Protein AF-A0A0F5IYD2-F1 (afdb_monomer)

InterPro domains:
  IPR032594 Domain of unknown function DUF4906 [PF16249] (203-276)

Radius of gyration: 25.69 Å; Cα contacts (8 Å, |Δi|>4): 788; chains: 1; bounding box: 54×53×78 Å

Secondary structure (DSSP, 8-state):
------SS-SS--PPPSEEEEEEEEEE-TTS-EEEE-SS-EEEEETTS--------EEEEEEEEEE--TT--S----SS-HHHHHT-EEETHHHHT--TT-HHHHHHS-EEEEEEEEEEETTEEE-TT--B-----EESSEEEEEEEEE--TTEEEEEEEEEEEESEEESS----TTT--BS-TTS-EEEEEPPHHHHHHSEEEEEE--BB--B-TT--STTS-STTTSPTT--EEEEEEEESS-TT-EEEEEEE-S-SSTTB--B-TT-EEEEEEEE--SS--TT-TTEEEE-PPPHHHH---BPPP-SS----TT---B--TTEEEETTEEEE-HHHHHHTSSS-----------SSTT--S---SS--SSSS--TTT---

Mean predicted aligned error: 10.36 Å

Foldseek 3Di:
DFWPFDLDDPDPQAAAQWLAQKWKWKAALVQFTQFTDQGTDGTGGPPDDDDGDDDFDLWIKMKIKSQAHPPPPDDCHRGGRVSSQVDWAFQVQLWPQDSPDNNSNRRFMWIDMDRTWGDDDNAIAGSVRDGDDDDTFGLWEKEKEAEDADEPQWAFAWKKWWLFFRIRRRDDDADPPQRWDDDPQGEIEIDIDDRVCSVVRMDMTITHWGFQHFFVQLVDQLSLAPVRGGPSQIWMWTKIAGPVHRLKIKTAIGTDAHSGSGGRTGGGRTYTHDYYYHDDHDDPPPRRRIDTGDFDQCVGDVPQEDADDPDDDADVVDDYDYDPQWHDDPRDIDGPCVVCVVPVPPHDPDDDDDDDDPDRRHPYDDDLPDASDPPGNRSRDPD

Structure (mmCIF, N/CA/C/O backbone):
data_AF-A0A0F5IYD2-F1
#
_entry.id   AF-A0A0F5IYD2-F1
#
loop_
_atom_site.group_PDB
_atom_site.id
_atom_site.type_symbol
_atom_site.label_atom_id
_atom_site.label_alt_id
_atom_site.label_comp_id
_atom_site.label_asym_id
_atom_site.label_entity_id
_atom_site.label_seq_id
_atom_site.pdbx_PDB_ins_code
_atom_site.Cartn_x
_atom_site.Cartn_y
_atom_site.Cartn_z
_atom_site.occupancy
_atom_site.B_iso_or_equiv
_atom_site.auth_seq_id
_atom_site.auth_comp_id
_atom_site.auth_asym_id
_atom_site.auth_atom_id
_atom_site.pdbx_PDB_model_num
ATOM 1 N N . LEU A 1 1 ? 13.697 -17.919 -2.661 1.00 29.80 1 LEU A N 1
ATOM 2 C CA . LEU A 1 1 ? 13.796 -16.889 -1.605 1.00 29.80 1 LEU A CA 1
ATOM 3 C C . LEU A 1 1 ? 12.449 -16.845 -0.903 1.00 29.80 1 LEU A C 1
ATOM 5 O O . LEU A 1 1 ? 11.470 -16.454 -1.525 1.00 29.80 1 LEU A O 1
ATOM 9 N N . GLN A 1 2 ? 12.372 -17.408 0.302 1.00 27.45 2 GLN A N 1
ATOM 10 C CA . GLN A 1 2 ? 11.178 -17.342 1.144 1.00 27.45 2 GLN A CA 1
ATOM 11 C C . GLN A 1 2 ? 11.268 -16.048 1.962 1.00 27.45 2 GLN A C 1
ATOM 13 O O . GLN A 1 2 ? 12.246 -15.898 2.694 1.00 27.45 2 GLN A O 1
ATOM 18 N N . PRO A 1 3 ? 10.309 -15.116 1.853 1.00 35.91 3 PRO A N 1
ATOM 19 C CA . PRO A 1 3 ? 10.209 -14.019 2.802 1.00 35.91 3 PRO A CA 1
ATOM 20 C C . PRO A 1 3 ? 9.796 -14.603 4.153 1.00 35.91 3 PRO A C 1
ATOM 22 O O . PRO A 1 3 ? 8.765 -15.275 4.259 1.00 35.91 3 PRO A O 1
ATOM 25 N N . ALA A 1 4 ? 10.601 -14.372 5.185 1.00 31.28 4 ALA A N 1
ATOM 26 C CA . ALA A 1 4 ? 10.191 -14.642 6.551 1.00 31.28 4 ALA A CA 1
ATOM 27 C C . ALA A 1 4 ? 9.147 -13.587 6.948 1.00 31.28 4 ALA A C 1
ATOM 29 O O . ALA A 1 4 ? 9.485 -12.433 7.200 1.00 31.28 4 ALA A O 1
ATOM 30 N N . MET A 1 5 ? 7.869 -13.974 6.999 1.00 35.22 5 MET A N 1
ATOM 31 C CA . MET A 1 5 ? 6.863 -13.206 7.735 1.00 35.22 5 MET A CA 1
ATOM 32 C C . MET A 1 5 ? 7.146 -13.394 9.224 1.00 35.22 5 MET A C 1
ATOM 34 O O . MET A 1 5 ? 6.709 -14.369 9.833 1.00 35.22 5 MET A O 1
ATOM 38 N N . ALA A 1 6 ? 7.911 -12.478 9.802 1.00 34.88 6 ALA A N 1
ATOM 39 C CA . ALA A 1 6 ? 8.066 -12.381 11.240 1.00 34.88 6 ALA A CA 1
ATOM 40 C C . ALA A 1 6 ? 7.120 -11.287 11.746 1.00 34.88 6 ALA A C 1
ATOM 42 O O . ALA A 1 6 ? 7.307 -10.112 11.460 1.00 34.88 6 ALA A O 1
ATOM 43 N N . THR A 1 7 ? 6.120 -11.658 12.544 1.00 41.22 7 THR A N 1
ATOM 44 C CA . THR A 1 7 ? 5.358 -10.697 13.366 1.00 41.22 7 THR A CA 1
ATOM 45 C C . THR A 1 7 ? 6.171 -10.184 14.564 1.00 41.22 7 THR A C 1
ATOM 47 O O . THR A 1 7 ? 5.700 -9.334 15.314 1.00 41.22 7 THR A O 1
ATOM 50 N N . LYS A 1 8 ? 7.404 -10.682 14.734 1.00 39.38 8 LYS A N 1
ATOM 51 C CA . LYS A 1 8 ? 8.437 -10.182 15.646 1.00 39.38 8 LYS A CA 1
ATOM 52 C C . LYS A 1 8 ? 9.796 -10.234 14.944 1.00 39.38 8 LYS A C 1
ATOM 54 O O . LYS A 1 8 ? 10.466 -11.264 14.976 1.00 39.38 8 LYS A O 1
ATOM 59 N N . GLY A 1 9 ? 10.186 -9.145 14.285 1.00 37.06 9 GLY A N 1
ATOM 60 C CA . GLY A 1 9 ? 11.590 -8.912 13.946 1.00 37.06 9 GLY A CA 1
ATOM 61 C C . GLY A 1 9 ? 12.420 -8.711 15.220 1.00 37.06 9 GLY A C 1
ATOM 62 O O . GLY A 1 9 ? 11.887 -8.302 16.247 1.00 37.06 9 GLY A O 1
ATOM 63 N N . ALA A 1 10 ? 13.715 -9.022 15.160 1.00 41.75 10 ALA A N 1
ATOM 64 C CA . ALA A 1 10 ? 14.661 -8.947 16.279 1.00 41.75 10 ALA A CA 1
ATOM 65 C C . ALA A 1 10 ? 14.967 -7.513 16.768 1.00 41.75 10 ALA A C 1
ATOM 67 O O . ALA A 1 10 ? 15.673 -7.339 17.757 1.00 41.75 10 ALA A O 1
ATOM 68 N N . GLU A 1 11 ? 14.416 -6.491 16.115 1.00 47.44 11 GLU A N 1
ATOM 69 C CA . GLU A 1 11 ? 14.392 -5.128 16.632 1.00 47.44 11 GLU A CA 1
ATOM 70 C C . GLU A 1 11 ? 13.158 -4.966 17.517 1.00 47.44 11 GLU A C 1
ATOM 72 O O . GLU A 1 11 ? 12.031 -5.197 17.076 1.00 47.44 11 GLU A O 1
ATOM 77 N N . SER A 1 12 ? 13.348 -4.563 18.771 1.00 49.25 12 SER A N 1
ATOM 78 C CA . SER A 1 12 ? 12.248 -4.107 19.613 1.00 49.25 12 SER A CA 1
ATOM 79 C C . SER A 1 12 ? 11.588 -2.903 18.936 1.00 49.25 12 SER A C 1
ATOM 81 O O . SER A 1 12 ? 12.056 -1.779 19.100 1.00 49.25 12 SER A O 1
ATOM 83 N N . SER A 1 13 ? 10.527 -3.117 18.153 1.00 61.69 13 SER A N 1
ATOM 84 C CA . SER A 1 13 ? 9.732 -2.005 17.639 1.00 61.69 13 SER A CA 1
ATOM 85 C C . SER A 1 13 ? 9.205 -1.251 18.852 1.00 61.69 13 SER A C 1
ATOM 87 O O . SER A 1 13 ? 8.456 -1.830 19.653 1.00 61.69 13 SER A O 1
ATOM 89 N N . LEU A 1 14 ? 9.638 -0.002 19.025 1.00 83.38 14 LEU A N 1
ATOM 90 C CA . LEU A 1 14 ? 9.117 0.830 20.094 1.00 83.38 14 LEU A CA 1
ATOM 91 C C . LEU A 1 14 ? 7.599 0.906 19.918 1.00 83.38 14 LEU A C 1
ATOM 93 O O . LEU A 1 14 ? 7.077 1.071 18.817 1.00 83.38 14 LEU A O 1
ATOM 97 N N . LYS A 1 15 ? 6.891 0.696 21.019 1.00 87.88 15 LYS A N 1
ATOM 98 C CA . LYS A 1 15 ? 5.446 0.898 21.100 1.00 87.88 15 LYS A CA 1
ATOM 99 C C . LYS A 1 15 ? 5.208 2.321 21.609 1.00 87.88 15 LYS A C 1
ATOM 101 O O . LYS A 1 15 ? 6.114 2.866 22.246 1.00 87.88 15 LYS A O 1
ATOM 106 N N . PRO A 1 16 ? 4.031 2.920 21.389 1.00 93.88 16 PRO A N 1
ATOM 107 C CA . PRO A 1 16 ? 3.762 4.211 21.990 1.00 93.88 16 PRO A CA 1
ATOM 108 C C . PRO A 1 16 ? 3.746 4.045 23.518 1.00 93.88 16 PRO A C 1
ATOM 110 O O . PRO A 1 16 ? 3.435 2.961 24.027 1.00 93.88 16 PRO A O 1
ATOM 113 N N . ASP A 1 17 ? 4.110 5.087 24.252 1.00 95.19 17 ASP A N 1
ATOM 114 C CA . ASP A 1 17 ? 4.034 5.088 25.719 1.00 95.19 17 ASP A CA 1
ATOM 115 C C . ASP A 1 17 ? 2.582 5.246 26.212 1.00 95.19 17 ASP A C 1
ATOM 117 O O . ASP A 1 17 ? 2.192 4.629 27.205 1.00 95.19 17 ASP A O 1
ATOM 121 N N . LYS A 1 18 ? 1.762 5.985 25.458 1.00 96.12 18 LYS A N 1
ATOM 122 C CA . LYS A 1 18 ? 0.341 6.243 25.698 1.00 96.12 18 LYS A CA 1
ATOM 123 C C . LYS A 1 18 ? -0.482 6.111 24.423 1.00 96.12 18 LYS A C 1
ATOM 125 O O . LYS A 1 18 ? 0.026 6.168 23.306 1.00 96.12 18 LYS A O 1
ATOM 130 N N . LEU A 1 19 ? -1.793 5.980 24.580 1.00 95.62 19 LEU A N 1
ATOM 131 C CA . LEU A 1 19 ? -2.727 6.167 23.476 1.00 95.62 19 LEU A CA 1
ATOM 132 C C . LEU A 1 19 ? -3.028 7.662 23.359 1.00 95.62 19 LEU A C 1
ATOM 134 O O . LEU A 1 19 ? -3.722 8.232 24.201 1.00 95.62 19 LEU A O 1
ATOM 138 N N . TYR A 1 20 ? -2.471 8.293 22.331 1.00 96.50 20 TYR A N 1
ATOM 139 C CA . TYR A 1 20 ? -2.664 9.713 22.060 1.00 96.50 20 TYR A CA 1
ATOM 140 C C . TYR A 1 20 ? -3.881 9.952 21.184 1.00 96.50 20 TYR A C 1
ATOM 142 O O . TYR A 1 20 ? -4.052 9.267 20.170 1.00 96.50 20 TYR A O 1
ATOM 150 N N . ASN A 1 21 ? -4.674 10.961 21.551 1.00 96.25 21 ASN A N 1
ATOM 151 C CA . ASN A 1 21 ? -5.901 11.333 20.853 1.00 96.25 21 ASN A CA 1
ATOM 152 C C . ASN A 1 21 ? -6.780 10.092 20.626 1.00 96.25 21 ASN A C 1
ATOM 154 O O . ASN A 1 21 ? -7.091 9.728 19.497 1.00 96.25 21 ASN A O 1
ATOM 158 N N . LEU A 1 22 ? -7.102 9.377 21.703 1.00 96.12 22 LEU A N 1
ATOM 159 C CA . LEU A 1 22 ? -7.905 8.162 21.654 1.00 96.12 22 LEU A CA 1
ATOM 160 C C . LEU A 1 22 ? -9.371 8.503 21.369 1.00 96.12 22 LEU A C 1
ATOM 162 O O . LEU A 1 22 ? -9.983 9.306 22.070 1.00 96.12 22 LEU A O 1
ATOM 166 N N . GLU A 1 23 ? -9.944 7.848 20.369 1.00 96.31 23 GLU A N 1
ATOM 167 C CA . GLU A 1 23 ? -11.336 7.964 19.964 1.00 96.31 23 GLU A CA 1
ATOM 168 C C . GLU A 1 23 ? -11.964 6.579 19.828 1.00 96.31 23 GLU A C 1
ATOM 170 O O . GLU A 1 23 ? -11.381 5.668 19.237 1.00 96.31 23 GLU A O 1
ATOM 175 N N . ILE A 1 24 ? -13.171 6.416 20.368 1.00 96.19 24 ILE A N 1
ATOM 176 C CA . ILE A 1 24 ? -13.921 5.161 20.314 1.00 96.19 24 ILE A CA 1
ATOM 177 C C . ILE A 1 24 ? -15.342 5.460 19.852 1.00 96.19 24 ILE A C 1
ATOM 179 O O . ILE A 1 24 ? -16.050 6.229 20.502 1.00 96.19 24 ILE A O 1
ATOM 183 N N . GLN A 1 25 ? -15.770 4.829 18.761 1.00 97.50 25 GLN A N 1
ATOM 184 C CA . GLN A 1 25 ? -17.141 4.907 18.252 1.00 97.50 25 GLN A CA 1
ATOM 185 C C . GLN A 1 25 ? -17.787 3.522 18.222 1.00 97.50 25 GLN A C 1
ATOM 187 O O . GLN A 1 25 ? -17.125 2.525 17.922 1.00 97.50 25 GLN A O 1
ATOM 192 N N . GLN A 1 26 ? -19.087 3.474 18.517 1.00 97.50 26 GLN A N 1
ATOM 193 C CA . GLN A 1 26 ? -19.886 2.253 18.506 1.00 97.50 26 GLN A CA 1
ATOM 194 C C . GLN A 1 26 ? -20.974 2.330 17.442 1.00 97.50 26 GLN A C 1
ATOM 196 O O . GLN A 1 26 ? -21.746 3.293 17.387 1.00 97.50 26 GLN A O 1
ATOM 201 N N . TYR A 1 27 ? -21.072 1.270 16.648 1.00 98.19 27 TYR A N 1
ATOM 202 C CA . TYR A 1 27 ? -22.056 1.136 15.583 1.00 98.19 27 TYR A CA 1
ATOM 203 C C . TYR A 1 27 ? -22.878 -0.132 15.774 1.00 98.19 27 TYR A C 1
ATOM 205 O O . TYR A 1 27 ? -22.366 -1.133 16.264 1.00 98.19 27 TYR A O 1
ATOM 213 N N . ASP A 1 28 ? -24.139 -0.123 15.364 1.00 97.25 28 ASP A N 1
ATOM 214 C CA . ASP A 1 28 ? -24.903 -1.356 15.201 1.00 97.25 28 ASP A CA 1
ATOM 215 C C . ASP A 1 28 ? -24.369 -2.194 14.016 1.00 97.25 28 ASP A C 1
ATOM 217 O O . ASP A 1 28 ? -23.433 -1.816 13.299 1.00 97.25 28 ASP A O 1
ATOM 221 N N . ARG A 1 29 ? -24.974 -3.361 13.779 1.00 94.88 29 ARG A N 1
ATOM 222 C CA . ARG A 1 29 ? -24.591 -4.251 12.669 1.00 94.88 29 ARG A CA 1
ATOM 223 C C . ARG A 1 29 ? -24.821 -3.668 11.282 1.00 94.88 29 ARG A C 1
ATOM 225 O O . ARG A 1 29 ? -24.127 -4.061 10.352 1.00 94.88 29 ARG A O 1
ATOM 232 N N . SER A 1 30 ? -25.752 -2.729 11.142 1.00 95.31 30 SER A N 1
ATOM 233 C CA . SER A 1 30 ? -25.984 -2.009 9.888 1.00 95.31 30 SER A CA 1
ATOM 234 C C . SER A 1 30 ? -24.990 -0.860 9.666 1.00 95.31 30 SER A C 1
ATOM 236 O O . SER A 1 30 ? -24.929 -0.300 8.574 1.00 95.31 30 SER A O 1
ATOM 238 N N . GLY A 1 31 ? -24.185 -0.527 10.682 1.00 96.75 31 GLY A N 1
ATOM 239 C CA . GLY A 1 31 ? -23.231 0.577 10.659 1.00 96.75 31 GLY A CA 1
ATOM 240 C C . GLY A 1 31 ? -23.812 1.904 11.156 1.00 96.75 31 GLY A C 1
ATOM 241 O O . GLY A 1 31 ? -23.126 2.924 11.076 1.00 96.75 31 GLY A O 1
ATOM 242 N N . GLY A 1 32 ? -25.043 1.925 11.673 1.00 97.94 32 GLY A N 1
ATOM 243 C CA . GLY A 1 32 ? -25.629 3.093 12.327 1.00 97.94 32 GLY A CA 1
ATOM 244 C C . GLY A 1 32 ? -24.918 3.383 13.646 1.00 97.94 32 GLY A C 1
ATOM 245 O O . GLY A 1 32 ? -24.670 2.470 14.428 1.00 97.94 32 GLY A O 1
ATOM 246 N N . ARG A 1 33 ? -24.544 4.640 13.910 1.00 96.69 33 ARG A N 1
ATOM 247 C CA . ARG A 1 33 ? -23.885 4.993 15.176 1.00 96.69 33 ARG A CA 1
ATOM 248 C C . ARG A 1 33 ? -24.885 4.918 16.322 1.00 96.69 33 ARG A C 1
ATOM 250 O O . ARG A 1 33 ? -25.914 5.586 16.285 1.00 96.69 33 ARG A O 1
ATOM 257 N N . ILE A 1 34 ? -24.533 4.167 17.360 1.00 96.44 34 ILE A N 1
ATOM 258 C CA . ILE A 1 34 ? -25.381 3.945 18.541 1.00 96.44 34 ILE A CA 1
ATOM 259 C C . ILE A 1 34 ? -24.727 4.392 19.851 1.00 96.44 34 ILE A C 1
ATOM 261 O O . ILE A 1 34 ? -25.401 4.440 20.875 1.00 96.44 34 ILE A O 1
ATOM 265 N N . GLY A 1 35 ? -23.435 4.728 19.844 1.00 94.94 35 GLY A N 1
ATOM 266 C CA . GLY A 1 35 ? -22.708 5.145 21.042 1.00 94.94 35 GLY A CA 1
ATOM 267 C C . GLY A 1 35 ? -21.268 5.561 20.751 1.00 94.94 35 GLY A C 1
ATOM 268 O O . GLY A 1 35 ? -20.851 5.626 19.592 1.00 94.94 35 GLY A O 1
ATOM 269 N N . GLY A 1 36 ? -20.505 5.830 21.811 1.00 94.06 36 GLY A N 1
ATOM 270 C CA . GLY A 1 36 ? -19.104 6.238 21.726 1.00 94.06 36 GLY A CA 1
ATOM 271 C C . GLY A 1 36 ? -18.864 7.700 22.091 1.00 94.06 36 GLY A C 1
ATOM 272 O O . GLY A 1 36 ? -19.724 8.391 22.638 1.00 94.06 36 GLY A O 1
ATOM 273 N N . MET A 1 37 ? -17.655 8.162 21.806 1.00 94.56 37 MET A N 1
ATOM 274 C CA . MET A 1 37 ? -17.140 9.455 22.239 1.00 94.56 37 MET A CA 1
ATOM 275 C C . MET A 1 37 ? -17.669 10.613 21.384 1.00 94.56 37 MET A C 1
ATOM 277 O O . MET A 1 37 ? -17.926 10.459 20.190 1.00 94.56 37 MET A O 1
ATOM 281 N N . SER A 1 38 ? -17.792 11.795 21.993 1.00 89.44 38 SER A N 1
ATOM 282 C CA . SER A 1 38 ? -18.022 13.058 21.266 1.00 89.44 38 SER A CA 1
ATOM 283 C C . SER A 1 38 ? -16.727 13.827 21.001 1.00 89.44 38 SER A C 1
ATOM 285 O O . SER A 1 38 ? -16.681 14.634 20.082 1.00 89.44 38 SER A O 1
ATOM 287 N N . ASN A 1 39 ? -15.690 13.581 21.806 1.00 89.25 39 ASN A N 1
ATOM 288 C CA . ASN A 1 39 ? -14.372 14.203 21.713 1.00 89.25 39 ASN A CA 1
ATOM 289 C C . ASN A 1 39 ? -13.296 13.149 21.970 1.00 89.25 39 ASN A C 1
ATOM 291 O O . ASN A 1 39 ? -13.549 12.165 22.666 1.00 89.25 39 ASN A O 1
ATOM 295 N N . VAL A 1 40 ? -12.095 13.384 21.452 1.00 92.00 40 VAL A N 1
ATOM 296 C CA . VAL A 1 40 ? -10.942 12.515 21.703 1.00 92.00 40 VAL A CA 1
ATOM 297 C C . VAL A 1 40 ? -10.414 12.688 23.129 1.00 92.00 40 VAL A C 1
ATOM 299 O O . VAL A 1 40 ? -10.481 13.775 23.706 1.00 92.00 40 VAL A O 1
ATOM 302 N N . VAL A 1 41 ? -9.843 11.625 23.688 1.00 93.88 41 VAL A N 1
ATOM 303 C CA . VAL A 1 41 ? -9.046 11.677 24.918 1.00 93.88 41 VAL A CA 1
ATOM 304 C C . VAL A 1 41 ? -7.603 11.977 24.526 1.00 93.88 41 VAL A C 1
ATOM 306 O O . VAL A 1 41 ? -6.973 11.172 23.845 1.00 93.88 41 VAL A O 1
ATOM 309 N N . ALA A 1 42 ? -7.079 13.135 24.934 1.00 93.69 42 ALA A N 1
ATOM 310 C CA . ALA A 1 42 ? -5.756 13.599 24.507 1.00 93.69 42 ALA A CA 1
ATOM 311 C C . ALA A 1 42 ? -4.636 12.595 24.836 1.00 93.69 42 ALA A C 1
ATOM 313 O O . ALA A 1 42 ? -3.805 12.299 23.980 1.00 93.69 42 ALA A O 1
ATOM 314 N N . GLU A 1 43 ? -4.654 12.032 26.046 1.00 95.12 43 GLU A N 1
ATOM 315 C CA . GLU A 1 43 ? -3.706 11.015 26.498 1.00 95.12 43 GLU A CA 1
ATOM 316 C C . GLU A 1 43 ? -4.418 9.969 27.360 1.00 95.12 43 GLU A C 1
ATOM 318 O O . GLU A 1 43 ? -5.098 10.315 28.326 1.00 95.12 43 GLU A O 1
ATOM 323 N N . GLN A 1 44 ? -4.236 8.690 27.034 1.00 94.69 44 GLN A N 1
ATOM 324 C CA . GLN A 1 44 ? -4.722 7.563 27.827 1.00 94.69 44 GLN A CA 1
ATOM 325 C C . GLN A 1 44 ? -3.573 6.591 28.111 1.00 94.69 44 GLN A C 1
ATOM 327 O O . GLN A 1 44 ? -2.913 6.103 27.191 1.00 94.69 44 GLN A O 1
ATOM 332 N N . GLU A 1 45 ? -3.361 6.264 29.386 1.00 93.81 45 GLU A N 1
ATOM 333 C CA . GLU A 1 45 ? -2.323 5.317 29.804 1.00 93.81 45 GLU A CA 1
ATOM 334 C C . GLU A 1 45 ? -2.608 3.906 29.271 1.00 93.81 45 GLU A C 1
ATOM 336 O O . GLU A 1 45 ? -3.723 3.383 29.387 1.00 93.81 45 GLU A O 1
ATOM 341 N N . ILE A 1 46 ? -1.593 3.245 28.717 1.00 90.62 46 ILE A N 1
ATOM 342 C CA . ILE A 1 46 ? -1.742 1.884 28.191 1.00 90.62 46 ILE A CA 1
ATOM 343 C C . ILE A 1 46 ? -1.932 0.895 29.346 1.00 90.62 46 ILE A C 1
ATOM 345 O O . ILE A 1 46 ? -1.164 0.867 30.303 1.00 90.62 46 ILE A O 1
ATOM 349 N N . GLY A 1 47 ? -2.941 0.028 29.226 1.00 85.38 47 GLY A N 1
ATOM 350 C CA . GLY A 1 47 ? -3.256 -0.987 30.237 1.00 85.38 47 GLY A CA 1
ATOM 351 C C . GLY A 1 47 ? -4.106 -0.478 31.404 1.00 85.38 47 GLY A C 1
ATOM 352 O O . GLY A 1 47 ? -4.371 -1.244 32.328 1.00 85.38 47 GLY A O 1
ATOM 353 N N . SER A 1 48 ? -4.553 0.777 31.355 1.00 85.00 48 SER A N 1
ATOM 354 C CA . SER A 1 48 ? -5.500 1.345 32.315 1.00 85.00 48 SER A CA 1
ATOM 355 C C . SER A 1 48 ? -6.949 1.256 31.815 1.00 85.00 48 SER A C 1
ATOM 357 O O . SER A 1 48 ? -7.202 1.063 30.623 1.00 85.00 48 SER A O 1
ATOM 359 N N . ALA A 1 49 ? -7.907 1.367 32.738 1.00 83.81 49 ALA A N 1
ATOM 360 C CA . ALA A 1 49 ? -9.327 1.419 32.404 1.00 83.81 49 ALA A CA 1
ATOM 361 C C . ALA A 1 49 ? -9.715 2.797 31.845 1.00 83.81 49 ALA A C 1
ATOM 363 O O . ALA A 1 49 ? -9.134 3.818 32.215 1.00 83.81 49 ALA A O 1
ATOM 364 N N . ILE A 1 50 ? -10.739 2.818 30.991 1.00 84.75 50 ILE A N 1
ATOM 365 C CA . ILE A 1 50 ? -11.329 4.036 30.438 1.00 84.75 50 ILE A CA 1
ATOM 366 C C . ILE A 1 50 ? -12.806 4.120 30.822 1.00 84.75 50 ILE A C 1
ATOM 368 O O . ILE A 1 50 ? -13.537 3.134 30.731 1.00 84.75 50 ILE A O 1
ATOM 372 N N . SER A 1 51 ? -13.248 5.306 31.233 1.00 85.12 51 SER A N 1
ATOM 373 C CA . SER A 1 51 ? -14.663 5.588 31.477 1.00 85.12 51 SER A CA 1
ATOM 374 C C . SER A 1 51 ? -15.315 6.053 30.179 1.00 85.12 51 SER A C 1
ATOM 376 O O . SER A 1 51 ? -15.043 7.155 29.706 1.00 85.12 51 SER A O 1
ATOM 378 N N . LEU A 1 52 ? -16.171 5.212 29.600 1.00 87.31 52 LEU A N 1
ATOM 379 C CA . LEU A 1 52 ? -16.878 5.490 28.353 1.00 87.31 52 LEU A CA 1
ATOM 380 C C . LEU A 1 52 ? -18.327 5.014 28.443 1.00 87.31 52 LEU A C 1
ATOM 382 O O . LEU A 1 52 ? -18.593 3.895 28.877 1.00 87.31 52 LEU A O 1
ATOM 386 N N . THR A 1 53 ? -19.254 5.840 27.965 1.00 88.81 53 THR A N 1
ATOM 387 C CA . THR A 1 53 ? -20.658 5.453 27.815 1.00 88.81 53 THR A CA 1
ATOM 388 C C . THR A 1 53 ? -20.867 4.793 26.455 1.00 88.81 53 THR A C 1
ATOM 390 O O . THR A 1 53 ? -20.739 5.437 25.413 1.00 88.81 53 THR A O 1
ATOM 393 N N . LEU A 1 54 ? -21.209 3.507 26.476 1.00 92.50 54 LEU A N 1
ATOM 394 C CA . LEU A 1 54 ? -21.623 2.728 25.312 1.00 92.50 54 LEU A CA 1
ATOM 395 C C . LEU A 1 54 ? -23.065 2.250 25.493 1.00 92.50 54 LEU A C 1
ATOM 397 O O . LEU A 1 54 ? -23.541 2.087 26.617 1.00 92.50 54 LEU A O 1
ATOM 401 N N . THR A 1 55 ? -23.750 2.002 24.384 1.00 94.81 55 THR A N 1
ATOM 402 C CA . THR A 1 55 ? -25.107 1.456 24.385 1.00 94.81 55 THR A CA 1
ATOM 403 C C . THR A 1 55 ? -25.036 -0.061 24.494 1.00 94.81 55 THR A C 1
ATOM 405 O O . THR A 1 55 ? -24.297 -0.703 23.747 1.00 94.81 55 THR A O 1
ATOM 408 N N . ALA A 1 56 ? -25.804 -0.644 25.416 1.00 94.31 56 ALA A N 1
ATOM 409 C CA . ALA A 1 56 ? -25.874 -2.093 25.552 1.00 94.31 56 ALA A CA 1
ATOM 410 C C . ALA A 1 56 ? -26.412 -2.721 24.257 1.00 94.31 56 ALA A C 1
ATOM 412 O O . ALA A 1 56 ? -27.479 -2.338 23.772 1.00 94.31 56 ALA A O 1
ATOM 413 N N . ASN A 1 57 ? -25.658 -3.652 23.678 1.00 94.56 57 ASN A N 1
ATOM 414 C CA . ASN A 1 57 ? -26.017 -4.311 22.430 1.00 94.56 57 ASN A CA 1
ATOM 415 C C . ASN A 1 57 ? -25.329 -5.688 22.341 1.00 94.56 57 ASN A C 1
ATOM 417 O O . ASN A 1 57 ? -24.108 -5.752 22.511 1.00 94.56 57 ASN A O 1
ATOM 421 N N . PRO A 1 58 ? -26.077 -6.779 22.084 1.00 92.06 58 PRO A N 1
ATOM 422 C CA . PRO A 1 58 ? -25.520 -8.132 22.045 1.00 92.06 58 PRO A CA 1
ATOM 423 C C . PRO A 1 58 ? -24.625 -8.410 20.827 1.00 92.06 58 PRO A C 1
ATOM 425 O O . PRO A 1 58 ? -23.812 -9.330 20.880 1.00 92.06 58 PRO A O 1
ATOM 428 N N . ASP A 1 59 ? -24.763 -7.642 19.744 1.00 94.50 59 ASP A N 1
ATOM 429 C CA . ASP A 1 59 ? -23.933 -7.760 18.543 1.00 94.50 59 ASP A CA 1
ATOM 430 C C . ASP A 1 59 ? -23.793 -6.379 17.893 1.00 94.50 59 ASP A C 1
ATOM 432 O O . ASP A 1 59 ? -24.686 -5.884 17.206 1.00 94.50 59 ASP A O 1
ATOM 436 N N . CYS A 1 60 ? -22.669 -5.718 18.146 1.00 95.75 60 CYS A N 1
ATOM 437 C CA . CYS A 1 60 ? -22.348 -4.406 17.601 1.00 95.75 60 CYS A CA 1
ATOM 438 C C . CYS A 1 60 ? -20.898 -4.346 17.113 1.00 95.75 60 CYS A C 1
ATOM 440 O O . CYS A 1 60 ? -20.132 -5.301 17.248 1.00 95.75 60 CYS A O 1
ATOM 442 N N . GLN A 1 61 ? -20.517 -3.198 16.562 1.00 96.94 61 GLN A N 1
ATOM 443 C CA . GLN A 1 61 ? -19.171 -2.909 16.089 1.00 96.94 61 GLN A CA 1
ATOM 444 C C . GLN A 1 61 ? -18.527 -1.818 16.942 1.00 96.94 61 GLN A C 1
ATOM 446 O O . GLN A 1 61 ? -19.189 -0.850 17.323 1.00 96.94 61 GLN A O 1
ATOM 451 N N . LEU A 1 62 ? -17.222 -1.932 17.179 1.00 96.00 62 LEU A N 1
ATOM 452 C CA . LEU A 1 62 ? -16.415 -0.882 17.799 1.00 96.00 62 LEU A CA 1
ATOM 453 C C . LEU A 1 62 ? -15.259 -0.502 16.883 1.00 96.00 62 LEU A C 1
ATOM 455 O O . LEU A 1 62 ? -14.505 -1.365 16.438 1.00 96.00 62 LEU A O 1
ATOM 459 N N . VAL A 1 63 ? -15.093 0.795 16.647 1.00 97.50 63 VAL A N 1
ATOM 460 C CA . VAL A 1 63 ? -13.896 1.351 16.011 1.00 97.50 63 VAL A CA 1
ATOM 461 C C . VAL A 1 63 ? -13.153 2.160 17.059 1.00 97.50 63 VAL A C 1
ATOM 463 O O . VAL A 1 63 ? -13.705 3.098 17.631 1.00 97.50 63 VAL A O 1
ATOM 466 N N . ILE A 1 64 ? -11.908 1.773 17.311 1.00 96.44 64 ILE A N 1
ATOM 467 C CA . ILE A 1 64 ? -11.023 2.367 18.306 1.00 96.44 64 ILE A CA 1
ATOM 468 C C . ILE A 1 64 ? -9.791 2.883 17.571 1.00 96.44 64 ILE A C 1
ATOM 470 O O . ILE A 1 64 ? -9.103 2.106 16.908 1.00 96.44 64 ILE A O 1
ATOM 474 N N . VAL A 1 65 ? -9.508 4.176 17.690 1.00 97.19 65 VAL A N 1
ATOM 475 C CA . VAL A 1 65 ? -8.373 4.828 17.032 1.00 97.19 65 VAL A CA 1
ATOM 476 C C . VAL A 1 65 ? -7.604 5.649 18.053 1.00 97.19 65 VAL A C 1
ATOM 478 O O . VAL A 1 65 ? -8.177 6.501 18.715 1.00 97.19 65 VAL A O 1
ATOM 481 N N . ALA A 1 66 ? -6.302 5.416 18.168 1.00 96.88 66 ALA A N 1
ATOM 482 C CA . ALA A 1 66 ? -5.370 6.381 18.733 1.00 96.88 66 ALA A CA 1
ATOM 483 C C . ALA A 1 66 ? -4.740 7.136 17.559 1.00 96.88 66 ALA A C 1
ATOM 485 O O . ALA A 1 66 ? -3.985 6.545 16.784 1.00 96.88 66 ALA A O 1
ATOM 486 N N . TRP A 1 67 ? -5.088 8.414 17.387 1.00 96.31 67 TRP A N 1
ATOM 487 C CA . TRP A 1 67 ? -4.695 9.201 16.208 1.00 96.31 67 TRP A CA 1
ATOM 488 C C . TRP A 1 67 ? -3.210 9.573 16.167 1.00 96.31 67 TRP A C 1
ATOM 490 O O . TRP A 1 67 ? -2.719 9.981 15.113 1.00 96.31 67 TRP A O 1
ATOM 500 N N . GLY A 1 68 ? -2.510 9.415 17.292 1.00 95.56 68 GLY A N 1
ATOM 501 C CA . GLY A 1 68 ? -1.100 9.759 17.437 1.00 95.56 68 GLY A CA 1
ATOM 502 C C . GLY A 1 68 ? -0.895 11.158 18.020 1.00 95.56 68 GLY A C 1
ATOM 503 O O . GLY A 1 68 ? -1.736 12.055 17.890 1.00 95.56 68 GLY A O 1
ATOM 504 N N . LYS A 1 69 ? 0.232 11.340 18.710 1.00 95.25 69 LYS A N 1
ATOM 505 C CA . LYS A 1 69 ? 0.617 12.583 19.387 1.00 95.25 69 LYS A CA 1
ATOM 506 C C . LYS A 1 69 ? 0.691 13.736 18.386 1.00 95.25 69 LYS A C 1
ATOM 508 O O . LYS A 1 69 ? 1.322 13.624 17.341 1.00 95.25 69 LYS A O 1
ATOM 513 N N . GLY A 1 70 ? 0.042 14.852 18.710 1.00 87.31 70 GLY A N 1
ATOM 514 C CA . GLY A 1 70 ? 0.010 16.046 17.855 1.00 87.31 70 GLY A CA 1
ATOM 515 C C . GLY A 1 70 ? -0.934 15.965 16.649 1.00 87.31 70 GLY A C 1
ATOM 516 O O . GLY A 1 70 ? -1.142 16.982 15.992 1.00 87.31 70 GLY A O 1
ATOM 517 N N . ASN A 1 71 ? -1.560 14.816 16.373 1.00 84.94 71 ASN A N 1
ATOM 518 C CA . ASN A 1 71 ? -2.552 14.709 15.306 1.00 84.94 71 ASN A CA 1
ATOM 519 C C . ASN A 1 71 ? -3.945 15.126 15.799 1.00 84.94 71 ASN A C 1
ATOM 521 O O . ASN A 1 71 ? -4.648 14.349 16.439 1.00 84.94 71 ASN A O 1
ATOM 525 N N . THR A 1 72 ? -4.347 16.355 15.480 1.00 76.50 72 THR A N 1
ATOM 526 C CA . THR A 1 72 ? -5.677 16.912 15.803 1.00 76.50 72 THR A CA 1
ATOM 527 C C . THR A 1 72 ? -6.521 17.204 14.561 1.00 76.50 72 THR A C 1
ATOM 529 O O . THR A 1 72 ? -7.635 17.710 14.664 1.00 76.50 72 THR A O 1
ATOM 532 N N . SER A 1 73 ? -5.992 16.894 13.375 1.00 79.06 73 SER A N 1
ATOM 533 C CA . SER A 1 73 ? -6.586 17.263 12.084 1.00 79.06 73 SER A CA 1
ATOM 534 C C . SER A 1 73 ? -7.761 16.377 11.665 1.00 79.06 73 SER A C 1
ATOM 536 O O . SER A 1 73 ? -8.580 16.783 10.843 1.00 79.06 73 SER A O 1
ATOM 538 N N . THR A 1 74 ? -7.828 15.156 12.201 1.00 87.38 74 THR A N 1
ATOM 539 C CA . THR A 1 74 ? -8.758 14.112 11.761 1.00 87.38 74 THR A CA 1
ATOM 540 C C . THR A 1 74 ? -9.364 13.400 12.965 1.00 87.38 74 THR A C 1
ATOM 542 O O . THR A 1 74 ? -8.669 13.112 13.934 1.00 87.38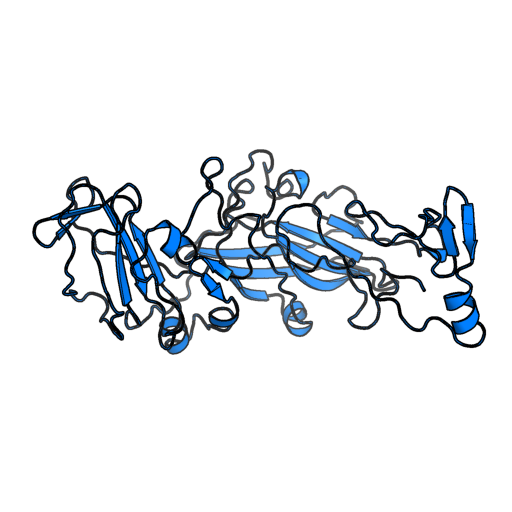 74 THR A O 1
ATOM 545 N N . THR A 1 75 ? -10.659 13.098 12.879 1.00 93.19 75 THR A N 1
ATOM 546 C CA . THR A 1 75 ? -11.410 12.278 13.839 1.00 93.19 75 THR A CA 1
ATOM 547 C C . THR A 1 75 ? -12.389 11.367 13.090 1.00 93.19 75 THR A C 1
ATOM 549 O O . THR A 1 75 ? -12.718 11.615 11.919 1.00 93.19 75 THR A O 1
ATOM 552 N N . LEU A 1 76 ? -12.871 10.308 13.748 1.00 94.81 76 LEU A N 1
ATOM 553 C CA . LEU A 1 76 ? -13.957 9.466 13.238 1.00 94.81 76 LEU A CA 1
ATOM 554 C C . LEU A 1 76 ? -15.235 10.305 13.161 1.00 94.81 76 LEU A C 1
ATOM 556 O O . LEU A 1 76 ? -15.958 10.260 12.162 1.00 94.81 76 LEU A O 1
ATOM 560 N N . GLY A 1 77 ? -15.460 11.124 14.191 1.00 92.88 77 GLY A N 1
ATOM 561 C CA . GLY A 1 77 ? -16.655 11.937 14.344 1.00 92.88 77 GLY A CA 1
ATOM 562 C C . GLY A 1 77 ? -17.862 11.095 14.754 1.00 92.88 77 GLY A C 1
ATOM 563 O O . GLY A 1 77 ? -17.746 9.946 15.172 1.00 92.88 77 GLY A O 1
ATOM 564 N N . THR A 1 78 ? -19.052 11.678 14.633 1.00 94.88 78 THR A N 1
ATOM 565 C CA . THR A 1 78 ? -20.309 11.079 15.113 1.00 94.88 78 THR A CA 1
ATOM 566 C C . THR A 1 78 ? -21.214 10.569 13.987 1.00 94.88 78 THR A C 1
ATOM 568 O O . THR A 1 78 ? -22.406 10.347 14.198 1.00 94.88 78 THR A O 1
ATOM 571 N N . GLY A 1 79 ? -20.659 10.384 12.786 1.00 95.81 79 GLY A N 1
ATOM 572 C CA . GLY A 1 79 ? -21.363 9.800 11.642 1.00 95.81 79 GLY A CA 1
ATOM 573 C C . GLY A 1 79 ? -21.529 8.282 11.754 1.00 95.81 79 GLY A C 1
ATOM 574 O O . GLY A 1 79 ? -21.167 7.678 12.757 1.00 95.81 79 GLY A O 1
ATOM 575 N N . ASN A 1 80 ? -22.073 7.660 10.706 1.00 97.50 80 ASN A N 1
ATOM 576 C CA . ASN A 1 80 ? -22.168 6.200 10.577 1.00 97.50 80 ASN A CA 1
ATOM 577 C C . ASN A 1 80 ? -20.810 5.559 10.211 1.00 97.50 80 ASN A C 1
ATOM 579 O O . ASN A 1 80 ? -19.849 6.257 9.884 1.00 97.50 80 ASN A O 1
ATOM 583 N N . LEU A 1 81 ? -20.732 4.225 10.214 1.00 97.44 81 LEU A N 1
ATOM 584 C CA . LEU A 1 81 ? -19.497 3.490 9.914 1.00 97.44 81 LEU A CA 1
ATOM 585 C C . LEU A 1 81 ? -18.937 3.824 8.524 1.00 97.44 81 LEU A C 1
ATOM 587 O O . LEU A 1 81 ? -17.729 3.989 8.375 1.00 97.44 81 LEU A O 1
ATOM 591 N N . ALA A 1 82 ? -19.805 4.005 7.527 1.00 96.31 82 ALA A N 1
ATOM 592 C CA . ALA A 1 82 ? -19.386 4.411 6.188 1.00 96.31 82 ALA A CA 1
ATOM 593 C C . ALA A 1 82 ? -18.661 5.771 6.206 1.00 96.31 82 ALA A C 1
ATOM 595 O O . ALA A 1 82 ? -17.666 5.952 5.513 1.00 96.31 82 ALA A O 1
ATOM 596 N N . SER A 1 83 ? -19.096 6.707 7.056 1.00 96.25 83 SER A N 1
ATOM 597 C CA . SER A 1 83 ? -18.422 7.998 7.257 1.00 96.25 83 SER A CA 1
ATOM 598 C C . SER A 1 83 ? -17.070 7.856 7.961 1.00 96.25 83 SER A C 1
ATOM 600 O O . SER A 1 83 ? -16.158 8.632 7.694 1.00 96.25 83 SER A O 1
ATOM 602 N N . ALA A 1 84 ? -16.915 6.873 8.850 1.00 96.00 84 ALA A N 1
ATOM 603 C CA . ALA A 1 84 ? -15.625 6.546 9.455 1.00 96.00 84 ALA A CA 1
ATOM 604 C C . ALA A 1 84 ? -14.664 5.886 8.448 1.00 96.00 84 ALA A C 1
ATOM 606 O O . ALA A 1 84 ? -13.465 6.154 8.463 1.00 96.00 84 ALA A O 1
ATOM 607 N N . GLN A 1 85 ? -15.187 5.074 7.529 1.00 95.88 85 GLN A N 1
ATOM 608 C CA . GLN A 1 85 ? -14.422 4.402 6.472 1.00 95.88 85 GLN A CA 1
ATOM 609 C C . GLN A 1 85 ? -13.898 5.346 5.379 1.00 95.88 85 GLN A C 1
ATOM 611 O O . GLN A 1 85 ? -12.963 4.994 4.660 1.00 95.88 85 GLN A O 1
ATOM 616 N N . THR A 1 86 ? -14.436 6.564 5.264 1.00 94.25 86 THR A N 1
ATOM 617 C CA . THR A 1 86 ? -13.870 7.591 4.370 1.00 94.25 86 THR A CA 1
ATOM 618 C C . THR A 1 86 ? -12.682 8.328 4.987 1.00 94.25 86 THR A C 1
ATOM 620 O O . THR A 1 86 ? -11.975 9.035 4.268 1.00 94.25 86 THR A O 1
ATOM 623 N N . LYS A 1 87 ? -12.428 8.174 6.296 1.00 95.38 87 LYS A N 1
ATOM 624 C CA . LYS A 1 87 ? -11.330 8.862 6.985 1.00 95.38 87 LYS A CA 1
ATOM 625 C C . LYS A 1 87 ? -9.983 8.284 6.571 1.00 95.38 87 LYS A C 1
ATOM 627 O O . LYS A 1 87 ? -9.777 7.067 6.544 1.00 95.38 87 LYS A O 1
ATOM 632 N N . SER A 1 88 ? -9.042 9.175 6.289 1.00 94.56 88 SER A N 1
ATOM 633 C CA . SER A 1 88 ? -7.695 8.806 5.882 1.00 94.56 88 SER A CA 1
ATOM 634 C C . SER A 1 88 ? -6.652 9.774 6.412 1.00 94.56 88 SER A C 1
ATOM 636 O O . SER A 1 88 ? -6.950 10.941 6.648 1.00 94.56 88 SER A O 1
ATOM 638 N N . ILE A 1 89 ? -5.423 9.288 6.543 1.00 94.12 89 ILE A N 1
ATOM 639 C CA . ILE A 1 89 ? -4.254 10.073 6.939 1.00 94.12 89 ILE A CA 1
ATOM 640 C C . ILE A 1 89 ? -3.312 10.170 5.737 1.00 94.12 89 ILE A C 1
ATOM 642 O O . ILE A 1 89 ? -3.041 9.162 5.080 1.00 94.12 89 ILE A O 1
ATOM 646 N N . ASN A 1 90 ? -2.833 11.381 5.441 1.00 90.75 90 ASN A N 1
ATOM 647 C CA . ASN A 1 90 ? -1.889 11.619 4.347 1.00 90.75 90 ASN A CA 1
ATOM 648 C C . ASN A 1 90 ? -0.581 10.860 4.565 1.00 90.75 90 ASN A C 1
ATOM 650 O O . ASN A 1 90 ? -0.104 10.763 5.699 1.00 90.75 90 ASN A O 1
ATOM 654 N N . ALA A 1 91 ? 0.035 10.381 3.478 1.00 87.88 91 ALA A N 1
ATOM 655 C CA . ALA A 1 91 ? 1.271 9.614 3.590 1.00 87.88 91 ALA A CA 1
ATOM 656 C C . ALA A 1 91 ? 2.404 10.363 4.306 1.00 87.88 91 ALA A C 1
ATOM 658 O O . ALA A 1 91 ? 3.112 9.765 5.117 1.00 87.88 91 ALA A O 1
ATOM 659 N N . SER A 1 92 ? 2.512 11.672 4.069 1.00 87.69 92 SER A N 1
ATOM 660 C CA . SER A 1 92 ? 3.531 12.546 4.660 1.00 87.69 92 SER A CA 1
ATOM 661 C C . SER A 1 92 ? 3.492 12.609 6.187 1.00 87.69 92 SER A C 1
ATOM 663 O O . SER A 1 92 ? 4.517 12.853 6.810 1.00 87.69 92 SER A O 1
ATOM 665 N N . ALA A 1 93 ? 2.340 12.351 6.815 1.00 90.69 93 ALA A N 1
ATOM 666 C CA . ALA A 1 93 ? 2.232 12.347 8.274 1.00 90.69 93 ALA A CA 1
ATOM 667 C C . ALA A 1 93 ? 2.900 11.120 8.923 1.00 90.69 93 ALA A C 1
ATOM 669 O O . ALA A 1 93 ? 3.124 11.113 10.131 1.00 90.69 93 ALA A O 1
ATOM 670 N N . ILE A 1 94 ? 3.175 10.069 8.142 1.00 93.38 94 ILE A N 1
ATOM 671 C CA . ILE A 1 94 ? 3.697 8.788 8.638 1.00 93.38 94 ILE A CA 1
ATOM 672 C C . ILE A 1 94 ? 5.051 8.439 8.005 1.00 93.38 94 ILE A C 1
ATOM 674 O O . ILE A 1 94 ? 5.865 7.783 8.652 1.00 93.38 94 ILE A O 1
ATOM 678 N N . SER A 1 95 ? 5.322 8.863 6.766 1.00 90.06 95 SER A N 1
ATOM 679 C CA . SER A 1 95 ? 6.500 8.438 5.993 1.00 90.06 95 SER A CA 1
ATOM 680 C C . SER A 1 95 ? 7.839 8.720 6.680 1.00 90.06 95 SER A C 1
ATOM 682 O O . SER A 1 95 ? 8.775 7.947 6.510 1.00 90.06 95 SER A O 1
ATOM 684 N N . GLU A 1 96 ? 7.918 9.785 7.479 1.00 90.88 96 GLU A N 1
ATOM 685 C CA . GLU A 1 96 ? 9.139 10.222 8.176 1.00 90.88 96 GLU A CA 1
ATOM 686 C C . GLU A 1 96 ? 9.259 9.669 9.611 1.00 90.88 96 GLU A C 1
ATOM 688 O O . GLU A 1 96 ? 10.230 9.934 10.327 1.00 90.88 96 GLU A O 1
ATOM 693 N N . LEU A 1 97 ? 8.277 8.887 10.073 1.00 93.75 97 LEU A N 1
ATOM 694 C CA . LEU A 1 97 ? 8.311 8.325 11.419 1.00 93.75 97 LEU A CA 1
ATOM 695 C C . LEU A 1 97 ? 9.431 7.283 11.530 1.00 93.75 97 LEU A C 1
ATOM 697 O O . LEU A 1 97 ? 9.504 6.335 10.756 1.00 93.75 97 LEU A O 1
ATOM 701 N N . ASN A 1 98 ? 10.302 7.419 12.527 1.00 92.25 98 ASN A N 1
ATOM 702 C CA . ASN A 1 98 ? 11.409 6.500 12.738 1.00 92.25 98 ASN A CA 1
ATOM 703 C C . ASN A 1 98 ? 10.978 5.433 13.762 1.00 92.25 98 ASN A C 1
ATOM 705 O O . ASN A 1 98 ? 10.742 5.796 14.916 1.00 92.25 98 ASN A O 1
ATOM 709 N N . PRO A 1 99 ? 10.890 4.136 13.395 1.00 90.38 99 PRO A N 1
ATOM 710 C CA . PRO A 1 99 ? 10.471 3.058 14.305 1.00 90.38 99 PRO A CA 1
ATOM 711 C C . PRO A 1 99 ? 11.336 2.904 15.562 1.00 90.38 99 PRO A C 1
ATOM 713 O O . PRO A 1 99 ? 10.887 2.319 16.548 1.00 90.38 99 PRO A O 1
ATOM 716 N N . SER A 1 100 ? 12.563 3.423 15.532 1.00 90.19 100 SER A N 1
ATOM 717 C CA . SER A 1 100 ? 13.519 3.371 16.639 1.00 90.19 100 SER A CA 1
ATOM 718 C C . SER A 1 100 ? 13.498 4.632 17.510 1.00 90.19 100 SER A C 1
ATOM 720 O O . SER A 1 100 ? 14.304 4.752 18.430 1.00 90.19 100 SER A O 1
ATOM 722 N N . ASN A 1 101 ? 12.591 5.579 17.244 1.00 93.56 101 ASN A N 1
ATOM 723 C CA . ASN A 1 101 ? 12.416 6.804 18.023 1.00 93.56 101 ASN A CA 1
ATOM 724 C C . ASN A 1 101 ? 11.061 6.794 18.755 1.00 93.56 101 ASN A C 1
ATOM 726 O O . ASN A 1 101 ? 10.007 6.665 18.132 1.00 93.56 101 ASN A O 1
ATOM 730 N N . GLN A 1 102 ? 11.088 6.966 20.081 1.00 94.75 102 GLN A N 1
ATOM 731 C CA . GLN A 1 102 ? 9.889 6.917 20.924 1.00 94.75 102 GLN A CA 1
ATOM 732 C C . GLN A 1 102 ? 8.874 8.014 20.575 1.00 94.75 102 GLN A C 1
ATOM 734 O O . GLN A 1 102 ? 7.686 7.727 20.465 1.00 94.75 102 GLN A O 1
ATOM 739 N N . GLU A 1 103 ? 9.325 9.249 20.347 1.00 95.19 103 GLU A N 1
ATOM 740 C CA . GLU A 1 103 ? 8.439 10.359 19.975 1.00 95.19 103 GLU A CA 1
ATOM 741 C C . GLU A 1 103 ? 7.760 10.098 18.626 1.00 95.19 103 GLU A C 1
ATOM 743 O O . GLU A 1 103 ? 6.564 10.345 18.480 1.00 95.19 103 GLU A O 1
ATOM 748 N N . HIS A 1 104 ? 8.473 9.501 17.666 1.00 95.50 104 HIS A N 1
ATOM 749 C CA . HIS A 1 104 ? 7.881 9.150 16.372 1.00 95.50 104 HIS A CA 1
ATOM 750 C C . HIS A 1 104 ? 6.871 7.997 16.520 1.00 95.50 104 HIS A C 1
ATOM 752 O O . HIS A 1 104 ? 5.825 7.994 15.874 1.00 95.50 104 HIS A O 1
ATOM 758 N N . MET A 1 105 ? 7.123 7.026 17.404 1.00 94.62 105 MET A N 1
ATOM 759 C CA . MET A 1 105 ? 6.159 5.950 17.677 1.00 94.62 105 MET A CA 1
ATOM 760 C C . MET A 1 105 ? 4.947 6.407 18.489 1.00 94.62 105 MET A C 1
ATOM 762 O O . MET A 1 105 ? 3.876 5.819 18.332 1.00 94.62 105 MET A O 1
ATOM 766 N N . ASN A 1 106 ? 5.074 7.486 19.263 1.00 96.19 106 ASN A N 1
ATOM 767 C CA . ASN A 1 106 ? 3.958 8.189 19.894 1.00 96.19 106 ASN A CA 1
ATOM 768 C C . ASN A 1 106 ? 3.085 8.931 18.860 1.00 96.19 106 ASN A C 1
ATOM 770 O O . ASN A 1 106 ? 1.881 9.076 19.066 1.00 96.19 106 ASN A O 1
ATOM 774 N N . GLN A 1 107 ? 3.665 9.381 17.742 1.00 95.88 107 GLN A N 1
ATOM 775 C CA . GLN A 1 107 ? 2.957 10.022 16.620 1.00 95.88 107 GLN A CA 1
ATOM 776 C C . GLN A 1 107 ? 2.268 9.026 15.673 1.00 95.88 107 GLN A C 1
ATOM 778 O O . GLN A 1 107 ? 1.334 9.404 14.969 1.00 95.88 107 GLN A O 1
ATOM 783 N N . MET A 1 108 ? 2.699 7.761 15.649 1.00 96.00 108 MET A N 1
ATOM 784 C CA . MET A 1 108 ? 2.101 6.722 14.808 1.00 96.00 108 MET A CA 1
ATOM 785 C C . MET A 1 108 ? 0.615 6.513 15.162 1.00 96.00 108 MET A C 1
ATOM 787 O O . MET A 1 108 ? 0.287 6.331 16.335 1.00 96.00 108 MET A O 1
ATOM 791 N N . PRO A 1 109 ? -0.297 6.475 14.177 1.00 96.06 109 PRO A N 1
ATOM 792 C CA . PRO A 1 109 ? -1.685 6.103 14.422 1.00 96.06 109 PRO A CA 1
ATOM 793 C C . PRO A 1 109 ? -1.847 4.597 14.660 1.00 96.06 109 PRO A C 1
ATOM 795 O O . PRO A 1 109 ? -1.258 3.770 13.954 1.00 96.06 109 PRO A O 1
ATOM 798 N N . TYR A 1 110 ? -2.714 4.233 15.604 1.00 96.00 110 TYR A N 1
ATOM 799 C CA . TYR A 1 110 ? -3.070 2.846 15.900 1.00 96.00 110 TYR A CA 1
ATOM 800 C C . TYR A 1 110 ? -4.584 2.658 15.846 1.00 96.00 110 TYR A C 1
ATOM 802 O O . TYR A 1 110 ? -5.335 3.471 16.378 1.00 96.00 110 TYR A O 1
ATOM 810 N N . VAL A 1 111 ? -5.042 1.571 15.233 1.00 96.00 111 VAL A N 1
ATOM 811 C CA . VAL A 1 111 ? -6.461 1.293 15.006 1.00 96.00 111 VAL A CA 1
ATOM 812 C C . VAL A 1 111 ? -6.829 -0.135 15.393 1.00 96.00 111 VAL A C 1
ATOM 814 O O . VAL A 1 111 ? -6.024 -1.067 15.308 1.00 96.00 111 VAL A O 1
ATOM 817 N N . LEU A 1 112 ? -8.074 -0.303 15.820 1.00 95.50 112 LEU A N 1
ATOM 818 C CA . LEU A 1 112 ? -8.732 -1.584 15.984 1.00 95.50 112 LEU A CA 1
ATOM 819 C C . LEU A 1 112 ? -10.202 -1.442 15.581 1.00 95.50 112 LEU A C 1
ATOM 821 O O . LEU A 1 112 ? -10.936 -0.648 16.164 1.00 95.50 112 LEU A O 1
ATOM 825 N N . HIS A 1 113 ? -10.633 -2.234 14.604 1.00 95.25 113 HIS A N 1
ATOM 826 C CA . HIS A 1 113 ? -12.044 -2.397 14.266 1.00 95.25 113 HIS A CA 1
ATOM 827 C C . HIS A 1 113 ? -12.477 -3.792 14.706 1.00 95.25 113 HIS A C 1
ATOM 829 O O . HIS A 1 113 ? -11.948 -4.800 14.243 1.00 95.25 113 HIS A O 1
ATOM 835 N N . LEU A 1 114 ? -13.396 -3.834 15.663 1.00 93.62 114 LEU A N 1
ATOM 836 C CA . LEU A 1 114 ? -14.037 -5.047 16.140 1.00 93.62 114 LEU A CA 1
ATOM 837 C C . LEU A 1 114 ? -15.411 -5.124 15.487 1.00 93.62 114 LEU A C 1
ATOM 839 O O . LEU A 1 114 ? -16.308 -4.367 15.846 1.00 93.62 114 LEU A O 1
ATOM 843 N N . GLU A 1 115 ? -15.564 -6.018 14.517 1.00 92.88 115 GLU A N 1
ATOM 844 C CA . GLU A 1 115 ? -16.809 -6.146 13.754 1.00 92.88 115 GLU A CA 1
ATOM 845 C C . GLU A 1 115 ? -17.921 -6.849 14.548 1.00 92.88 115 GLU A C 1
ATOM 847 O O . GLU A 1 115 ? -19.093 -6.649 14.259 1.00 92.88 115 GLU A O 1
ATOM 852 N N . HIS A 1 116 ? -17.580 -7.662 15.549 1.00 92.19 116 HIS A N 1
ATOM 853 C CA . HIS A 1 116 ? -18.549 -8.452 16.311 1.00 92.19 116 HIS A CA 1
ATOM 854 C C . HIS A 1 116 ? -18.199 -8.476 17.795 1.00 92.19 116 HIS A C 1
ATOM 856 O O . HIS A 1 116 ? -17.321 -9.230 18.227 1.00 92.19 116 HIS A O 1
ATOM 862 N N . VAL A 1 117 ? -18.888 -7.649 18.578 1.00 92.06 117 VAL A N 1
ATOM 863 C CA . VAL A 1 117 ? -18.731 -7.587 20.035 1.00 92.06 117 VAL A CA 1
ATOM 864 C C . VAL A 1 117 ? -20.070 -7.429 20.736 1.00 92.06 117 VAL A C 1
ATOM 866 O O . VAL A 1 117 ? -20.982 -6.787 20.221 1.00 92.06 117 VAL A O 1
ATOM 869 N N . CYS A 1 118 ? -20.145 -7.977 21.945 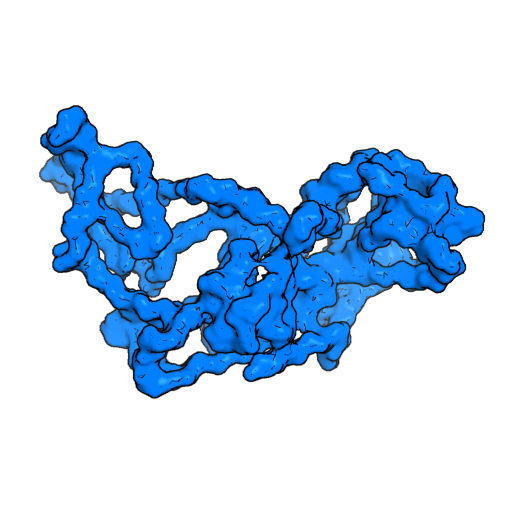1.00 91.56 118 CYS A N 1
ATOM 870 C CA . CYS A 1 118 ? -21.242 -7.757 22.874 1.00 91.56 118 CYS A CA 1
ATOM 871 C C . CYS A 1 118 ? -20.827 -6.694 23.898 1.00 91.56 118 CYS A C 1
ATOM 873 O O . CYS A 1 118 ? -19.763 -6.801 24.518 1.00 91.56 118 CYS A O 1
ATOM 875 N N . VAL A 1 119 ? -21.668 -5.676 24.073 1.00 91.19 119 VAL A N 1
ATOM 876 C CA . VAL A 1 119 ? -21.519 -4.636 25.096 1.00 91.19 119 VAL A CA 1
ATOM 877 C C . VAL A 1 119 ? -22.650 -4.796 26.103 1.00 91.19 119 VAL A C 1
ATOM 879 O O . VAL A 1 119 ? -23.811 -4.549 25.783 1.00 91.19 119 VAL A O 1
ATOM 882 N N . GLU A 1 120 ? -22.318 -5.201 27.326 1.00 89.31 120 GLU A N 1
ATOM 883 C CA . GLU A 1 120 ? -23.291 -5.444 28.395 1.00 89.31 120 GLU A CA 1
ATOM 884 C C . GLU A 1 120 ? -22.628 -5.319 29.771 1.00 89.31 120 GLU A C 1
ATOM 886 O O . GLU A 1 120 ? -21.481 -5.733 29.950 1.00 89.31 120 GLU A O 1
ATOM 891 N N . GLY A 1 121 ? -23.349 -4.782 30.763 1.00 77.56 121 GLY A N 1
ATOM 892 C CA . GLY A 1 121 ? -22.952 -4.878 32.174 1.00 77.56 121 GLY A CA 1
ATOM 893 C C . GLY A 1 121 ? -21.534 -4.374 32.461 1.00 77.56 121 GLY A C 1
ATOM 894 O O . GLY A 1 121 ? -20.794 -5.026 33.192 1.00 77.56 121 GLY A O 1
ATOM 895 N N . ASN A 1 122 ? -21.148 -3.246 31.851 1.00 77.38 122 ASN A N 1
ATOM 896 C CA . ASN A 1 122 ? -19.805 -2.643 31.907 1.00 77.38 122 ASN A CA 1
ATOM 897 C C . ASN A 1 122 ? -18.670 -3.502 31.321 1.00 77.38 122 ASN A C 1
ATOM 899 O O . ASN A 1 122 ? -17.502 -3.282 31.634 1.00 77.38 122 ASN A O 1
ATOM 903 N N . THR A 1 123 ? -18.989 -4.466 30.459 1.00 80.19 123 THR A N 1
ATOM 904 C CA . THR A 1 123 ? -18.005 -5.331 29.800 1.00 80.19 123 THR A CA 1
ATOM 905 C C . THR A 1 123 ? -18.136 -5.270 28.284 1.00 80.19 123 THR A C 1
ATOM 907 O O . THR A 1 123 ? -19.238 -5.135 27.749 1.00 80.19 123 THR A O 1
ATOM 910 N N . ILE A 1 124 ? -16.998 -5.388 27.598 1.00 83.12 124 ILE A N 1
ATOM 911 C CA . ILE A 1 124 ? -16.924 -5.673 26.165 1.00 83.12 124 ILE A CA 1
ATOM 912 C C . ILE A 1 124 ? -16.452 -7.117 26.055 1.00 83.12 124 ILE A C 1
ATOM 914 O O . ILE A 1 124 ? -15.377 -7.456 26.545 1.00 83.12 124 ILE A O 1
ATOM 918 N N . LYS A 1 125 ? -17.262 -7.971 25.441 1.00 81.06 125 LYS A N 1
ATOM 919 C CA . LYS A 1 125 ? -16.965 -9.395 25.278 1.00 81.06 125 LYS A CA 1
ATOM 920 C C . LYS A 1 125 ? -16.977 -9.751 23.801 1.00 81.06 125 LYS A C 1
ATOM 922 O O . LYS A 1 125 ? -17.653 -9.102 22.997 1.00 81.06 125 LYS A O 1
ATOM 927 N N . SER A 1 126 ? -16.285 -10.830 23.440 1.00 75.81 126 SER A N 1
ATOM 928 C CA . SER A 1 126 ? -16.643 -11.518 22.198 1.00 75.81 126 SER A CA 1
ATOM 929 C C . SER A 1 126 ? -18.112 -11.961 22.261 1.00 75.81 126 SER A C 1
ATOM 931 O O . SER A 1 126 ? -18.674 -12.113 23.347 1.00 75.81 126 SER A O 1
ATOM 933 N N . ILE A 1 127 ? -18.730 -12.238 21.113 1.00 72.19 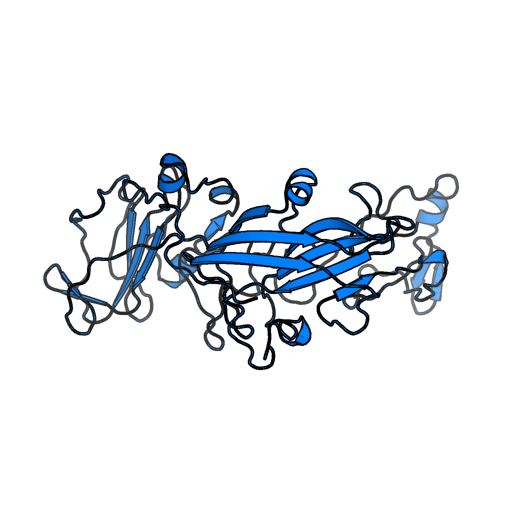127 ILE A N 1
ATOM 934 C CA . ILE A 1 127 ? -20.090 -12.810 21.064 1.00 72.19 127 ILE A CA 1
ATOM 935 C C . ILE A 1 127 ? -20.211 -14.157 21.812 1.00 72.19 127 ILE A C 1
ATOM 937 O O . ILE A 1 127 ? -21.301 -14.562 22.193 1.00 72.19 127 ILE A O 1
ATOM 941 N N . GLU A 1 128 ? -19.085 -14.827 22.082 1.00 72.00 128 GLU A N 1
ATOM 942 C CA . GLU A 1 128 ? -19.000 -16.056 22.887 1.00 72.00 128 GLU A CA 1
ATOM 943 C C . GLU A 1 128 ? -18.806 -15.797 24.396 1.00 72.00 128 GLU A C 1
ATOM 945 O O . GLU A 1 128 ? -18.628 -16.738 25.168 1.00 72.00 128 GLU A O 1
ATOM 950 N N . GLY A 1 129 ? -18.772 -14.536 24.836 1.00 63.00 129 GLY A N 1
ATOM 951 C CA . GLY A 1 129 ? -18.667 -14.168 26.249 1.00 63.00 129 GLY A CA 1
ATOM 952 C C . GLY A 1 129 ? -17.251 -14.168 26.838 1.00 63.00 129 GLY A C 1
ATOM 953 O O . GLY A 1 129 ? -17.112 -14.120 28.060 1.00 63.00 129 GLY A O 1
ATOM 954 N N . LYS A 1 130 ? -16.194 -14.208 26.014 1.00 69.62 130 LYS A N 1
ATOM 955 C CA . LYS A 1 130 ? -14.801 -14.167 26.497 1.00 69.62 130 LYS A CA 1
ATOM 956 C C . LYS A 1 130 ? -14.342 -12.722 26.694 1.00 69.62 130 LYS A C 1
ATOM 958 O O . LYS A 1 130 ? -14.466 -11.906 25.780 1.00 69.62 130 LYS A O 1
ATOM 963 N N . ASP A 1 131 ? -13.791 -12.439 27.872 1.00 63.62 131 ASP A N 1
ATOM 964 C CA . ASP A 1 131 ? -13.107 -11.178 28.168 1.00 63.62 131 ASP A CA 1
ATOM 965 C C . ASP A 1 131 ? -11.738 -11.154 27.473 1.00 63.62 131 ASP A C 1
ATOM 967 O O . ASP A 1 131 ? -10.971 -12.121 27.545 1.00 63.62 131 ASP A O 1
ATOM 971 N N . VAL A 1 132 ? -11.445 -10.070 26.755 1.00 66.31 132 VAL A N 1
ATOM 972 C CA . VAL A 1 132 ? -10.224 -9.920 25.961 1.00 66.31 132 VAL A CA 1
ATOM 973 C C . VAL A 1 132 ? -9.645 -8.521 26.116 1.00 66.31 132 VAL A C 1
ATOM 975 O O . VAL A 1 132 ? -10.322 -7.509 25.953 1.00 66.31 132 VAL A O 1
ATOM 978 N N . ARG A 1 133 ? -8.333 -8.455 26.364 1.00 74.88 133 ARG A N 1
ATOM 979 C CA . ARG A 1 133 ? -7.593 -7.193 26.275 1.00 74.88 133 ARG A CA 1
ATOM 980 C C . ARG A 1 133 ? -7.552 -6.738 24.821 1.00 74.88 133 ARG A C 1
ATOM 982 O O . ARG A 1 133 ? -7.120 -7.489 23.946 1.00 74.88 133 ARG A O 1
ATOM 989 N N . LEU A 1 134 ? -7.966 -5.500 24.578 1.00 84.44 134 LEU A N 1
ATOM 990 C CA . LEU A 1 134 ? -7.962 -4.910 23.245 1.00 84.44 134 LEU A CA 1
ATOM 991 C C . LEU A 1 134 ? -6.545 -4.469 22.872 1.00 84.44 134 LEU A C 1
ATOM 993 O O . LEU A 1 134 ? -5.921 -3.682 23.583 1.00 84.44 134 LEU A O 1
ATOM 997 N N . LEU A 1 135 ? -6.037 -4.988 21.755 1.00 87.00 135 LEU A N 1
ATOM 998 C CA . LEU A 1 135 ? -4.725 -4.639 21.220 1.00 87.00 135 LEU A CA 1
ATOM 999 C C . LEU A 1 135 ? -4.905 -3.839 19.933 1.00 87.00 135 LEU A C 1
ATOM 1001 O O . LEU A 1 135 ? -5.284 -4.394 18.899 1.00 87.00 135 LEU A O 1
ATOM 1005 N N . LEU A 1 136 ? -4.616 -2.543 20.002 1.00 92.06 136 LEU A N 1
ATOM 1006 C CA . LEU A 1 136 ? -4.574 -1.698 18.817 1.00 92.06 136 LEU A CA 1
ATOM 1007 C C . LEU A 1 136 ? -3.357 -2.058 17.960 1.00 92.06 136 LEU A C 1
ATOM 1009 O O . LEU A 1 136 ? -2.319 -2.499 18.458 1.00 92.06 136 LEU A O 1
ATOM 1013 N N . ARG A 1 137 ? -3.501 -1.872 16.651 1.00 92.56 137 ARG A N 1
ATOM 1014 C CA . ARG A 1 137 ? -2.505 -2.224 15.638 1.00 92.56 137 ARG A CA 1
ATOM 1015 C C . ARG A 1 137 ? -2.054 -0.958 14.929 1.00 92.56 137 ARG A C 1
ATOM 1017 O O . ARG A 1 137 ? -2.896 -0.114 14.641 1.00 92.56 137 ARG A O 1
ATOM 1024 N N . ARG A 1 138 ? -0.756 -0.806 14.639 1.00 93.38 138 ARG A N 1
ATOM 1025 C CA . ARG A 1 138 ? -0.286 0.366 13.875 1.00 93.38 138 ARG A CA 1
ATOM 1026 C C . ARG A 1 138 ? -0.993 0.399 12.521 1.00 93.38 138 ARG A C 1
ATOM 1028 O O . ARG A 1 138 ? -1.195 -0.642 11.896 1.00 93.38 138 ARG A O 1
ATOM 1035 N N . LEU A 1 139 ? -1.356 1.588 12.068 1.00 94.69 139 LEU A N 1
ATOM 1036 C CA . LEU A 1 139 ? -2.071 1.755 10.808 1.00 94.69 139 LEU A CA 1
ATOM 1037 C C . LEU A 1 139 ? -1.197 1.394 9.592 1.00 94.69 139 LEU A C 1
ATOM 1039 O O . LEU A 1 139 ? -1.694 0.923 8.569 1.00 94.69 139 LEU A O 1
ATOM 1043 N N . ALA A 1 140 ? 0.113 1.610 9.716 1.00 94.81 140 ALA A N 1
ATOM 1044 C CA . ALA A 1 140 ? 1.063 1.502 8.621 1.00 94.81 140 ALA A CA 1
ATOM 1045 C C . ALA A 1 140 ? 1.641 0.095 8.418 1.00 94.81 140 ALA A C 1
ATOM 1047 O O . ALA A 1 140 ? 1.751 -0.709 9.349 1.00 94.81 140 ALA A O 1
ATOM 1048 N N . THR A 1 141 ? 2.063 -0.172 7.185 1.00 94.56 141 THR A N 1
ATOM 1049 C CA . THR A 1 141 ? 2.863 -1.335 6.793 1.00 94.56 141 THR A CA 1
ATOM 1050 C C . THR A 1 141 ? 4.330 -0.916 6.741 1.00 94.56 141 THR A C 1
ATOM 1052 O O . THR A 1 141 ? 4.632 0.124 6.157 1.00 94.56 141 THR A O 1
ATOM 1055 N N . ARG A 1 142 ? 5.254 -1.701 7.311 1.00 94.75 142 ARG A N 1
ATOM 1056 C CA . ARG A 1 142 ? 6.699 -1.462 7.129 1.00 94.75 142 ARG A CA 1
ATOM 1057 C C . ARG A 1 142 ? 7.194 -2.310 5.970 1.00 94.75 142 ARG A C 1
ATOM 1059 O O . ARG A 1 142 ? 7.015 -3.527 5.992 1.00 94.75 142 ARG A O 1
ATOM 1066 N N . LEU A 1 143 ? 7.820 -1.683 4.984 1.00 96.31 143 LEU A N 1
ATOM 1067 C CA . LEU A 1 143 ? 8.486 -2.366 3.884 1.00 96.31 143 LEU A CA 1
ATOM 1068 C C . LEU A 1 143 ? 9.990 -2.165 4.021 1.00 96.31 143 LEU A C 1
ATOM 1070 O O . LEU A 1 143 ? 10.448 -1.028 4.050 1.00 96.31 143 LEU A O 1
ATOM 1074 N N . THR A 1 144 ? 10.745 -3.258 4.048 1.00 96.50 144 THR A N 1
ATOM 1075 C CA . THR A 1 144 ? 12.207 -3.248 3.993 1.00 96.50 144 THR A CA 1
ATOM 1076 C C . THR A 1 144 ? 12.664 -4.041 2.777 1.00 96.50 144 THR A C 1
ATOM 1078 O O . THR A 1 144 ? 12.246 -5.181 2.563 1.00 96.50 144 THR A O 1
ATOM 1081 N N . LEU A 1 145 ? 13.496 -3.412 1.955 1.00 97.62 145 LEU A N 1
ATOM 1082 C CA . LEU A 1 145 ? 14.054 -3.953 0.727 1.00 97.62 145 LEU A CA 1
ATOM 1083 C C . LEU A 1 145 ? 15.571 -4.004 0.867 1.00 97.62 145 LEU A C 1
ATOM 1085 O O . LEU A 1 145 ? 16.199 -2.971 1.051 1.00 97.62 145 LEU A O 1
ATOM 1089 N N . ASP A 1 146 ? 16.148 -5.182 0.694 1.00 97.94 146 ASP A N 1
ATOM 1090 C CA . ASP A 1 146 ? 17.575 -5.403 0.488 1.00 97.94 146 ASP A CA 1
ATOM 1091 C C . ASP A 1 146 ? 17.790 -5.863 -0.950 1.00 97.94 146 ASP A C 1
ATOM 1093 O O . ASP A 1 146 ? 17.058 -6.736 -1.433 1.00 97.94 146 ASP A O 1
ATOM 1097 N N . TRP A 1 147 ? 18.792 -5.333 -1.651 1.00 98.06 147 TRP A N 1
ATOM 1098 C CA . TRP A 1 147 ? 19.073 -5.771 -3.017 1.00 98.06 147 TRP 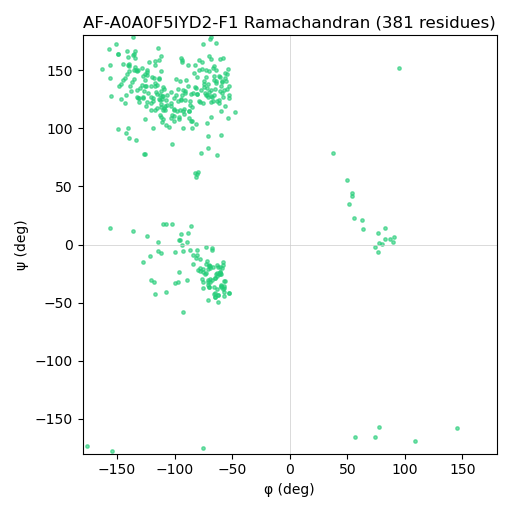A CA 1
ATOM 1099 C C . TRP A 1 147 ? 20.551 -5.884 -3.363 1.00 98.06 147 TRP A C 1
ATOM 1101 O O . TRP A 1 147 ? 21.422 -5.208 -2.827 1.00 98.06 147 TRP A O 1
ATOM 1111 N N . THR A 1 148 ? 20.820 -6.751 -4.337 1.00 97.50 148 THR A N 1
ATOM 1112 C CA . THR A 1 148 ? 22.128 -6.890 -4.983 1.00 97.50 148 THR A CA 1
ATOM 1113 C C . THR A 1 148 ? 21.953 -6.985 -6.493 1.00 97.50 148 THR A C 1
ATOM 1115 O O . THR A 1 148 ? 21.011 -7.613 -6.983 1.00 97.50 148 THR A O 1
ATOM 1118 N N . TYR A 1 149 ? 22.872 -6.366 -7.234 1.00 97.06 149 TYR A N 1
ATOM 1119 C CA . TYR A 1 149 ? 22.862 -6.325 -8.693 1.00 97.06 149 TYR A CA 1
ATOM 1120 C C . TYR A 1 149 ? 24.253 -6.664 -9.234 1.00 97.06 149 TYR A C 1
ATOM 1122 O O . TYR A 1 149 ? 25.231 -6.045 -8.820 1.00 97.06 149 TYR A O 1
ATOM 1130 N N . SER A 1 150 ? 24.350 -7.640 -10.143 1.00 95.31 150 SER A N 1
ATOM 1131 C CA . SER A 1 150 ? 25.649 -8.128 -10.638 1.00 95.31 150 SER A CA 1
ATOM 1132 C C . SER A 1 150 ? 25.738 -8.354 -12.151 1.00 95.31 150 SER A C 1
ATOM 1134 O O . SER A 1 150 ? 26.684 -8.997 -12.598 1.00 95.31 150 SER A O 1
ATOM 1136 N N . TYR A 1 151 ? 24.765 -7.900 -12.945 1.00 95.94 151 TYR A N 1
ATOM 1137 C CA . TYR A 1 151 ? 24.807 -8.090 -14.399 1.00 95.94 151 TYR A CA 1
ATOM 1138 C C . TYR A 1 151 ? 25.711 -7.050 -15.076 1.00 95.94 151 TYR A C 1
ATOM 1140 O O . TYR A 1 151 ? 25.576 -5.853 -14.827 1.00 95.94 151 TYR A O 1
ATOM 1148 N N . SER A 1 152 ? 26.636 -7.508 -15.922 1.00 94.25 152 SER A N 1
ATOM 1149 C CA . SER A 1 152 ? 27.619 -6.660 -16.603 1.00 94.25 152 SER A CA 1
ATOM 1150 C C . SER A 1 152 ? 27.011 -5.869 -17.770 1.00 94.25 152 SER A C 1
ATOM 1152 O O . SER A 1 152 ? 25.972 -6.222 -18.320 1.00 94.25 152 SER A O 1
ATOM 1154 N N . GLY A 1 153 ? 27.649 -4.751 -18.138 1.00 94.12 153 GLY A N 1
ATOM 1155 C CA . GLY A 1 153 ? 27.197 -3.877 -19.235 1.00 94.12 153 GLY A CA 1
ATOM 1156 C C . GLY A 1 153 ? 25.961 -3.026 -18.920 1.00 94.12 153 GLY A C 1
ATOM 1157 O O . GLY A 1 153 ? 25.540 -2.220 -19.745 1.00 94.12 153 GLY A O 1
ATOM 1158 N N . TYR A 1 154 ? 25.392 -3.172 -17.723 1.00 96.06 154 TYR A N 1
ATOM 1159 C CA . TYR A 1 154 ? 24.283 -2.376 -17.212 1.00 96.06 154 TYR A CA 1
ATOM 1160 C C . TYR A 1 154 ? 24.568 -1.969 -15.767 1.00 96.06 154 TYR A C 1
ATOM 1162 O O . TYR A 1 154 ? 25.220 -2.699 -15.025 1.00 96.06 154 TYR A O 1
ATOM 1170 N N . GLN A 1 155 ? 24.051 -0.822 -15.345 1.00 95.00 155 GLN A N 1
ATOM 1171 C CA . GLN A 1 155 ? 24.177 -0.323 -13.981 1.00 95.00 155 GLN A CA 1
ATOM 1172 C C . GLN A 1 155 ? 22.795 0.006 -13.429 1.00 95.00 155 GLN A C 1
ATOM 1174 O O . GLN A 1 155 ? 22.020 0.687 -14.095 1.00 95.00 155 GLN A O 1
ATOM 1179 N N . LEU A 1 156 ? 22.492 -0.447 -12.210 1.00 95.81 156 LEU A N 1
ATOM 1180 C CA . LEU A 1 156 ? 21.266 -0.067 -11.509 1.00 95.81 156 LEU A CA 1
ATOM 1181 C C . LEU A 1 156 ? 21.253 1.454 -11.280 1.00 95.81 156 LEU A C 1
ATOM 1183 O O . LEU A 1 156 ? 22.188 1.996 -10.690 1.00 95.81 156 LEU A O 1
ATOM 1187 N N . LYS A 1 157 ? 20.223 2.140 -11.784 1.00 91.75 157 LYS A N 1
ATOM 1188 C CA . LYS A 1 157 ? 20.104 3.608 -11.726 1.00 91.75 157 LYS A CA 1
ATOM 1189 C C . LYS A 1 157 ? 18.900 4.084 -10.935 1.00 91.75 157 LYS A C 1
ATOM 1191 O O . LYS A 1 157 ? 18.973 5.140 -10.319 1.00 91.75 157 LYS A O 1
ATOM 1196 N N . GLN A 1 158 ? 17.810 3.328 -10.964 1.00 91.50 158 GLN A N 1
ATOM 1197 C CA . GLN A 1 158 ? 16.540 3.774 -10.412 1.00 91.50 158 GLN A CA 1
ATOM 1198 C C . GLN A 1 158 ? 15.810 2.608 -9.756 1.00 91.50 158 GLN A C 1
ATOM 1200 O O . GLN A 1 158 ? 15.869 1.474 -10.235 1.00 91.50 158 GLN A O 1
ATOM 1205 N N . ILE A 1 159 ? 15.126 2.899 -8.653 1.00 95.06 159 ILE A N 1
ATOM 1206 C CA . ILE A 1 159 ? 14.237 1.969 -7.960 1.00 95.06 159 ILE A CA 1
ATOM 1207 C C . ILE A 1 159 ? 12.932 2.711 -7.694 1.00 95.06 159 ILE A C 1
ATOM 1209 O O . ILE A 1 159 ? 12.944 3.811 -7.137 1.00 95.06 159 ILE A O 1
ATOM 1213 N N . LEU A 1 160 ? 11.824 2.112 -8.124 1.00 93.00 160 LEU A N 1
ATOM 1214 C CA . LEU A 1 160 ? 10.483 2.681 -8.035 1.00 93.00 160 LEU A CA 1
ATOM 1215 C C . LEU A 1 160 ? 9.557 1.726 -7.290 1.00 93.00 160 LEU A C 1
ATOM 1217 O O . LEU A 1 160 ? 9.358 0.601 -7.746 1.00 93.00 160 LEU A O 1
ATOM 1221 N N . LEU A 1 161 ? 8.947 2.175 -6.197 1.00 94.62 161 LEU A N 1
ATOM 1222 C CA . LEU A 1 161 ? 7.839 1.477 -5.549 1.00 94.62 161 LEU A CA 1
ATOM 1223 C C . LEU A 1 161 ? 6.550 2.035 -6.148 1.00 94.62 161 LEU A C 1
ATOM 1225 O O . LEU A 1 161 ? 6.235 3.206 -5.953 1.00 94.62 161 LEU A O 1
ATOM 1229 N N . GLN A 1 162 ? 5.827 1.213 -6.894 1.00 89.94 162 GLN A N 1
ATOM 1230 C CA . GLN A 1 162 ? 4.681 1.630 -7.697 1.00 89.94 162 GLN A CA 1
ATOM 1231 C C . GLN A 1 162 ? 3.378 1.038 -7.169 1.00 89.94 162 GLN A C 1
ATOM 1233 O O . GLN A 1 162 ? 3.366 0.025 -6.459 1.00 89.94 162 GLN A O 1
ATOM 1238 N N . SER A 1 163 ? 2.274 1.687 -7.546 1.00 91.06 163 SER A N 1
ATOM 1239 C CA . SER A 1 163 ? 0.924 1.350 -7.087 1.00 91.06 163 SER A CA 1
ATOM 1240 C C . SER A 1 163 ? 0.850 1.320 -5.557 1.00 91.06 163 SER A C 1
ATOM 1242 O O . SER A 1 163 ? 0.302 0.392 -4.959 1.00 91.06 163 SER A O 1
ATOM 1244 N N . ILE A 1 164 ? 1.447 2.323 -4.907 1.00 93.75 164 ILE A N 1
ATOM 1245 C CA . ILE A 1 164 ? 1.344 2.530 -3.462 1.00 93.75 164 ILE A CA 1
ATOM 1246 C C . ILE A 1 164 ? 0.146 3.446 -3.220 1.00 93.75 164 ILE A C 1
ATOM 1248 O O . ILE A 1 164 ? 0.113 4.521 -3.814 1.00 93.75 164 ILE A O 1
ATOM 1252 N N . PRO A 1 165 ? -0.853 3.072 -2.402 1.00 93.62 165 PRO A N 1
ATOM 1253 C CA . PRO A 1 165 ? -1.943 3.991 -2.097 1.00 93.62 165 PRO A CA 1
ATOM 1254 C C . PRO A 1 165 ? -1.393 5.301 -1.527 1.00 93.62 165 PRO A C 1
ATOM 1256 O O . PRO A 1 165 ? -0.447 5.285 -0.743 1.00 93.62 165 PRO A O 1
ATOM 1259 N N . LEU A 1 166 ? -1.978 6.434 -1.907 1.00 89.56 166 LEU A N 1
ATOM 1260 C CA . LEU A 1 166 ? -1.497 7.743 -1.460 1.00 89.56 166 LEU A CA 1
ATOM 1261 C C . LEU A 1 166 ? -1.793 7.993 0.026 1.00 89.56 166 LEU A C 1
ATOM 1263 O O . LEU A 1 166 ? -1.035 8.676 0.709 1.00 89.56 166 LEU A O 1
ATOM 1267 N N . ASN A 1 167 ? -2.900 7.445 0.531 1.00 92.06 167 ASN A N 1
ATOM 1268 C CA . ASN A 1 167 ? -3.405 7.726 1.871 1.00 92.06 167 ASN A CA 1
ATOM 1269 C C . ASN A 1 167 ? -3.609 6.451 2.690 1.00 92.06 167 ASN A C 1
ATOM 1271 O O . ASN A 1 167 ? -4.034 5.413 2.181 1.00 92.06 167 ASN A O 1
ATOM 1275 N N . TYR A 1 168 ? -3.391 6.559 3.998 1.00 95.31 168 TYR A N 1
ATOM 1276 C CA . TYR A 1 168 ? -3.684 5.512 4.967 1.00 95.31 168 TYR A CA 1
ATOM 1277 C C . TYR A 1 168 ? -5.172 5.551 5.336 1.00 95.31 168 TYR A C 1
ATOM 1279 O O . TYR A 1 168 ? -5.596 6.420 6.099 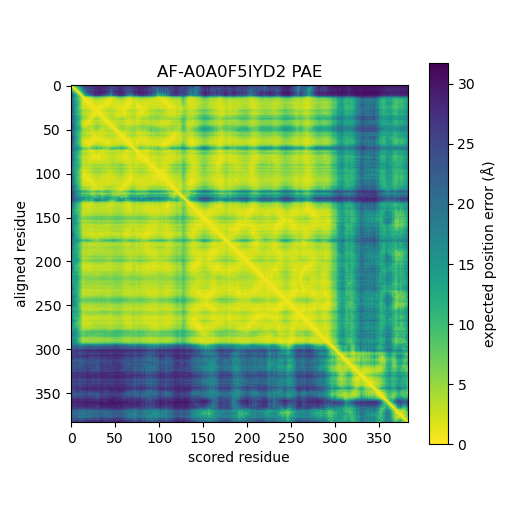1.00 95.31 168 TYR A O 1
ATOM 1287 N N . LYS A 1 169 ? -5.981 4.628 4.799 1.00 95.00 169 LYS A N 1
ATOM 1288 C CA . LYS A 1 169 ? -7.392 4.467 5.205 1.00 95.00 169 LYS A CA 1
ATOM 1289 C C . LYS A 1 169 ? -7.457 3.972 6.647 1.00 95.00 169 LYS A C 1
ATOM 1291 O O . LYS A 1 169 ? -6.887 2.929 6.949 1.00 95.00 169 LYS A O 1
ATOM 1296 N N . VAL A 1 170 ? -8.152 4.708 7.513 1.00 95.00 170 VAL A N 1
ATOM 1297 C CA . VAL A 1 170 ? -8.174 4.451 8.965 1.00 95.00 170 VAL A CA 1
ATOM 1298 C C . VAL A 1 170 ? -8.956 3.182 9.289 1.00 95.00 170 VAL A C 1
ATOM 1300 O O . VAL A 1 170 ? -8.475 2.326 10.024 1.00 95.00 170 VAL A O 1
ATOM 1303 N N . VAL A 1 171 ? -10.150 3.049 8.713 1.00 95.25 171 VAL A N 1
ATOM 1304 C CA . VAL A 1 171 ? -11.002 1.866 8.850 1.00 95.25 171 VAL A CA 1
ATOM 1305 C C . VAL A 1 171 ? -11.081 1.193 7.490 1.00 95.25 171 VAL A C 1
ATOM 1307 O O . VAL A 1 171 ? -11.369 1.848 6.488 1.00 95.25 171 VAL A O 1
ATOM 1310 N N . ALA A 1 172 ? -10.814 -0.110 7.444 1.00 92.81 172 ALA A N 1
ATOM 1311 C CA . ALA A 1 172 ? -10.934 -0.859 6.205 1.00 92.81 172 ALA A CA 1
ATOM 1312 C C . ALA A 1 172 ? -12.396 -0.870 5.729 1.00 92.81 172 ALA A C 1
ATOM 1314 O O . ALA A 1 172 ? -13.329 -1.052 6.514 1.00 92.81 172 ALA A O 1
ATOM 1315 N N . ALA A 1 173 ? -12.580 -0.718 4.422 1.00 93.00 173 ALA A N 1
ATOM 1316 C CA . ALA A 1 173 ? -13.841 -0.959 3.735 1.00 93.00 173 ALA A CA 1
ATOM 1317 C C . ALA A 1 173 ? -13.572 -1.945 2.594 1.00 93.00 173 ALA A C 1
ATOM 1319 O O . ALA A 1 173 ? -13.386 -1.515 1.455 1.00 93.00 173 ALA A O 1
ATOM 1320 N N . PRO A 1 174 ? -13.437 -3.248 2.904 1.00 92.69 174 PRO A N 1
ATOM 1321 C CA . PRO A 1 174 ? -13.187 -4.260 1.891 1.00 92.69 174 PRO A CA 1
ATOM 1322 C C . PRO A 1 174 ? -14.304 -4.273 0.853 1.00 92.69 174 PRO A C 1
ATOM 1324 O O . PRO A 1 174 ? -15.483 -4.183 1.207 1.00 92.69 174 PRO A O 1
ATOM 1327 N N . ASP A 1 175 ? -13.926 -4.438 -0.412 1.00 90.94 175 ASP A N 1
ATOM 1328 C CA . ASP A 1 175 ? -14.883 -4.722 -1.473 1.00 90.94 175 ASP A CA 1
ATOM 1329 C C . ASP A 1 175 ? -15.737 -5.956 -1.121 1.00 90.94 175 ASP A C 1
ATOM 1331 O O . ASP A 1 175 ? -15.281 -6.875 -0.429 1.00 90.94 175 ASP A O 1
ATOM 1335 N N . LYS A 1 176 ? -17.003 -5.969 -1.548 1.00 85.81 176 LYS A N 1
ATOM 1336 C CA . LYS A 1 176 ? -17.942 -7.028 -1.161 1.00 85.81 176 LYS A CA 1
ATOM 1337 C C . LYS A 1 176 ? -17.539 -8.388 -1.716 1.00 85.81 176 LYS A C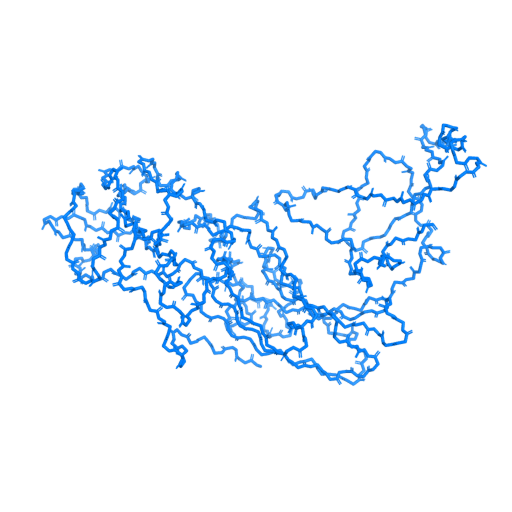 1
ATOM 1339 O O . LYS A 1 176 ? -17.709 -9.371 -0.986 1.00 85.81 176 LYS A O 1
ATOM 1344 N N . ASP A 1 177 ? -16.991 -8.420 -2.922 1.00 85.12 177 ASP A N 1
ATOM 1345 C CA . ASP A 1 177 ? -16.743 -9.642 -3.672 1.00 85.12 177 ASP A CA 1
ATOM 1346 C C . ASP A 1 177 ? -15.324 -10.138 -3.394 1.00 85.12 177 ASP A C 1
ATOM 1348 O O . ASP A 1 177 ? -15.138 -11.208 -2.810 1.00 85.12 177 ASP A O 1
ATOM 1352 N N . ASP A 1 178 ? -14.325 -9.300 -3.675 1.00 83.69 178 ASP A N 1
ATOM 1353 C CA . ASP A 1 178 ? -12.918 -9.719 -3.631 1.00 83.69 178 ASP A CA 1
ATOM 1354 C C . ASP A 1 178 ? -12.239 -9.455 -2.277 1.00 83.69 178 ASP A C 1
ATOM 1356 O O . ASP A 1 178 ? -11.088 -9.843 -2.056 1.00 83.69 178 ASP A O 1
ATOM 1360 N N . LYS A 1 179 ? -12.935 -8.784 -1.345 1.00 91.44 179 LYS A N 1
ATOM 1361 C CA . LYS A 1 179 ? -12.408 -8.364 -0.029 1.00 91.44 179 LYS A CA 1
ATOM 1362 C C . LYS A 1 179 ? -11.141 -7.502 -0.118 1.00 91.44 179 LYS A C 1
ATOM 1364 O O . LYS A 1 179 ? -10.378 -7.407 0.845 1.00 91.44 179 LYS A O 1
ATOM 1369 N N . THR A 1 180 ? -10.918 -6.849 -1.256 1.00 94.50 180 THR A N 1
ATOM 1370 C CA . THR A 1 180 ? -9.763 -5.979 -1.502 1.00 94.50 180 THR A CA 1
ATOM 1371 C C . THR A 1 180 ? -9.980 -4.577 -0.957 1.00 94.50 180 THR A C 1
ATOM 1373 O O . THR A 1 180 ? -11.102 -4.076 -0.964 1.00 94.50 180 THR A O 1
ATOM 1376 N N . TYR A 1 181 ? -8.909 -3.920 -0.516 1.00 94.62 181 TYR A N 1
ATOM 1377 C CA . TYR A 1 181 ? -8.922 -2.523 -0.072 1.00 94.62 181 TYR A CA 1
ATOM 1378 C C . TYR A 1 181 ? -7.492 -1.959 -0.036 1.00 94.62 181 TYR A C 1
ATOM 1380 O O . TYR A 1 181 ? -6.559 -2.726 0.195 1.00 94.62 181 TYR A O 1
ATOM 1388 N N . PRO A 1 182 ? -7.270 -0.650 -0.240 1.00 93.62 182 PRO A N 1
ATOM 1389 C CA . PRO A 1 182 ? -8.249 0.399 -0.533 1.00 93.62 182 PRO A CA 1
ATOM 1390 C C . PRO A 1 182 ? -8.862 0.242 -1.932 1.00 93.62 182 PRO A C 1
ATOM 1392 O O . PRO A 1 182 ? -8.499 -0.690 -2.658 1.00 93.62 182 PRO A O 1
ATOM 1395 N N . SER A 1 183 ? -9.811 1.110 -2.289 1.00 89.88 183 SER A N 1
ATOM 1396 C CA . SER A 1 183 ? -10.499 1.052 -3.583 1.00 89.88 183 SER A CA 1
ATOM 1397 C C . SER A 1 183 ? -9.499 1.208 -4.727 1.00 89.88 183 SER A C 1
ATOM 1399 O O . SER A 1 183 ? -8.556 1.991 -4.627 1.00 89.88 183 SER A O 1
ATOM 1401 N N . LEU A 1 184 ? -9.711 0.509 -5.844 1.00 86.56 184 LEU A N 1
ATOM 1402 C CA . LEU A 1 184 ? -8.938 0.764 -7.066 1.00 86.56 184 LEU A CA 1
ATOM 1403 C C . LEU A 1 184 ? -9.154 2.189 -7.603 1.00 86.56 184 LEU A C 1
ATOM 1405 O O . LEU A 1 184 ? -8.311 2.680 -8.335 1.00 86.56 184 LEU A O 1
ATOM 1409 N N . LEU A 1 185 ? -10.241 2.855 -7.191 1.00 86.62 185 LEU A N 1
ATOM 1410 C CA . LEU A 1 185 ? -10.547 4.245 -7.545 1.00 86.62 185 LEU A CA 1
ATOM 1411 C C . LEU A 1 185 ? -9.863 5.278 -6.639 1.00 86.62 185 LEU A C 1
ATOM 1413 O O . LEU A 1 185 ? -10.000 6.479 -6.875 1.00 86.62 185 LEU A O 1
ATOM 1417 N N . ASP A 1 186 ? -9.230 4.837 -5.547 1.00 85.50 186 ASP A N 1
ATOM 1418 C CA . ASP A 1 186 ? -8.458 5.734 -4.691 1.00 85.50 186 ASP A CA 1
ATOM 1419 C C . ASP A 1 186 ? -7.178 6.188 -5.413 1.00 85.50 186 ASP A C 1
ATOM 1421 O O . ASP A 1 186 ? -6.729 5.574 -6.372 1.00 85.50 186 ASP A O 1
ATOM 1425 N N . GLN A 1 187 ? -6.560 7.263 -4.929 1.00 84.50 187 GLN A N 1
ATOM 1426 C CA . GLN A 1 187 ? -5.312 7.756 -5.507 1.00 84.50 187 GLN A CA 1
ATOM 1427 C C . GLN A 1 187 ? -4.128 6.859 -5.125 1.00 84.50 187 GLN A C 1
ATOM 1429 O O . GLN A 1 187 ? -3.977 6.477 -3.958 1.00 84.50 187 GLN A O 1
ATOM 1434 N N . TYR A 1 188 ? -3.252 6.604 -6.094 1.00 86.38 188 TYR A N 1
ATOM 1435 C CA . TYR A 1 188 ? -1.980 5.904 -5.921 1.00 86.38 188 TYR A CA 1
ATOM 1436 C C . TYR A 1 188 ? -0.817 6.823 -6.270 1.00 86.38 188 TYR A C 1
ATOM 1438 O O . TYR A 1 188 ? -0.960 7.801 -6.998 1.00 86.38 188 TYR A O 1
ATOM 1446 N N . THR A 1 189 ? 0.351 6.490 -5.744 1.00 86.00 189 THR A N 1
ATOM 1447 C CA . THR A 1 189 ? 1.596 7.204 -5.980 1.00 86.00 189 THR A CA 1
ATOM 1448 C C . THR A 1 189 ? 2.735 6.231 -6.268 1.00 86.00 189 THR A C 1
ATOM 1450 O O . THR A 1 189 ? 2.630 5.017 -6.044 1.00 86.00 189 THR A O 1
ATOM 1453 N N . THR A 1 190 ? 3.829 6.792 -6.772 1.00 86.81 190 THR A N 1
ATOM 1454 C CA . THR A 1 190 ? 5.105 6.110 -6.955 1.00 86.81 190 THR A CA 1
ATOM 1455 C C . THR A 1 190 ? 6.133 6.735 -6.023 1.00 86.81 190 THR A C 1
ATOM 1457 O O . THR A 1 190 ? 6.372 7.938 -6.076 1.00 86.81 190 THR A O 1
ATOM 1460 N N . ILE A 1 191 ? 6.771 5.916 -5.189 1.00 88.31 191 ILE A N 1
ATOM 1461 C CA . ILE A 1 191 ? 7.913 6.346 -4.378 1.00 88.31 191 ILE A CA 1
ATOM 1462 C C . ILE A 1 191 ? 9.175 6.050 -5.181 1.00 88.31 191 ILE A C 1
ATOM 1464 O O . ILE A 1 191 ? 9.474 4.892 -5.484 1.00 88.31 191 ILE A O 1
ATOM 1468 N N . GLN A 1 192 ? 9.908 7.100 -5.535 1.00 91.69 192 GLN A N 1
ATOM 1469 C CA . GLN A 1 192 ? 11.191 6.997 -6.216 1.00 91.69 192 GLN A CA 1
ATOM 1470 C C . GLN A 1 192 ? 12.326 7.185 -5.215 1.00 91.69 192 GLN A C 1
ATOM 1472 O O . GLN A 1 192 ? 12.385 8.204 -4.531 1.00 91.69 192 GLN A O 1
ATOM 1477 N N . LEU A 1 193 ? 13.246 6.222 -5.172 1.00 93.75 193 LEU A N 1
ATOM 1478 C CA . LEU A 1 193 ? 14.453 6.345 -4.361 1.00 93.75 193 LEU A CA 1
ATOM 1479 C C . LEU A 1 193 ? 15.417 7.357 -4.988 1.00 93.75 193 LEU A C 1
ATOM 1481 O O . LEU A 1 193 ? 15.583 7.428 -6.211 1.00 93.75 193 LEU A O 1
ATOM 1485 N N . THR A 1 194 ? 16.098 8.103 -4.127 1.00 93.00 194 THR A N 1
ATOM 1486 C CA . THR A 1 194 ? 17.228 8.961 -4.482 1.00 93.00 194 THR A CA 1
ATOM 1487 C C . THR A 1 194 ? 18.435 8.125 -4.912 1.00 93.00 194 THR A C 1
ATOM 1489 O O . THR A 1 194 ? 18.570 6.950 -4.565 1.00 93.00 194 THR A O 1
ATOM 1492 N N . SER A 1 195 ? 19.371 8.734 -5.640 1.00 90.69 195 SER A N 1
ATOM 1493 C CA . SER A 1 195 ? 20.612 8.066 -6.060 1.00 90.69 195 SER A CA 1
ATOM 1494 C C . SER A 1 195 ? 21.430 7.527 -4.877 1.00 90.69 195 SER A C 1
ATOM 1496 O O . SER A 1 195 ? 22.009 6.445 -4.978 1.00 90.69 195 SER A O 1
ATOM 1498 N N . THR A 1 196 ? 21.436 8.241 -3.748 1.00 93.69 196 THR A N 1
ATOM 1499 C CA . THR A 1 196 ? 22.089 7.813 -2.501 1.00 93.69 196 THR A CA 1
ATOM 1500 C C . THR A 1 196 ? 21.433 6.561 -1.915 1.00 93.69 196 THR A C 1
ATOM 1502 O O . THR A 1 196 ? 22.129 5.613 -1.552 1.00 93.69 196 THR A O 1
ATOM 1505 N N . GLU A 1 197 ? 20.099 6.510 -1.868 1.00 95.81 197 GLU A N 1
ATOM 1506 C CA . GLU A 1 197 ? 19.368 5.336 -1.369 1.00 95.81 197 GLU A CA 1
ATOM 1507 C C . GLU A 1 197 ? 19.587 4.125 -2.283 1.00 95.81 197 GLU A C 1
ATOM 1509 O O . GLU A 1 197 ? 19.898 3.037 -1.799 1.00 95.81 197 GLU A O 1
ATOM 1514 N N . VAL A 1 198 ? 19.544 4.318 -3.608 1.00 95.06 198 VAL A N 1
ATOM 1515 C CA . VAL A 1 198 ? 19.853 3.260 -4.589 1.00 95.06 198 VAL A CA 1
ATOM 1516 C C . VAL A 1 198 ? 21.265 2.693 -4.381 1.00 95.06 198 VAL A C 1
ATOM 1518 O O . VAL A 1 198 ? 21.462 1.478 -4.463 1.00 95.06 198 VAL A O 1
ATOM 1521 N N . GLY A 1 199 ? 22.246 3.553 -4.089 1.00 93.25 199 GLY A N 1
ATOM 1522 C CA . GLY A 1 199 ? 23.632 3.151 -3.837 1.00 93.25 199 GLY A CA 1
ATOM 1523 C C . GLY A 1 199 ? 23.851 2.399 -2.519 1.00 93.25 199 GLY A C 1
ATOM 1524 O O . GLY A 1 199 ? 24.862 1.714 -2.384 1.00 93.25 199 GLY A O 1
ATOM 1525 N N . THR A 1 200 ? 22.915 2.489 -1.570 1.00 94.06 200 THR A N 1
ATOM 1526 C CA . THR A 1 200 ? 23.045 1.876 -0.235 1.00 94.06 200 THR A CA 1
ATOM 1527 C C . THR A 1 200 ? 22.808 0.363 -0.255 1.00 94.06 200 THR A C 1
ATOM 1529 O O . THR A 1 200 ? 23.391 -0.363 0.547 1.00 94.06 200 THR A O 1
ATOM 1532 N N . GLY A 1 201 ? 21.972 -0.137 -1.172 1.00 94.75 201 GLY A N 1
ATOM 1533 C CA . GLY A 1 201 ? 21.617 -1.562 -1.241 1.00 94.75 201 GLY A CA 1
ATOM 1534 C C . GLY A 1 201 ? 20.536 -2.007 -0.246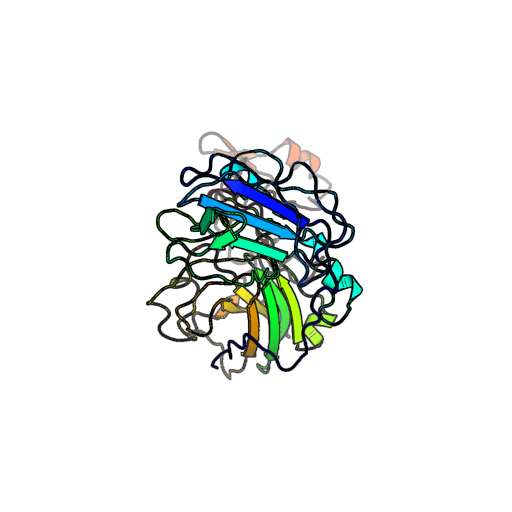 1.00 94.75 201 GLY A C 1
ATOM 1535 O O . GLY A 1 201 ? 20.173 -3.183 -0.239 1.00 94.75 201 GLY A O 1
ATOM 1536 N N . ASN A 1 202 ? 20.013 -1.084 0.567 1.00 96.69 202 ASN A N 1
ATOM 1537 C CA . ASN A 1 202 ? 18.881 -1.288 1.466 1.00 96.69 202 ASN A CA 1
ATOM 1538 C C . ASN A 1 202 ? 17.992 -0.035 1.482 1.00 96.69 202 ASN A C 1
ATOM 1540 O O . ASN A 1 202 ? 18.491 1.087 1.378 1.00 96.69 202 ASN A O 1
ATOM 1544 N N . TYR A 1 203 ? 16.684 -0.230 1.633 1.00 96.69 203 TYR A N 1
ATOM 1545 C CA . TYR A 1 203 ? 15.720 0.836 1.871 1.00 96.69 203 TYR A CA 1
ATOM 1546 C C . TYR A 1 203 ? 14.578 0.347 2.760 1.00 96.69 203 TYR A C 1
ATOM 1548 O O . TYR A 1 203 ? 14.058 -0.751 2.562 1.00 96.69 203 TYR A O 1
ATOM 1556 N N . SER A 1 204 ? 14.150 1.173 3.713 1.00 95.56 204 SER A N 1
ATOM 1557 C CA . SER A 1 204 ? 13.030 0.874 4.603 1.00 95.56 204 SER A CA 1
ATOM 1558 C C . SER A 1 204 ? 12.080 2.062 4.678 1.00 95.56 204 SER A C 1
ATOM 1560 O O . SER A 1 204 ? 12.526 3.195 4.846 1.00 95.56 204 SER A O 1
ATOM 1562 N N . CYS A 1 205 ? 10.778 1.819 4.548 1.00 95.81 205 CYS A N 1
ATOM 1563 C CA . CYS A 1 205 ? 9.765 2.871 4.564 1.00 95.81 205 CYS A CA 1
ATOM 1564 C C . CYS A 1 205 ? 8.423 2.393 5.129 1.00 95.81 205 CYS A C 1
ATOM 1566 O O . CYS A 1 205 ? 8.141 1.192 5.227 1.00 95.81 205 CYS A O 1
ATOM 1568 N N . TRP A 1 206 ? 7.580 3.363 5.481 1.00 96.94 206 TRP A N 1
ATOM 1569 C CA . TRP A 1 206 ? 6.171 3.145 5.782 1.00 96.94 206 TRP A CA 1
ATOM 1570 C C . TRP A 1 206 ? 5.332 3.307 4.524 1.00 96.94 206 TRP A C 1
ATOM 1572 O O . TRP A 1 206 ? 5.429 4.327 3.843 1.00 96.94 206 TRP A O 1
ATOM 1582 N N . ILE A 1 207 ? 4.467 2.332 4.256 1.00 96.19 207 ILE A N 1
ATOM 1583 C CA . ILE A 1 207 ? 3.492 2.399 3.166 1.00 96.19 207 ILE A CA 1
ATOM 1584 C C . ILE A 1 207 ? 2.080 2.089 3.677 1.00 96.19 207 ILE A C 1
ATOM 1586 O O . ILE A 1 207 ? 1.919 1.328 4.643 1.00 96.19 207 ILE A O 1
ATOM 1590 N N . PRO A 1 208 ? 1.031 2.633 3.037 1.00 96.25 208 PRO A N 1
ATOM 1591 C CA . PRO A 1 208 ? -0.337 2.237 3.334 1.00 96.25 208 PRO A CA 1
ATOM 1592 C C . PRO A 1 208 ? -0.607 0.756 3.082 1.00 96.25 208 PRO A C 1
ATOM 1594 O O . PRO A 1 208 ? 0.093 0.067 2.340 1.00 96.25 208 PRO A O 1
ATOM 1597 N N . THR A 1 209 ? -1.663 0.266 3.724 1.00 95.19 209 THR A N 1
ATOM 1598 C CA . THR A 1 209 ? -2.220 -1.063 3.453 1.00 95.19 209 THR A CA 1
ATOM 1599 C C . THR A 1 209 ? -2.657 -1.151 1.992 1.00 95.19 209 THR A C 1
ATOM 1601 O O . THR A 1 209 ? -3.298 -0.228 1.499 1.00 95.19 209 THR A O 1
ATOM 1604 N N . ASN A 1 210 ? -2.355 -2.263 1.322 1.00 96.69 210 ASN A N 1
ATOM 1605 C CA . ASN A 1 210 ? -2.831 -2.571 -0.022 1.00 96.69 210 ASN A CA 1
ATOM 1606 C C . ASN A 1 210 ? -3.145 -4.071 -0.156 1.00 96.69 210 ASN A C 1
ATOM 1608 O O . ASN A 1 210 ? -2.263 -4.897 -0.379 1.00 96.69 210 ASN A O 1
ATOM 1612 N N . VAL A 1 211 ? -4.411 -4.434 0.022 1.00 97.25 211 VAL A N 1
ATOM 1613 C CA . VAL A 1 211 ? -4.933 -5.806 0.007 1.00 97.25 211 VAL A CA 1
ATOM 1614 C C . VAL A 1 211 ? -5.576 -6.072 -1.347 1.00 97.25 211 VAL A C 1
ATOM 1616 O O . VAL A 1 211 ? -6.562 -5.431 -1.719 1.00 97.25 211 VAL A O 1
ATOM 1619 N N . ARG A 1 212 ? -4.999 -7.012 -2.096 1.00 95.56 212 ARG A N 1
ATOM 1620 C CA . ARG A 1 212 ? -5.349 -7.332 -3.490 1.00 95.56 212 ARG A CA 1
ATOM 1621 C C . ARG A 1 212 ? -5.720 -8.792 -3.722 1.00 95.56 212 ARG A C 1
ATOM 1623 O O . ARG A 1 212 ? -5.931 -9.211 -4.852 1.00 95.56 212 ARG A O 1
ATOM 1630 N N . GLY A 1 213 ? -5.837 -9.555 -2.645 1.00 94.38 213 GLY A N 1
ATOM 1631 C CA . GLY A 1 213 ? -6.206 -10.956 -2.665 1.00 94.38 213 GLY A CA 1
ATOM 1632 C C . GLY A 1 213 ? -5.056 -11.865 -3.084 1.00 94.38 213 GLY A C 1
ATOM 1633 O O . GLY A 1 213 ? -3.869 -11.558 -2.926 1.00 94.38 213 GLY A O 1
ATOM 1634 N N . THR A 1 214 ? -5.435 -13.039 -3.575 1.00 95.19 214 THR A N 1
ATOM 1635 C CA . THR A 1 214 ? -4.498 -14.087 -3.969 1.00 95.19 214 THR A CA 1
ATOM 1636 C C . THR A 1 214 ? -4.771 -14.572 -5.383 1.00 95.19 214 THR A C 1
ATOM 1638 O O . THR A 1 214 ? -5.932 -14.717 -5.752 1.00 95.19 214 THR A O 1
ATOM 1641 N N . ASN A 1 215 ? -3.731 -14.927 -6.137 1.00 95.94 215 ASN A N 1
ATOM 1642 C CA . ASN A 1 215 ? -3.873 -15.567 -7.444 1.00 95.94 215 ASN A CA 1
ATOM 1643 C C . ASN A 1 215 ? -3.093 -16.886 -7.499 1.00 95.94 215 ASN A C 1
ATOM 1645 O O . ASN A 1 215 ? -1.869 -16.905 -7.359 1.00 95.94 215 ASN A O 1
ATOM 1649 N N . SER A 1 216 ? -3.801 -17.993 -7.731 1.00 96.31 216 SER A N 1
ATOM 1650 C CA . SER A 1 216 ? -3.227 -19.342 -7.805 1.00 96.31 216 SER A CA 1
ATOM 1651 C C . SER A 1 216 ? -2.304 -19.557 -9.009 1.00 96.31 216 SER A C 1
ATOM 1653 O O . SER A 1 216 ? -1.456 -20.446 -8.961 1.00 96.31 216 SER A O 1
ATOM 1655 N N . LEU A 1 217 ? -2.398 -18.727 -10.056 1.00 96.25 217 LEU A N 1
ATOM 1656 C CA . LEU A 1 217 ? -1.506 -18.785 -11.220 1.00 96.25 217 LEU A CA 1
ATOM 1657 C C . LEU A 1 217 ? -0.069 -18.352 -10.890 1.00 96.25 217 LEU A C 1
ATOM 1659 O O . LEU A 1 217 ? 0.866 -18.728 -11.599 1.00 96.25 217 LEU A O 1
ATOM 1663 N N . ALA A 1 218 ? 0.143 -17.614 -9.795 1.00 95.25 218 ALA A N 1
ATOM 1664 C CA . ALA A 1 218 ? 1.472 -17.294 -9.278 1.00 95.25 218 ALA A CA 1
ATOM 1665 C C . ALA A 1 218 ? 2.046 -18.470 -8.463 1.00 95.25 218 ALA A C 1
ATOM 1667 O O . ALA A 1 218 ? 2.337 -18.360 -7.271 1.00 95.25 218 ALA A O 1
ATOM 1668 N N . THR A 1 219 ? 2.210 -19.619 -9.121 1.00 94.75 219 THR A N 1
ATOM 1669 C CA . THR A 1 219 ? 2.616 -20.906 -8.521 1.00 94.75 219 THR A CA 1
ATOM 1670 C C . THR A 1 219 ? 4.018 -20.896 -7.903 1.00 94.75 219 THR A C 1
ATOM 1672 O O . THR A 1 219 ? 4.348 -21.756 -7.089 1.00 94.75 219 THR A O 1
ATOM 1675 N N . SER A 1 220 ? 4.850 -19.916 -8.259 1.00 94.50 220 SER A N 1
ATOM 1676 C CA . SER A 1 220 ? 6.170 -19.686 -7.676 1.00 94.50 220 SER A CA 1
ATOM 1677 C C . SER A 1 220 ? 6.532 -18.197 -7.728 1.00 94.50 220 SER A C 1
ATOM 1679 O O . SER A 1 220 ? 5.862 -17.400 -8.387 1.00 94.50 220 SER A O 1
ATOM 1681 N N . GLN A 1 221 ? 7.642 -17.810 -7.090 1.00 90.56 221 GLN A N 1
ATOM 1682 C CA . GLN A 1 221 ? 8.146 -16.431 -7.158 1.00 90.56 221 GLN A CA 1
ATOM 1683 C C . GLN A 1 221 ? 8.506 -15.991 -8.590 1.00 90.56 221 GLN A C 1
ATOM 1685 O O . GLN A 1 221 ? 8.457 -14.803 -8.890 1.00 90.56 221 GLN A O 1
ATOM 1690 N N . THR A 1 222 ? 8.835 -16.920 -9.497 1.00 91.44 222 THR A N 1
ATOM 1691 C CA . THR A 1 222 ? 9.079 -16.595 -10.916 1.00 91.44 222 THR A CA 1
ATOM 1692 C C . THR A 1 222 ? 7.784 -16.391 -11.702 1.00 91.44 222 THR A C 1
ATOM 1694 O O . THR A 1 222 ? 7.808 -15.724 -12.728 1.00 91.44 222 THR A O 1
ATOM 1697 N N . TYR A 1 223 ? 6.653 -16.911 -11.208 1.00 94.81 223 TYR A N 1
ATOM 1698 C CA . TYR A 1 223 ? 5.308 -16.687 -11.757 1.00 94.81 223 TYR A CA 1
ATOM 1699 C C . TYR A 1 223 ? 4.542 -15.564 -11.051 1.00 94.81 223 TYR A C 1
ATOM 1701 O O . TYR A 1 223 ? 3.387 -15.296 -11.389 1.00 94.81 223 TYR A O 1
ATOM 1709 N N . ARG A 1 224 ? 5.171 -14.872 -10.098 1.00 93.88 224 ARG A N 1
ATOM 1710 C CA . ARG A 1 224 ? 4.641 -13.655 -9.480 1.00 93.88 224 ARG A CA 1
ATOM 1711 C C . ARG A 1 224 ? 4.880 -12.449 -10.401 1.00 93.88 224 ARG A C 1
ATOM 1713 O O . ARG A 1 224 ? 5.652 -11.546 -10.095 1.00 93.88 224 ARG A O 1
ATOM 1720 N N . ILE A 1 225 ? 4.264 -12.510 -11.578 1.00 89.12 225 ILE A N 1
ATOM 1721 C CA . ILE A 1 225 ? 4.476 -11.625 -12.734 1.00 89.12 225 ILE A CA 1
ATOM 1722 C C . ILE A 1 225 ? 3.232 -10.798 -13.039 1.00 89.12 225 ILE A C 1
ATOM 1724 O O . ILE A 1 225 ? 2.148 -11.101 -12.548 1.00 89.12 225 ILE A O 1
ATOM 1728 N N . LYS A 1 226 ? 3.370 -9.805 -13.925 1.00 87.75 226 LYS A N 1
ATOM 1729 C CA . LYS A 1 226 ? 2.292 -8.871 -14.285 1.00 87.75 226 LYS A CA 1
ATOM 1730 C C . LYS A 1 226 ? 0.995 -9.558 -14.719 1.00 87.75 226 LYS A C 1
ATOM 1732 O O . LYS A 1 226 ? -0.064 -9.136 -14.287 1.00 87.75 226 LYS A O 1
ATOM 1737 N N . SER A 1 227 ? 1.065 -10.627 -15.517 1.00 88.12 227 SER A N 1
ATOM 1738 C CA . SER A 1 227 ? -0.134 -11.345 -15.986 1.00 88.12 227 SER A CA 1
ATOM 1739 C C . SER A 1 227 ? -0.880 -12.107 -14.886 1.00 88.12 227 SER A C 1
ATOM 1741 O O . SER A 1 227 ? -2.027 -12.484 -15.088 1.00 88.12 227 SER A O 1
ATOM 1743 N N . ASN A 1 228 ? -0.223 -12.374 -13.754 1.00 92.38 228 ASN A N 1
ATOM 1744 C CA . ASN A 1 228 ? -0.778 -13.145 -12.642 1.00 92.38 228 ASN A CA 1
ATOM 1745 C C . ASN A 1 228 ? -1.020 -12.272 -11.400 1.00 92.38 228 ASN A C 1
ATOM 1747 O O . ASN A 1 228 ? -1.586 -12.751 -10.420 1.00 92.38 228 ASN A O 1
ATOM 1751 N N . ALA A 1 229 ? -0.579 -11.016 -11.406 1.00 90.69 229 ALA A N 1
ATOM 1752 C CA . ALA A 1 229 ? -0.826 -10.086 -10.318 1.00 90.69 229 ALA A CA 1
ATOM 1753 C C . ALA A 1 229 ? -2.239 -9.496 -10.456 1.00 90.69 229 ALA A C 1
ATOM 1755 O O . ALA A 1 229 ? -2.573 -9.001 -11.534 1.00 90.69 229 ALA A O 1
ATOM 1756 N N . PRO A 1 230 ? -3.066 -9.515 -9.398 1.00 92.69 230 PRO A N 1
ATOM 1757 C CA . PRO A 1 230 ? -4.325 -8.781 -9.389 1.00 92.69 230 PRO A CA 1
ATOM 1758 C C . PRO A 1 230 ? -4.108 -7.287 -9.668 1.00 92.69 230 PRO A C 1
ATOM 1760 O O . PRO A 1 230 ? -3.085 -6.711 -9.272 1.00 92.69 230 PRO A O 1
ATOM 1763 N N . THR A 1 231 ? -5.071 -6.651 -10.329 1.00 88.50 231 THR A N 1
ATOM 1764 C CA . THR A 1 231 ? -5.043 -5.214 -10.635 1.00 88.50 231 THR A CA 1
ATOM 1765 C C . THR A 1 231 ? -4.795 -4.383 -9.377 1.00 88.50 231 THR A C 1
ATOM 1767 O O . THR A 1 231 ? -5.362 -4.668 -8.330 1.00 88.50 231 THR A O 1
ATOM 1770 N N . GLY A 1 232 ? -3.927 -3.368 -9.457 1.00 87.81 232 GLY A N 1
ATOM 1771 C CA . GLY A 1 232 ? -3.599 -2.494 -8.323 1.00 87.81 232 GLY A CA 1
ATOM 1772 C C . GLY A 1 232 ? -2.657 -3.101 -7.272 1.00 87.81 232 GLY A C 1
ATOM 1773 O O . GLY A 1 232 ? -2.498 -2.519 -6.199 1.00 87.81 232 GLY A O 1
ATOM 1774 N N . SER A 1 233 ? -2.045 -4.262 -7.541 1.00 94.31 233 SER A N 1
ATOM 1775 C CA . SER A 1 233 ? -0.989 -4.841 -6.693 1.00 94.31 233 SER A CA 1
ATOM 1776 C C . SER A 1 233 ? 0.266 -3.977 -6.693 1.00 94.31 233 SER A C 1
ATOM 1778 O O . SER A 1 233 ? 0.801 -3.676 -7.759 1.00 94.31 233 SER A O 1
ATOM 1780 N N . SER A 1 234 ? 0.773 -3.639 -5.505 1.00 96.56 234 SER A N 1
ATOM 1781 C CA . SER A 1 234 ? 2.036 -2.909 -5.364 1.00 96.56 234 SER A CA 1
ATOM 1782 C C . SER A 1 234 ? 3.226 -3.742 -5.835 1.00 96.56 234 SER A C 1
ATOM 1784 O O . SER A 1 234 ? 3.275 -4.962 -5.648 1.00 96.56 234 SER A O 1
ATOM 1786 N N . TYR A 1 235 ? 4.218 -3.081 -6.420 1.00 96.25 235 TYR A N 1
ATOM 1787 C CA . TYR A 1 235 ? 5.454 -3.718 -6.867 1.00 96.25 235 TYR A CA 1
ATOM 1788 C C . TYR A 1 235 ? 6.637 -2.760 -6.794 1.00 96.25 235 TYR A C 1
ATOM 1790 O O . TYR A 1 235 ? 6.473 -1.546 -6.698 1.00 96.25 235 TYR A O 1
ATOM 1798 N N . VAL A 1 236 ? 7.834 -3.329 -6.861 1.00 97.06 236 VAL A N 1
ATOM 1799 C CA . VAL A 1 236 ? 9.092 -2.600 -6.999 1.00 97.06 236 VAL A CA 1
ATOM 1800 C C . VAL A 1 236 ? 9.646 -2.864 -8.391 1.00 97.06 236 VAL A C 1
ATOM 1802 O O . VAL A 1 236 ? 9.781 -4.024 -8.780 1.00 97.06 236 VAL A O 1
ATOM 1805 N N . ASP A 1 237 ? 9.974 -1.808 -9.128 1.00 93.75 237 ASP A N 1
ATOM 1806 C CA . ASP A 1 237 ? 10.752 -1.893 -10.365 1.00 93.75 237 ASP A CA 1
ATOM 1807 C C . ASP A 1 237 ? 12.188 -1.440 -10.077 1.00 93.75 237 ASP A C 1
ATOM 1809 O O . ASP A 1 237 ? 12.429 -0.296 -9.687 1.00 93.75 237 ASP A O 1
ATOM 1813 N N . PHE A 1 238 ? 13.144 -2.340 -10.293 1.00 96.69 238 PHE A N 1
ATOM 1814 C CA . PHE A 1 238 ? 14.572 -2.030 -10.316 1.00 96.69 238 PHE A CA 1
ATOM 1815 C C . PHE A 1 238 ? 14.967 -1.781 -11.763 1.00 96.69 238 PHE A C 1
ATOM 1817 O O . PHE A 1 238 ? 14.744 -2.644 -12.608 1.00 96.69 238 PHE A O 1
ATOM 1824 N N . ILE A 1 239 ? 15.550 -0.628 -12.069 1.00 93.19 239 ILE A N 1
ATOM 1825 C CA . ILE A 1 239 ? 15.840 -0.251 -13.449 1.00 93.19 239 ILE A CA 1
ATOM 1826 C C . ILE A 1 239 ? 17.335 -0.038 -13.622 1.00 93.19 239 ILE A C 1
ATOM 1828 O O . ILE A 1 239 ? 17.938 0.858 -13.020 1.00 93.19 239 ILE A O 1
ATOM 1832 N N . ALA A 1 240 ? 17.932 -0.885 -14.455 1.00 94.88 240 ALA A N 1
ATOM 1833 C CA . ALA A 1 240 ? 19.330 -0.793 -14.832 1.00 94.88 240 ALA A CA 1
ATOM 1834 C C . ALA A 1 240 ? 19.462 -0.212 -16.240 1.00 94.88 240 ALA A C 1
ATOM 1836 O O . ALA A 1 240 ? 18.789 -0.673 -17.157 1.00 94.88 240 ALA A O 1
ATOM 1837 N N . ALA A 1 241 ? 20.332 0.779 -16.413 1.00 89.81 241 ALA A N 1
ATOM 1838 C CA . ALA A 1 241 ? 20.636 1.382 -17.708 1.00 89.81 241 ALA A CA 1
ATOM 1839 C C . ALA A 1 241 ? 21.923 0.786 -18.278 1.00 89.81 241 ALA A C 1
ATOM 1841 O O . ALA A 1 241 ? 22.856 0.505 -17.522 1.00 89.81 241 ALA A O 1
ATOM 1842 N N . ASN A 1 242 ? 21.978 0.587 -19.592 1.00 93.38 242 ASN A N 1
ATOM 1843 C CA . ASN A 1 242 ? 23.181 0.114 -20.259 1.00 93.38 242 ASN A CA 1
ATOM 1844 C C . ASN A 1 242 ? 24.298 1.158 -20.114 1.00 93.38 242 ASN A C 1
ATOM 1846 O O . ASN A 1 242 ? 24.059 2.365 -20.161 1.00 93.38 242 ASN A O 1
ATOM 1850 N N . THR A 1 243 ? 25.526 0.693 -19.901 1.00 93.62 243 THR A N 1
ATOM 1851 C CA . THR A 1 243 ? 26.671 1.575 -19.638 1.00 93.62 243 THR A CA 1
ATOM 1852 C C . THR A 1 243 ? 27.190 2.289 -20.884 1.00 93.62 243 THR A C 1
ATOM 1854 O O . THR A 1 243 ? 27.868 3.302 -20.752 1.00 93.62 243 THR A O 1
ATOM 1857 N N . SER A 1 244 ? 26.902 1.763 -22.075 1.00 92.88 244 SER A N 1
ATOM 1858 C CA . SER A 1 244 ? 27.305 2.336 -23.364 1.00 92.88 244 SER A CA 1
ATOM 1859 C C . SER A 1 244 ? 26.176 3.119 -24.034 1.00 92.88 244 SER A C 1
ATOM 1861 O O . SER A 1 244 ? 26.448 4.114 -24.695 1.00 92.88 244 SER A O 1
ATOM 1863 N N . ASP A 1 245 ? 24.925 2.698 -23.840 1.00 86.50 245 ASP A N 1
ATOM 1864 C CA . ASP A 1 245 ? 23.734 3.372 -24.362 1.00 86.50 245 ASP A CA 1
ATOM 1865 C C . ASP A 1 245 ? 22.651 3.499 -23.273 1.00 86.50 245 ASP A C 1
ATOM 1867 O O . ASP A 1 245 ? 21.802 2.617 -23.135 1.00 86.50 245 ASP A O 1
ATOM 1871 N N . PRO A 1 246 ? 22.637 4.596 -22.495 1.00 80.44 246 PRO A N 1
ATOM 1872 C CA . PRO A 1 246 ? 21.708 4.779 -21.377 1.00 80.44 246 PRO A CA 1
ATOM 1873 C C . PRO A 1 246 ? 20.215 4.708 -21.738 1.00 80.44 246 PRO A C 1
ATOM 1875 O O . PRO A 1 246 ? 19.382 4.573 -20.836 1.00 80.44 246 PRO A O 1
ATOM 1878 N N . LYS A 1 247 ? 19.859 4.789 -23.030 1.00 76.44 247 LYS A N 1
ATOM 1879 C CA . LYS A 1 247 ? 18.479 4.622 -23.506 1.00 76.44 247 LYS A CA 1
ATOM 1880 C C . LYS A 1 247 ? 18.016 3.170 -23.390 1.00 76.44 247 LYS A C 1
ATOM 1882 O O . LYS A 1 247 ? 16.835 2.935 -23.129 1.00 76.44 247 LYS A O 1
ATOM 1887 N N . LYS A 1 248 ? 18.941 2.210 -23.506 1.00 83.88 248 LYS A N 1
ATOM 1888 C CA . LYS A 1 248 ? 18.681 0.781 -23.305 1.00 83.88 248 LYS A CA 1
ATOM 1889 C C . LYS A 1 248 ? 18.631 0.462 -21.823 1.00 83.88 248 LYS A C 1
ATOM 1891 O O . LYS A 1 248 ? 19.583 0.720 -21.083 1.00 83.88 248 LYS A O 1
ATOM 1896 N N . LYS A 1 249 ? 17.522 -0.110 -21.366 1.00 87.81 249 LYS A N 1
ATOM 1897 C CA . LYS A 1 249 ? 17.265 -0.371 -19.949 1.00 87.81 249 LYS A CA 1
ATOM 1898 C C . LYS A 1 249 ? 16.715 -1.775 -19.737 1.00 87.81 249 LYS A C 1
ATOM 1900 O O . LYS A 1 249 ? 16.055 -2.354 -20.594 1.00 87.81 249 LYS A O 1
ATOM 1905 N N . LEU A 1 250 ? 16.966 -2.308 -18.552 1.00 89.81 250 LEU A N 1
ATOM 1906 C CA . LEU A 1 250 ? 16.348 -3.524 -18.041 1.00 89.81 250 LEU A CA 1
ATOM 1907 C C . LEU A 1 250 ? 15.519 -3.137 -16.823 1.00 89.81 250 LEU A C 1
ATOM 1909 O O . LEU A 1 250 ? 16.072 -2.641 -15.842 1.00 89.81 250 LEU A O 1
ATOM 1913 N N . SER A 1 251 ? 14.207 -3.349 -16.899 1.00 91.69 251 SER A N 1
ATOM 1914 C CA . SER A 1 251 ? 13.298 -3.165 -15.767 1.00 91.69 251 SER A CA 1
ATOM 1915 C C . SER A 1 251 ? 12.974 -4.520 -15.151 1.00 91.69 251 SER A C 1
ATOM 1917 O O . SER A 1 251 ? 12.394 -5.378 -15.816 1.00 91.69 251 SER A O 1
ATOM 1919 N N . TYR A 1 252 ? 13.368 -4.724 -13.897 1.00 95.06 252 TYR A N 1
ATOM 1920 C CA . TYR A 1 252 ? 13.123 -5.940 -13.126 1.00 95.06 252 TYR A CA 1
ATOM 1921 C C . TYR A 1 252 ? 11.983 -5.688 -12.141 1.00 95.06 252 TYR A C 1
ATOM 1923 O O . TYR A 1 252 ? 12.160 -4.981 -11.147 1.00 95.06 252 TYR A O 1
ATOM 1931 N N . ARG A 1 253 ? 10.827 -6.297 -12.404 1.00 94.44 253 ARG A N 1
ATOM 1932 C CA . ARG A 1 253 ? 9.612 -6.121 -11.609 1.00 94.44 253 ARG A CA 1
ATOM 1933 C C . ARG A 1 253 ? 9.470 -7.182 -10.528 1.00 94.44 253 ARG A C 1
ATOM 1935 O O . ARG A 1 253 ? 9.480 -8.381 -10.811 1.00 94.44 253 ARG A O 1
ATOM 1942 N N . VAL A 1 254 ? 9.238 -6.741 -9.296 1.00 96.38 254 VAL A N 1
ATOM 1943 C CA . VAL A 1 254 ? 8.995 -7.597 -8.129 1.00 96.38 254 VAL A CA 1
ATOM 1944 C C . VAL A 1 254 ? 7.688 -7.185 -7.457 1.00 96.38 254 VAL A C 1
ATOM 1946 O O . VAL A 1 254 ? 7.617 -6.147 -6.809 1.00 96.38 254 VAL A O 1
ATOM 1949 N N . TYR A 1 255 ? 6.642 -8.003 -7.589 1.00 96.94 255 TYR A N 1
ATOM 1950 C CA . TYR A 1 255 ? 5.371 -7.760 -6.899 1.00 96.94 255 TYR A CA 1
ATOM 1951 C C . TYR A 1 255 ? 5.479 -8.005 -5.391 1.00 96.94 255 TYR A C 1
ATOM 1953 O O . TYR A 1 255 ? 6.063 -8.998 -4.950 1.00 96.94 255 TYR A O 1
ATOM 1961 N N . LEU A 1 256 ? 4.864 -7.114 -4.615 1.00 97.25 256 LEU A N 1
ATOM 1962 C CA . LEU A 1 256 ? 4.853 -7.124 -3.155 1.00 97.25 256 LEU A CA 1
ATOM 1963 C C . LEU A 1 256 ? 3.625 -7.861 -2.598 1.00 97.25 256 LEU A C 1
ATOM 1965 O O . LEU A 1 256 ? 2.621 -8.028 -3.295 1.00 97.25 256 LEU A O 1
ATOM 1969 N N . GLY A 1 257 ? 3.726 -8.353 -1.362 1.00 96.25 257 GLY A N 1
ATOM 1970 C CA . GLY A 1 257 ? 2.683 -9.070 -0.625 1.00 96.25 257 GLY A CA 1
ATOM 1971 C C . GLY A 1 257 ? 3.231 -10.179 0.285 1.00 96.25 257 GLY A C 1
ATOM 1972 O O . GLY A 1 257 ? 4.390 -10.162 0.688 1.00 96.25 257 GLY A O 1
ATOM 1973 N N . GLY A 1 258 ? 2.399 -11.156 0.639 1.00 93.69 258 GLY A N 1
ATOM 1974 C CA . GLY A 1 258 ? 2.773 -12.215 1.577 1.00 93.69 258 GLY A CA 1
ATOM 1975 C C . GLY A 1 258 ? 3.906 -13.139 1.112 1.00 93.69 258 GLY A C 1
ATOM 1976 O O . GLY A 1 258 ? 4.380 -13.111 -0.030 1.00 93.69 258 GLY A O 1
ATOM 1977 N N . SER A 1 259 ? 4.328 -14.012 2.033 1.00 90.56 259 SER A N 1
ATOM 1978 C CA . SER A 1 259 ? 5.421 -14.974 1.826 1.00 90.56 259 SER A CA 1
ATOM 1979 C C . SER A 1 259 ? 5.119 -16.023 0.748 1.00 90.56 259 SER A C 1
ATOM 1981 O O . SER A 1 259 ? 6.029 -16.507 0.068 1.00 90.56 259 SER A O 1
ATOM 1983 N N . LYS A 1 260 ? 3.837 -16.356 0.557 1.00 94.44 260 LYS A N 1
ATOM 1984 C CA . LYS A 1 260 ? 3.372 -17.203 -0.545 1.00 94.44 260 LYS A CA 1
ATOM 1985 C C . LYS A 1 260 ? 3.396 -16.400 -1.843 1.00 94.44 260 LYS A C 1
ATOM 1987 O O . LYS A 1 260 ? 2.924 -15.271 -1.884 1.00 94.44 260 LYS A O 1
ATOM 1992 N N . SER A 1 261 ? 3.890 -16.994 -2.929 1.00 94.44 261 SER A N 1
ATOM 1993 C CA . SER A 1 261 ? 3.930 -16.329 -4.242 1.00 94.44 261 SER A CA 1
ATOM 1994 C C . SER A 1 261 ? 2.548 -15.946 -4.773 1.00 94.44 261 SER A C 1
ATOM 1996 O O . SER A 1 261 ? 2.441 -15.015 -5.561 1.00 94.44 261 SER A O 1
ATOM 1998 N N . THR A 1 262 ? 1.506 -16.635 -4.311 1.00 97.06 262 THR A N 1
ATOM 1999 C CA . THR A 1 262 ? 0.112 -16.366 -4.655 1.00 97.06 262 THR A CA 1
ATOM 2000 C C . THR A 1 262 ? -0.486 -15.184 -3.903 1.00 97.06 262 THR A C 1
ATOM 2002 O O . THR A 1 262 ? -1.585 -14.787 -4.252 1.00 97.06 262 THR A O 1
ATOM 2005 N N . ASP A 1 263 ? 0.154 -14.664 -2.853 1.00 97.06 263 ASP A N 1
ATOM 2006 C CA . ASP A 1 263 ? -0.426 -13.673 -1.940 1.00 97.06 263 ASP A CA 1
ATOM 2007 C C . ASP A 1 263 ? 0.083 -12.260 -2.233 1.00 97.06 263 ASP A C 1
ATOM 2009 O O . ASP A 1 263 ? 1.247 -11.962 -1.971 1.00 97.06 263 ASP A O 1
ATOM 2013 N N . PHE A 1 264 ? -0.794 -11.382 -2.726 1.00 97.25 264 PHE A N 1
ATOM 2014 C CA . PHE A 1 264 ? -0.485 -10.002 -3.125 1.00 97.25 264 PHE A CA 1
ATOM 2015 C C . PHE A 1 264 ? -0.928 -8.964 -2.083 1.00 97.25 264 PHE A C 1
ATOM 2017 O O . PHE A 1 264 ? -1.045 -7.782 -2.392 1.00 97.25 264 PHE A O 1
ATOM 2024 N N . ASN A 1 265 ? -1.181 -9.392 -0.844 1.00 97.56 265 ASN A N 1
ATOM 2025 C CA . ASN A 1 265 ? -1.682 -8.517 0.208 1.00 97.56 265 ASN A CA 1
ATOM 2026 C C . ASN A 1 265 ? -0.563 -7.878 1.032 1.00 97.56 265 ASN A C 1
ATOM 2028 O O . ASN A 1 265 ? 0.319 -8.566 1.553 1.00 97.56 265 ASN A O 1
ATOM 2032 N N . LEU A 1 266 ? -0.668 -6.564 1.219 1.00 97.31 266 LEU A N 1
ATOM 2033 C CA . LEU A 1 266 ? 0.108 -5.756 2.152 1.00 97.31 266 LEU A CA 1
ATOM 2034 C C . LEU A 1 266 ? -0.808 -5.261 3.268 1.00 97.31 266 LEU A C 1
ATOM 2036 O O . LEU A 1 266 ? -1.610 -4.362 3.042 1.00 97.31 266 LEU A O 1
ATOM 2040 N N . TYR A 1 267 ? -0.706 -5.841 4.461 1.00 95.12 267 TYR A N 1
ATOM 2041 C CA . TYR A 1 267 ? -1.548 -5.486 5.603 1.00 95.12 267 TYR A CA 1
ATOM 2042 C C . TYR A 1 267 ? -0.876 -4.471 6.527 1.00 95.12 267 TYR A C 1
ATOM 2044 O O . TYR A 1 267 ? 0.293 -4.627 6.889 1.00 95.12 267 TYR A O 1
ATOM 2052 N N . GLY A 1 268 ? -1.666 -3.520 7.028 1.00 91.88 268 GLY A N 1
ATOM 2053 C CA . GLY A 1 268 ? -1.275 -2.678 8.152 1.00 91.88 268 GLY A CA 1
ATOM 2054 C C . GLY A 1 268 ? -0.833 -3.519 9.348 1.00 91.88 268 GLY A C 1
ATOM 2055 O O . GLY A 1 268 ? -1.244 -4.669 9.536 1.00 91.88 268 GLY A O 1
ATOM 2056 N N . ASN A 1 269 ? 0.056 -2.954 10.152 1.00 92.81 269 ASN A N 1
ATOM 2057 C CA . ASN A 1 269 ? 0.706 -3.633 11.262 1.00 92.81 269 ASN A CA 1
ATOM 2058 C C . ASN A 1 269 ? 1.614 -4.812 10.894 1.00 92.81 269 ASN A C 1
ATOM 2060 O O . ASN A 1 269 ? 2.086 -5.510 11.792 1.00 92.81 269 ASN A O 1
ATOM 2064 N N . THR A 1 270 ? 1.968 -4.983 9.622 1.00 93.25 270 THR A N 1
ATOM 2065 C CA . THR A 1 270 ? 2.859 -6.064 9.175 1.00 93.25 270 THR A CA 1
ATOM 2066 C C . THR A 1 270 ? 4.191 -5.522 8.659 1.00 93.25 270 THR A C 1
ATOM 2068 O O . THR A 1 270 ? 4.248 -4.457 8.045 1.00 93.25 270 THR A O 1
ATOM 2071 N N . ASP A 1 271 ? 5.268 -6.249 8.962 1.00 93.56 271 ASP A N 1
ATOM 2072 C CA . ASP A 1 271 ? 6.601 -6.005 8.413 1.00 93.56 271 ASP A CA 1
ATOM 2073 C C . ASP A 1 271 ? 6.835 -6.937 7.225 1.00 93.56 271 ASP A C 1
ATOM 2075 O O . ASP A 1 271 ? 6.755 -8.161 7.359 1.00 93.56 271 ASP A O 1
ATOM 2079 N N . TYR A 1 272 ? 7.144 -6.355 6.073 1.00 95.88 272 TYR A N 1
ATOM 2080 C CA . TYR A 1 272 ? 7.482 -7.073 4.855 1.00 95.88 272 TYR A CA 1
ATOM 2081 C C . TYR A 1 272 ? 8.956 -6.850 4.536 1.00 95.88 272 TYR A C 1
ATOM 2083 O O . TYR A 1 272 ? 9.349 -5.758 4.134 1.00 95.88 272 TYR A O 1
ATOM 2091 N N . ASN A 1 273 ? 9.758 -7.901 4.698 1.00 95.75 273 ASN A N 1
ATOM 2092 C CA . ASN A 1 273 ? 11.198 -7.866 4.457 1.00 95.75 273 ASN A CA 1
ATOM 2093 C C . ASN A 1 273 ? 11.524 -8.662 3.191 1.00 95.75 273 ASN A C 1
ATOM 2095 O O . ASN A 1 273 ? 11.268 -9.870 3.122 1.00 95.75 273 ASN A O 1
ATOM 2099 N N . TYR A 1 274 ? 12.089 -7.990 2.195 1.00 96.19 274 TYR A N 1
ATOM 2100 C CA . TYR A 1 274 ? 12.461 -8.572 0.912 1.00 96.19 274 TYR A CA 1
ATOM 2101 C C . TYR A 1 274 ? 13.963 -8.538 0.710 1.00 96.19 274 TYR A C 1
ATOM 2103 O O . TYR A 1 274 ? 14.595 -7.509 0.896 1.00 96.19 274 TYR A O 1
ATOM 2111 N N . THR A 1 275 ? 14.506 -9.638 0.196 1.00 96.62 275 THR A N 1
ATOM 2112 C CA . THR A 1 275 ? 15.864 -9.678 -0.350 1.00 96.62 275 THR A CA 1
ATOM 2113 C C . THR A 1 275 ? 15.791 -10.012 -1.833 1.00 96.62 275 THR A C 1
ATOM 2115 O O . THR A 1 275 ? 15.354 -11.103 -2.214 1.00 96.62 275 THR A O 1
ATOM 2118 N N . VAL A 1 276 ? 16.219 -9.077 -2.677 1.00 96.50 276 VAL A N 1
ATOM 2119 C CA . VAL A 1 276 ? 16.166 -9.171 -4.137 1.00 96.50 276 VAL A CA 1
ATOM 2120 C C . VAL A 1 276 ? 17.579 -9.340 -4.691 1.00 96.50 276 VAL A C 1
ATOM 2122 O O . VAL A 1 276 ? 18.435 -8.472 -4.560 1.00 96.50 276 VAL A O 1
ATOM 2125 N N . LYS A 1 277 ? 17.839 -10.471 -5.346 1.00 96.56 277 LYS A N 1
ATOM 2126 C CA . LYS A 1 277 ? 19.114 -10.723 -6.025 1.00 96.56 277 LYS A CA 1
ATOM 2127 C C . LYS A 1 277 ? 18.907 -10.712 -7.533 1.00 96.56 277 LYS A C 1
ATOM 2129 O O . LYS A 1 277 ? 18.215 -11.582 -8.060 1.00 96.56 277 LYS A O 1
ATOM 2134 N N . ILE A 1 278 ? 19.528 -9.751 -8.210 1.00 96.44 278 ILE A N 1
ATOM 2135 C CA . ILE A 1 278 ? 19.491 -9.606 -9.665 1.00 96.44 278 ILE A CA 1
ATOM 2136 C C . ILE A 1 278 ? 20.837 -10.072 -10.221 1.00 96.44 278 ILE A C 1
ATOM 2138 O O . ILE A 1 278 ? 21.839 -9.359 -10.164 1.00 96.44 278 ILE A O 1
ATOM 2142 N N . SER A 1 279 ? 20.855 -11.300 -10.737 1.00 93.62 279 SER A N 1
ATOM 2143 C CA . SER A 1 279 ? 22.049 -11.928 -11.304 1.00 93.62 279 SER A CA 1
ATOM 2144 C C . SER A 1 279 ? 21.674 -12.844 -12.463 1.00 93.62 279 SER A C 1
ATOM 2146 O O . SER A 1 279 ? 20.862 -13.754 -12.286 1.00 93.62 279 SER A O 1
ATOM 2148 N N . HIS A 1 280 ? 22.285 -12.624 -13.619 1.00 94.06 280 HIS A N 1
ATOM 2149 C CA . HIS A 1 280 ? 22.170 -13.443 -14.827 1.00 94.06 280 HIS A CA 1
ATOM 2150 C C . HIS A 1 280 ? 23.415 -13.209 -15.703 1.00 94.06 280 HIS A C 1
ATOM 2152 O O . HIS A 1 280 ? 24.228 -12.344 -15.374 1.00 94.06 280 HIS A O 1
ATOM 2158 N N . ILE A 1 281 ? 23.615 -14.039 -16.731 1.00 91.31 281 ILE A N 1
ATOM 2159 C CA . ILE A 1 281 ? 24.808 -14.011 -17.605 1.00 91.31 281 ILE A CA 1
ATOM 2160 C C . ILE A 1 281 ? 24.451 -13.456 -18.988 1.00 91.31 281 ILE A C 1
ATOM 2162 O O . ILE A 1 281 ? 25.193 -12.644 -19.533 1.00 91.31 281 ILE A O 1
ATOM 2166 N N . ASP A 1 282 ? 23.289 -13.849 -19.510 1.00 93.62 282 ASP A N 1
ATOM 2167 C CA . ASP A 1 282 ? 22.755 -13.406 -20.795 1.00 93.62 282 ASP A CA 1
ATOM 2168 C C . ASP A 1 282 ? 21.512 -12.538 -20.596 1.00 93.62 282 ASP A C 1
ATOM 2170 O O . ASP A 1 282 ? 20.859 -12.605 -19.552 1.00 93.62 282 ASP A O 1
ATOM 2174 N N . LEU A 1 283 ? 21.141 -11.769 -21.626 1.00 90.81 283 LEU A N 1
ATOM 2175 C CA . LEU A 1 283 ? 19.904 -10.988 -21.608 1.00 90.81 283 LEU A CA 1
ATOM 2176 C C . LEU A 1 283 ? 18.705 -11.892 -21.255 1.00 90.81 283 LEU A C 1
ATOM 2178 O O . LEU A 1 283 ? 18.479 -12.904 -21.926 1.00 90.81 283 LEU A O 1
ATOM 2182 N N . PRO A 1 284 ? 17.904 -11.540 -20.233 1.00 90.62 284 PRO A N 1
ATOM 2183 C CA . PRO A 1 284 ? 16.878 -12.419 -19.678 1.00 90.62 284 PRO A CA 1
ATOM 2184 C C . PRO A 1 284 ? 15.587 -12.404 -20.516 1.00 90.62 284 PRO A C 1
ATOM 2186 O O . PRO A 1 284 ? 14.506 -12.117 -20.013 1.00 90.62 284 PRO A O 1
ATOM 2189 N N . VAL A 1 285 ? 15.683 -12.742 -21.804 1.00 90.44 285 VAL A N 1
ATOM 2190 C CA . VAL A 1 285 ? 14.588 -12.658 -22.794 1.00 90.44 285 VAL A CA 1
ATOM 2191 C C . VAL A 1 285 ? 13.360 -13.510 -22.451 1.00 90.44 285 VAL A C 1
ATOM 2193 O O . VAL A 1 285 ? 12.252 -13.201 -22.876 1.00 90.44 285 VAL A O 1
ATOM 2196 N N . ASN A 1 286 ? 13.545 -14.576 -21.668 1.00 89.44 286 ASN A N 1
ATOM 2197 C CA . ASN A 1 286 ? 12.475 -15.497 -21.272 1.00 89.44 286 ASN A CA 1
ATOM 2198 C C . ASN A 1 286 ? 11.935 -15.228 -19.858 1.00 89.44 286 ASN A C 1
ATOM 2200 O O . ASN A 1 286 ? 10.970 -15.873 -19.437 1.00 89.44 286 ASN A O 1
ATOM 2204 N N . ASP A 1 287 ? 12.544 -14.310 -19.103 1.00 91.62 287 ASP A N 1
ATOM 2205 C CA . ASP A 1 287 ? 12.084 -13.990 -17.757 1.00 91.62 287 ASP A CA 1
ATOM 2206 C C . ASP A 1 287 ? 10.985 -12.931 -17.819 1.00 91.62 287 ASP A C 1
ATOM 2208 O O . ASP A 1 287 ? 11.236 -11.747 -18.016 1.00 91.62 287 ASP A O 1
ATOM 2212 N N . ARG A 1 288 ? 9.741 -13.356 -17.590 1.00 89.00 288 ARG A N 1
ATOM 2213 C CA . ARG A 1 288 ? 8.554 -12.486 -17.638 1.00 89.00 288 ARG A CA 1
ATOM 2214 C C . ARG A 1 288 ? 8.499 -11.433 -16.524 1.00 89.00 288 ARG A C 1
ATOM 2216 O O . ARG A 1 288 ? 7.571 -10.625 -16.502 1.00 89.00 288 ARG A O 1
ATOM 2223 N N . ARG A 1 289 ? 9.443 -11.452 -15.579 1.00 90.50 289 ARG A N 1
ATOM 2224 C CA . ARG A 1 289 ? 9.637 -10.381 -14.589 1.00 90.50 289 ARG A CA 1
ATOM 2225 C C . ARG A 1 289 ? 10.480 -9.239 -15.141 1.00 90.50 289 ARG A C 1
ATOM 2227 O O . ARG A 1 289 ? 10.485 -8.166 -14.547 1.00 90.50 289 ARG A O 1
ATOM 2234 N N . VAL A 1 290 ? 11.202 -9.470 -16.237 1.00 91.19 290 VAL A N 1
ATOM 2235 C CA . VAL A 1 290 ? 12.112 -8.496 -16.829 1.00 91.19 290 VAL A CA 1
ATOM 2236 C C . VAL A 1 290 ? 11.506 -7.933 -18.104 1.00 91.19 290 VAL A C 1
ATOM 2238 O O . VAL A 1 290 ? 11.083 -8.666 -18.991 1.00 91.19 290 VAL A O 1
ATOM 2241 N N . THR A 1 291 ? 11.469 -6.610 -18.194 1.00 87.12 291 THR A N 1
ATOM 2242 C CA . THR A 1 291 ? 11.154 -5.899 -19.433 1.00 87.12 291 THR A CA 1
ATOM 2243 C C . THR A 1 291 ? 12.451 -5.362 -20.014 1.00 87.12 291 THR A C 1
ATOM 2245 O O . THR A 1 291 ? 13.159 -4.597 -19.354 1.00 87.12 291 THR A O 1
ATOM 2248 N N . ILE A 1 292 ? 12.758 -5.769 -21.243 1.00 86.19 292 ILE A N 1
ATOM 2249 C CA . ILE A 1 292 ? 13.864 -5.214 -22.022 1.00 86.19 292 ILE A CA 1
ATOM 2250 C C . ILE A 1 292 ? 13.336 -3.966 -22.724 1.00 86.19 292 ILE A C 1
ATOM 2252 O O . ILE A 1 292 ? 12.383 -4.039 -23.496 1.00 86.19 292 ILE A O 1
ATOM 2256 N N . ILE A 1 293 ? 13.934 -2.824 -22.411 1.00 81.81 293 ILE A N 1
ATOM 2257 C CA . ILE A 1 293 ? 13.600 -1.524 -22.981 1.00 81.81 293 ILE A CA 1
ATOM 2258 C C . ILE A 1 293 ? 14.747 -1.170 -23.923 1.00 81.81 293 ILE A C 1
ATOM 2260 O O . ILE A 1 293 ? 15.822 -0.794 -23.471 1.00 81.81 293 ILE A O 1
ATOM 2264 N N . ASP A 1 294 ? 14.531 -1.329 -25.223 1.00 81.62 294 ASP A N 1
ATOM 2265 C CA . ASP A 1 294 ? 15.473 -0.941 -26.279 1.00 81.62 294 ASP A CA 1
ATOM 2266 C C . ASP A 1 294 ? 14.710 -0.040 -27.259 1.00 81.62 294 ASP A C 1
ATOM 2268 O O . ASP A 1 294 ? 14.162 -0.526 -28.252 1.00 81.62 294 ASP A O 1
ATOM 2272 N N . PRO A 1 295 ? 14.501 1.240 -26.893 1.00 66.38 295 PRO A N 1
ATOM 2273 C CA . PRO A 1 295 ? 13.692 2.137 -27.691 1.00 66.38 295 PRO A CA 1
ATOM 2274 C C . PRO A 1 295 ? 14.464 2.498 -28.957 1.00 66.38 295 PRO A C 1
ATOM 2276 O O . PRO A 1 295 ? 15.603 2.957 -28.894 1.00 66.38 295 PRO A O 1
ATOM 2279 N N . ILE A 1 296 ? 13.816 2.328 -30.104 1.00 63.34 296 ILE A N 1
ATOM 2280 C CA . ILE A 1 296 ? 14.277 2.921 -31.358 1.00 63.34 296 ILE A CA 1
ATOM 2281 C C . ILE A 1 296 ? 13.773 4.363 -31.369 1.00 63.34 296 ILE A C 1
ATOM 2283 O O . ILE A 1 296 ? 12.622 4.607 -30.991 1.00 63.34 296 ILE A O 1
ATOM 2287 N N . ALA A 1 297 ? 14.620 5.316 -31.760 1.00 60.31 297 ALA A N 1
ATOM 2288 C CA . ALA A 1 297 ? 14.206 6.712 -31.836 1.00 60.31 297 ALA A CA 1
ATOM 2289 C C . ALA A 1 297 ? 12.979 6.849 -32.751 1.00 60.31 297 ALA A C 1
ATOM 2291 O O . ALA A 1 297 ? 12.860 6.149 -33.763 1.00 60.31 297 ALA A O 1
ATOM 2292 N N . ALA A 1 298 ? 12.053 7.745 -32.401 1.00 53.50 298 ALA A N 1
ATOM 2293 C CA . ALA A 1 298 ? 10.858 7.943 -33.216 1.00 53.50 298 ALA A CA 1
ATOM 2294 C C . ALA A 1 298 ? 11.229 8.387 -34.642 1.00 53.50 298 ALA A C 1
ATOM 2296 O O . ALA A 1 298 ? 10.615 7.920 -35.600 1.00 53.50 298 ALA A O 1
ATOM 2297 N N . SER A 1 299 ? 12.294 9.187 -34.776 1.00 54.56 299 SER A N 1
ATOM 2298 C CA . SER A 1 299 ? 12.909 9.579 -36.050 1.00 54.56 299 SER A CA 1
ATOM 2299 C C . SER A 1 299 ? 13.444 8.420 -36.901 1.00 54.56 299 SER A C 1
ATOM 2301 O O . SER A 1 299 ? 13.561 8.569 -38.116 1.00 54.56 299 SER A O 1
ATOM 2303 N N . GLU A 1 300 ? 13.760 7.270 -36.301 1.00 60.28 300 GLU A N 1
ATOM 2304 C CA . GLU A 1 300 ? 14.392 6.144 -36.995 1.00 60.28 300 GLU A CA 1
ATOM 2305 C C . GLU A 1 300 ? 13.394 5.069 -37.444 1.00 60.28 300 GLU A C 1
ATOM 2307 O O . GLU A 1 300 ? 13.632 4.414 -38.460 1.00 60.28 300 GLU A O 1
ATOM 2312 N N . ASN A 1 301 ? 12.299 4.841 -36.705 1.00 57.50 301 ASN A N 1
ATOM 2313 C CA . ASN A 1 301 ? 11.394 3.719 -37.006 1.00 57.50 301 ASN A CA 1
ATOM 2314 C C . ASN A 1 301 ? 9.943 3.882 -36.511 1.00 57.50 301 ASN A C 1
ATOM 2316 O O . ASN A 1 301 ? 9.201 2.899 -36.457 1.00 57.50 301 ASN A O 1
ATOM 2320 N N . ASN A 1 302 ? 9.503 5.082 -36.115 1.00 58.38 302 ASN A N 1
ATOM 2321 C CA . ASN A 1 302 ? 8.111 5.287 -35.709 1.00 58.38 302 ASN A CA 1
ATOM 2322 C C . ASN A 1 302 ? 7.302 5.974 -36.812 1.00 58.38 302 ASN A C 1
ATOM 2324 O O . ASN A 1 302 ? 7.114 7.186 -36.834 1.00 58.38 302 ASN A O 1
ATOM 2328 N N . ASN A 1 303 ? 6.765 5.158 -37.717 1.00 62.66 303 ASN A N 1
ATOM 2329 C CA . ASN A 1 303 ? 5.940 5.628 -38.832 1.00 62.66 303 ASN A CA 1
ATOM 2330 C C . ASN A 1 303 ? 4.446 5.717 -38.456 1.00 62.66 303 ASN A C 1
ATOM 2332 O O . ASN A 1 303 ? 3.600 5.889 -39.335 1.00 62.66 303 ASN A O 1
ATOM 2336 N N . ASN A 1 304 ? 4.094 5.567 -37.170 1.00 68.06 304 ASN A N 1
ATOM 2337 C CA . ASN A 1 304 ? 2.713 5.593 -36.680 1.00 68.06 304 ASN A CA 1
ATOM 2338 C C . ASN A 1 304 ? 2.224 7.037 -36.487 1.00 68.06 304 ASN A C 1
ATOM 2340 O O . ASN A 1 304 ? 1.933 7.476 -35.368 1.00 68.06 304 ASN A O 1
ATOM 2344 N N . LEU A 1 305 ? 2.199 7.794 -37.588 1.00 69.94 305 LEU A N 1
ATOM 2345 C CA . LEU A 1 305 ? 1.697 9.160 -37.608 1.00 69.94 305 LEU A CA 1
ATOM 2346 C C . LEU A 1 305 ? 0.184 9.137 -37.371 1.00 69.94 305 LEU A C 1
ATOM 2348 O O . LEU A 1 305 ? -0.585 8.699 -38.227 1.00 69.94 305 LEU A O 1
ATOM 2352 N N . VAL A 1 306 ? -0.242 9.615 -36.206 1.00 73.69 306 VAL A N 1
ATOM 2353 C CA . VAL A 1 306 ? -1.655 9.810 -35.898 1.00 73.69 306 VAL A CA 1
ATOM 2354 C C . VAL A 1 306 ? -2.082 11.220 -36.315 1.00 73.69 306 VAL A C 1
ATOM 2356 O O . VAL A 1 306 ? -1.319 12.174 -36.134 1.00 73.69 306 VAL A O 1
ATOM 2359 N N . PRO A 1 307 ? -3.298 11.384 -36.865 1.00 71.50 307 PRO A N 1
ATOM 2360 C CA . PRO A 1 307 ? -3.865 12.702 -37.111 1.00 71.50 307 PRO A CA 1
ATOM 2361 C C . PRO A 1 307 ? -3.868 13.536 -35.828 1.00 71.50 307 PRO A C 1
ATOM 2363 O O . PRO A 1 307 ? -4.277 13.039 -34.777 1.00 71.50 307 PRO A O 1
ATOM 2366 N N . THR A 1 308 ? -3.436 14.796 -35.899 1.00 69.88 308 THR A N 1
ATOM 2367 C CA . THR A 1 308 ? -3.448 15.693 -34.736 1.00 69.88 308 THR A CA 1
ATOM 2368 C C . THR A 1 308 ? -4.866 15.818 -34.185 1.00 69.88 308 THR A C 1
ATOM 2370 O O . THR A 1 308 ? -5.802 16.133 -34.921 1.00 69.88 308 THR A O 1
ATOM 2373 N N . ALA A 1 309 ? -5.015 15.567 -32.887 1.00 68.25 309 ALA A N 1
ATOM 2374 C CA . ALA A 1 309 ? -6.283 15.580 -32.174 1.00 68.25 309 ALA A CA 1
ATOM 2375 C C . ALA A 1 309 ? -6.141 16.341 -30.851 1.00 68.25 309 ALA A C 1
ATOM 2377 O O . ALA A 1 309 ? -5.040 16.488 -30.323 1.00 68.25 309 ALA A O 1
ATOM 2378 N N . ASN A 1 310 ? -7.266 16.777 -30.279 1.00 67.81 310 ASN A N 1
ATOM 2379 C CA . ASN A 1 310 ? -7.274 17.418 -28.958 1.00 67.81 310 ASN A CA 1
ATOM 2380 C C . ASN A 1 310 ? -6.838 16.451 -27.844 1.00 67.81 310 ASN A C 1
ATOM 2382 O O . ASN A 1 310 ? -6.300 16.880 -26.826 1.00 67.81 310 ASN A O 1
ATOM 2386 N N . CYS A 1 311 ? -7.088 15.150 -28.023 1.00 67.31 311 CYS A N 1
ATOM 2387 C CA . CYS A 1 311 ? -6.696 14.091 -27.100 1.00 67.31 311 CYS A CA 1
ATOM 2388 C C . CYS A 1 311 ? -6.328 12.827 -27.886 1.00 67.31 311 CYS A C 1
ATOM 2390 O O . CYS A 1 311 ? -7.007 12.481 -28.855 1.00 67.31 311 CYS A O 1
ATOM 2392 N N . PHE A 1 312 ? -5.301 12.110 -27.430 1.00 73.00 312 PHE A N 1
ATOM 2393 C CA . PHE A 1 312 ? -4.894 10.823 -27.991 1.00 73.00 312 PHE A CA 1
ATOM 2394 C C . PHE A 1 312 ? -5.216 9.695 -27.013 1.00 73.00 312 PHE A C 1
ATOM 2396 O O . PHE A 1 312 ? -4.903 9.779 -25.827 1.00 73.00 312 PHE A O 1
ATOM 2403 N N . MET A 1 313 ? -5.809 8.618 -27.522 1.00 69.44 313 MET A N 1
ATOM 2404 C CA . MET A 1 313 ? -5.980 7.376 -26.773 1.00 69.44 313 MET A CA 1
ATOM 2405 C C . MET A 1 313 ? -4.837 6.435 -27.139 1.00 69.44 313 MET A C 1
ATOM 2407 O O . MET A 1 313 ? -4.802 5.907 -28.248 1.00 69.44 313 MET A O 1
ATOM 2411 N N . VAL A 1 314 ? -3.902 6.231 -26.214 1.00 66.88 314 VAL A N 1
ATOM 2412 C CA . VAL A 1 314 ? -2.708 5.409 -26.444 1.00 66.88 314 VAL A CA 1
ATOM 2413 C C . VAL A 1 314 ? -2.814 4.138 -25.614 1.00 66.88 314 VAL A C 1
ATOM 2415 O O . VAL A 1 314 ? -3.058 4.189 -24.408 1.00 66.88 314 VAL A O 1
ATOM 2418 N N . ALA A 1 315 ? -2.648 2.983 -26.257 1.00 59.72 315 ALA A N 1
ATOM 2419 C CA . ALA A 1 315 ? -2.565 1.720 -25.536 1.00 59.72 315 ALA A CA 1
ATOM 2420 C C . ALA A 1 315 ? -1.290 1.697 -24.667 1.00 59.72 315 ALA A C 1
ATOM 2422 O O . ALA A 1 315 ? -0.245 2.167 -25.124 1.00 59.72 315 ALA A O 1
ATOM 2423 N N . PRO A 1 316 ? -1.323 1.138 -23.444 1.00 52.94 316 PRO A N 1
ATOM 2424 C CA . PRO A 1 316 ? -0.127 1.014 -22.614 1.00 52.94 316 PRO A CA 1
ATOM 2425 C C . PRO A 1 316 ? 1.029 0.325 -23.355 1.00 52.94 316 PRO A C 1
ATOM 2427 O O . PRO A 1 316 ? 0.851 -0.760 -23.907 1.00 52.94 316 PRO A O 1
ATOM 2430 N N . GLY A 1 317 ? 2.214 0.945 -23.353 1.00 50.22 317 GLY A N 1
ATOM 2431 C CA . GLY A 1 317 ? 3.393 0.459 -24.086 1.00 50.22 317 GLY A CA 1
ATOM 2432 C C . GLY A 1 317 ? 3.381 0.742 -25.595 1.00 50.22 317 GLY A C 1
ATOM 2433 O O . GLY A 1 317 ? 4.315 0.349 -26.286 1.00 50.22 317 GLY A O 1
ATOM 2434 N N . GLY A 1 318 ? 2.346 1.411 -26.108 1.00 56.91 318 GLY A N 1
ATOM 2435 C CA . GLY A 1 318 ? 2.307 1.924 -27.473 1.00 56.91 318 GLY A CA 1
ATOM 2436 C C . GLY A 1 318 ? 3.096 3.224 -27.627 1.00 56.91 318 GLY A C 1
ATOM 2437 O O . GLY A 1 318 ? 3.317 3.956 -26.663 1.00 56.91 318 GLY A O 1
ATOM 2438 N N . ALA A 1 319 ? 3.477 3.520 -28.865 1.00 65.81 319 ALA A N 1
ATOM 2439 C CA . ALA A 1 319 ? 4.069 4.788 -29.265 1.00 65.81 319 ALA A CA 1
ATOM 2440 C C . ALA A 1 319 ? 3.245 5.402 -30.405 1.00 65.81 319 ALA A C 1
ATOM 2442 O O . ALA A 1 319 ? 2.632 4.688 -31.206 1.00 65.81 319 ALA A O 1
ATOM 2443 N N . PHE A 1 320 ? 3.227 6.729 -30.477 1.00 69.19 320 PHE A N 1
ATOM 2444 C CA . PHE A 1 320 ? 2.574 7.479 -31.546 1.00 69.19 320 PHE A CA 1
ATOM 2445 C C . PHE A 1 320 ? 3.449 8.663 -31.945 1.00 69.19 320 PHE A C 1
ATOM 2447 O O . PHE A 1 320 ? 4.227 9.161 -31.132 1.00 69.19 320 PHE A O 1
ATOM 2454 N N . CYS A 1 321 ? 3.303 9.110 -33.187 1.00 71.88 321 CYS A N 1
ATOM 2455 C CA . CYS A 1 321 ? 3.901 10.343 -33.681 1.00 71.88 321 CYS A CA 1
ATOM 2456 C C . CYS A 1 321 ? 2.787 11.292 -34.097 1.00 71.88 321 CYS A C 1
ATOM 2458 O O . CYS A 1 321 ? 1.789 10.863 -34.667 1.00 71.88 321 CYS A O 1
ATOM 2460 N N . PHE A 1 322 ? 2.960 12.583 -33.860 1.00 74.06 322 PHE A N 1
ATOM 2461 C CA . PHE A 1 322 ? 2.081 13.607 -34.411 1.00 74.06 322 PHE A CA 1
ATOM 2462 C C . PHE A 1 322 ? 2.941 14.724 -34.994 1.00 74.06 322 PHE A C 1
ATOM 2464 O O . PHE A 1 322 ? 4.052 14.966 -34.525 1.00 74.06 322 PHE A O 1
ATOM 2471 N N . ASN A 1 323 ? 2.434 15.396 -36.025 1.00 76.69 323 ASN A N 1
ATOM 2472 C CA . ASN A 1 323 ? 3.091 16.567 -36.587 1.00 76.69 323 ASN A CA 1
ATOM 2473 C C . ASN A 1 323 ? 2.392 17.824 -36.049 1.00 76.69 323 ASN A C 1
ATOM 2475 O O . ASN A 1 323 ? 1.252 18.079 -36.445 1.00 76.69 323 ASN A O 1
ATOM 2479 N N . PRO A 1 324 ? 3.042 18.625 -35.183 1.00 76.88 324 PRO A N 1
ATOM 2480 C CA . PRO A 1 324 ? 2.411 19.802 -34.589 1.00 76.88 324 PRO A CA 1
ATOM 2481 C C . PRO A 1 324 ? 2.033 20.867 -35.634 1.00 76.88 324 PRO A C 1
ATOM 2483 O O . PRO A 1 324 ? 1.105 21.643 -35.408 1.00 76.88 324 PRO A O 1
ATOM 2486 N N . TYR A 1 325 ? 2.702 20.885 -36.793 1.00 79.25 325 TYR A N 1
ATOM 2487 C CA . TYR A 1 325 ? 2.464 21.850 -37.872 1.00 79.25 325 TYR A CA 1
ATOM 2488 C C . TYR A 1 325 ? 1.272 21.505 -38.761 1.00 79.25 325 TYR A C 1
ATOM 2490 O O . TYR A 1 325 ? 0.923 22.287 -39.641 1.00 79.25 325 TYR A O 1
ATOM 2498 N N . THR A 1 326 ? 0.636 20.354 -38.563 1.00 81.88 326 THR A N 1
ATOM 2499 C CA . THR A 1 326 ? -0.517 19.939 -39.366 1.00 81.88 326 THR A CA 1
ATOM 2500 C C . THR A 1 326 ? -1.645 19.453 -38.476 1.00 81.88 326 THR A C 1
ATOM 2502 O O . THR A 1 326 ? -1.404 18.891 -37.412 1.00 81.88 326 THR A O 1
ATOM 2505 N N . PHE A 1 327 ? -2.882 19.620 -38.918 1.00 80.88 327 PHE A N 1
ATOM 2506 C CA . PHE A 1 327 ? -4.056 19.048 -38.272 1.00 80.88 327 PHE A CA 1
ATOM 2507 C C . PHE A 1 327 ? -4.991 18.443 -39.308 1.00 80.88 327 PHE A C 1
ATOM 2509 O O . PHE A 1 327 ? -4.835 18.673 -40.500 1.00 80.88 327 PHE A O 1
ATOM 2516 N N . TYR A 1 328 ? -5.921 17.601 -38.874 1.00 77.38 328 TYR A N 1
ATOM 2517 C CA . TYR A 1 328 ? -6.723 16.798 -39.790 1.00 77.38 328 TYR A CA 1
ATOM 2518 C C . TYR A 1 328 ? -8.177 17.263 -39.755 1.00 77.38 328 TYR A C 1
ATOM 2520 O O . TYR A 1 328 ? -8.822 17.201 -38.708 1.00 77.38 328 TYR A O 1
ATOM 2528 N N . ILE A 1 329 ? -8.692 17.740 -40.890 1.00 75.50 329 ILE A N 1
ATOM 2529 C CA . ILE A 1 329 ? -10.088 18.166 -41.048 1.00 75.50 329 ILE A CA 1
ATOM 2530 C C . ILE A 1 329 ? -10.733 17.286 -42.114 1.00 75.50 329 ILE A C 1
ATOM 2532 O O . ILE A 1 329 ? -10.239 17.210 -43.232 1.00 75.50 329 ILE A O 1
ATOM 2536 N N . ASN A 1 330 ? -11.862 16.648 -41.792 1.00 79.50 330 ASN A N 1
ATOM 2537 C CA . ASN A 1 330 ? -12.700 15.923 -42.760 1.00 79.50 330 ASN A CA 1
ATOM 2538 C C . ASN A 1 330 ? -11.962 14.891 -43.639 1.00 79.50 330 ASN A C 1
ATOM 2540 O O . ASN A 1 330 ? -12.328 14.700 -44.794 1.00 79.50 330 ASN A O 1
ATOM 2544 N N . GLY A 1 331 ? -10.946 14.202 -43.110 1.00 75.75 331 GLY A N 1
ATOM 2545 C CA . GLY A 1 331 ? -10.192 13.217 -43.897 1.00 75.75 331 GLY A CA 1
ATOM 2546 C C . GLY A 1 331 ? -8.983 13.789 -44.642 1.00 75.75 331 GLY A C 1
ATOM 2547 O O . GLY A 1 331 ? -8.296 13.043 -45.336 1.00 75.75 331 GLY A O 1
ATOM 2548 N N . GLU A 1 332 ? -8.689 15.080 -44.485 1.00 80.06 332 GLU A N 1
ATOM 2549 C CA . GLU A 1 332 ? -7.561 15.730 -45.145 1.00 80.06 332 GLU A CA 1
ATOM 2550 C C . GLU A 1 332 ? -6.635 16.434 -44.156 1.00 80.06 332 GLU A C 1
ATOM 2552 O O . GLU A 1 332 ? -7.059 17.061 -43.182 1.00 80.06 332 GLU A O 1
ATOM 2557 N N . THR A 1 333 ? -5.338 16.336 -44.435 1.00 82.69 333 THR A N 1
ATOM 2558 C CA . THR A 1 333 ? -4.297 17.041 -43.694 1.00 82.69 333 THR A CA 1
ATOM 2559 C C . THR A 1 333 ? -4.290 18.509 -44.102 1.00 82.69 333 THR A C 1
ATOM 2561 O O . THR A 1 333 ? -4.086 18.834 -45.267 1.00 82.69 333 THR A O 1
ATOM 2564 N N . GLN A 1 334 ? -4.474 19.385 -43.125 1.00 84.44 334 GLN A N 1
ATOM 2565 C CA . GLN A 1 334 ? -4.430 20.835 -43.248 1.00 84.44 334 GLN A CA 1
ATOM 2566 C C . GLN A 1 334 ? -3.208 21.383 -42.513 1.00 84.44 334 GLN A C 1
ATOM 2568 O O . GLN A 1 334 ? -2.748 20.824 -41.512 1.00 84.44 334 GLN A O 1
ATOM 2573 N N . LEU A 1 335 ? -2.671 22.489 -43.016 1.00 85.62 335 LEU A N 1
ATOM 2574 C CA . LEU A 1 335 ? -1.555 23.186 -42.395 1.00 85.62 335 LEU A CA 1
ATOM 2575 C C . LEU A 1 335 ? -2.049 23.995 -41.191 1.00 85.62 335 LEU A C 1
ATOM 2577 O O . LEU A 1 335 ? -3.014 24.746 -41.297 1.00 85.62 335 LEU A O 1
ATOM 2581 N N . ASN A 1 336 ? -1.356 23.895 -40.058 1.00 84.31 336 ASN A N 1
ATOM 2582 C CA . ASN A 1 336 ? -1.527 24.818 -38.942 1.00 84.31 336 ASN A CA 1
ATOM 2583 C C . ASN A 1 336 ? -0.815 26.133 -39.265 1.00 84.31 336 ASN A C 1
ATOM 2585 O O . ASN A 1 336 ? 0.297 26.353 -38.797 1.00 84.31 336 ASN A O 1
ATOM 2589 N N . GLU A 1 337 ? -1.438 26.979 -40.090 1.00 86.31 337 GLU A N 1
ATOM 2590 C CA . GLU A 1 337 ? -0.856 28.252 -40.546 1.00 86.31 337 GLU A CA 1
ATOM 2591 C C . GLU A 1 337 ? -0.387 29.111 -39.369 1.00 86.31 337 GLU A C 1
ATOM 2593 O O . GLU A 1 337 ? 0.730 29.609 -39.375 1.00 86.31 337 GLU A O 1
ATOM 2598 N N . GLN A 1 338 ? -1.172 29.175 -38.291 1.00 83.81 338 GLN A N 1
ATOM 2599 C CA . GLN A 1 338 ? -0.831 29.955 -37.105 1.00 83.81 338 GLN A CA 1
ATOM 2600 C C . GLN A 1 338 ? 0.450 29.461 -36.418 1.00 83.81 338 GLN A C 1
ATOM 2602 O O . GLN A 1 338 ? 1.341 30.259 -36.128 1.00 83.81 338 GLN A O 1
ATOM 2607 N N . LEU A 1 339 ? 0.567 28.154 -36.154 1.00 80.81 339 LEU A N 1
ATOM 2608 C CA . LEU A 1 339 ? 1.788 27.607 -35.558 1.00 80.81 339 LEU A CA 1
ATOM 2609 C C . LEU A 1 339 ? 2.954 27.640 -36.550 1.00 80.81 339 LEU A C 1
ATOM 2611 O O . LEU A 1 339 ? 4.086 27.888 -36.145 1.00 80.81 339 LEU A O 1
ATOM 2615 N N . HIS A 1 340 ? 2.693 27.408 -37.837 1.00 82.81 340 HIS A N 1
ATOM 2616 C CA . HIS A 1 340 ? 3.717 27.472 -38.870 1.00 82.81 340 HIS A CA 1
ATOM 2617 C C . HIS A 1 340 ? 4.311 28.882 -38.974 1.00 82.81 340 HIS A C 1
ATOM 2619 O O . HIS A 1 340 ? 5.535 29.010 -39.003 1.00 82.81 340 HIS A O 1
ATOM 2625 N N . ASP A 1 341 ? 3.475 29.920 -38.941 1.00 84.50 341 ASP A N 1
ATOM 2626 C CA . ASP A 1 341 ? 3.882 31.324 -38.968 1.00 84.50 341 ASP A CA 1
ATOM 2627 C C . ASP A 1 341 ? 4.666 31.697 -37.713 1.00 84.50 341 ASP A C 1
ATOM 2629 O O . ASP A 1 341 ? 5.741 32.299 -37.800 1.00 84.50 341 ASP A O 1
ATOM 2633 N N . TRP A 1 342 ? 4.180 31.284 -36.538 1.00 83.19 342 TRP A N 1
ATOM 2634 C CA . TRP A 1 342 ? 4.897 31.472 -35.275 1.00 83.19 342 TRP A CA 1
ATOM 2635 C C . TRP A 1 342 ? 6.257 30.784 -35.289 1.00 83.19 342 TRP A C 1
ATOM 2637 O O . TRP A 1 342 ? 7.215 31.327 -34.747 1.00 83.19 342 TRP A O 1
ATOM 2647 N N . CYS A 1 343 ? 6.361 29.630 -35.946 1.00 80.38 343 CYS A N 1
ATOM 2648 C CA . CYS A 1 343 ? 7.596 28.867 -36.052 1.00 80.38 343 CYS A CA 1
ATOM 2649 C C . CYS A 1 343 ? 8.416 29.150 -37.322 1.00 80.38 343 CYS A C 1
ATOM 2651 O O . CYS A 1 343 ? 9.406 28.466 -37.582 1.00 80.38 343 CYS A O 1
ATOM 2653 N N . SER A 1 344 ? 8.0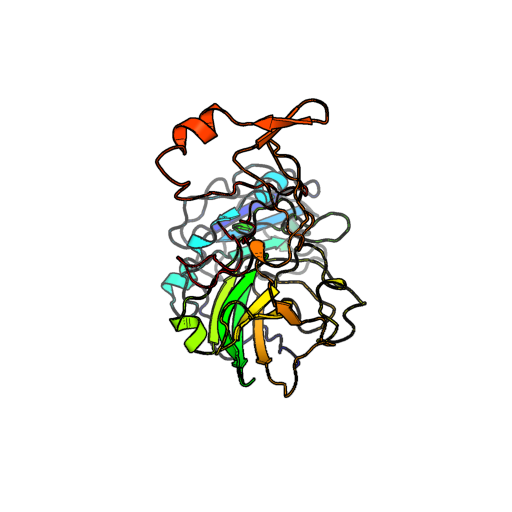53 30.168 -38.108 1.00 74.62 344 SER A N 1
ATOM 2654 C CA . SER A 1 344 ? 8.749 30.518 -39.357 1.00 74.62 344 SER A CA 1
ATOM 2655 C C . SER A 1 344 ? 10.205 30.951 -39.135 1.00 74.62 344 SER A C 1
ATOM 2657 O O . SER A 1 344 ? 11.054 30.782 -40.009 1.00 74.62 344 SER A O 1
ATOM 2659 N N . THR A 1 345 ? 10.505 31.490 -37.950 1.00 72.69 345 THR A N 1
ATOM 2660 C CA . THR A 1 345 ? 11.831 32.006 -37.560 1.00 72.69 345 THR A CA 1
ATOM 2661 C C . THR A 1 345 ? 12.358 31.429 -36.245 1.00 72.69 345 THR A C 1
ATOM 2663 O O . THR A 1 345 ? 13.552 31.532 -35.963 1.00 72.69 345 THR A O 1
ATOM 2666 N N . ILE A 1 346 ? 11.497 30.790 -35.450 1.00 72.50 346 ILE A N 1
ATOM 2667 C CA . ILE A 1 346 ? 11.825 30.189 -34.153 1.00 72.50 346 ILE A CA 1
ATOM 2668 C C . ILE A 1 346 ? 11.340 28.738 -34.120 1.00 72.50 346 ILE A C 1
ATOM 2670 O O . ILE A 1 346 ? 10.250 28.424 -34.575 1.00 72.50 346 ILE A O 1
ATOM 2674 N N . LYS A 1 347 ? 12.148 27.822 -33.585 1.00 72.56 347 LYS A N 1
ATOM 2675 C CA . LYS A 1 347 ? 11.754 26.408 -33.469 1.00 72.56 347 LYS A CA 1
ATOM 2676 C C . LYS A 1 347 ? 10.888 26.186 -32.228 1.00 72.56 347 LYS A C 1
ATOM 2678 O O . LYS A 1 347 ? 11.015 26.924 -31.249 1.00 72.56 347 LYS A O 1
ATOM 2683 N N . ILE A 1 348 ? 10.053 25.144 -32.249 1.00 74.19 348 ILE A N 1
ATOM 2684 C CA . ILE A 1 348 ? 9.395 24.631 -31.039 1.00 74.19 348 ILE A CA 1
ATOM 2685 C C . ILE A 1 348 ? 10.489 24.292 -30.020 1.00 74.19 348 ILE A C 1
ATOM 2687 O O . ILE A 1 348 ? 11.366 23.479 -30.298 1.00 74.19 348 ILE A O 1
ATOM 2691 N N . GLN A 1 349 ? 10.465 24.952 -28.860 1.00 68.12 349 GLN A N 1
ATOM 2692 C CA . GLN A 1 349 ? 11.510 24.795 -27.840 1.00 68.12 349 GLN A CA 1
ATOM 2693 C C . GLN A 1 349 ? 11.214 23.661 -26.856 1.00 68.12 349 GLN A C 1
ATOM 2695 O O . GLN A 1 349 ? 12.134 23.064 -26.310 1.00 68.12 349 GLN A O 1
ATOM 2700 N N . SER A 1 350 ? 9.936 23.385 -26.591 1.00 66.06 350 SER A N 1
ATOM 2701 C CA . SER A 1 350 ? 9.510 22.316 -25.688 1.00 66.06 350 SER A CA 1
ATOM 2702 C C . SER A 1 350 ? 8.095 21.853 -26.021 1.00 66.06 350 SER A C 1
ATOM 2704 O O . SER A 1 350 ? 7.290 22.611 -26.564 1.00 66.06 350 SER A O 1
ATOM 2706 N N . VAL A 1 351 ? 7.794 20.605 -25.670 1.00 67.62 351 VAL A N 1
ATOM 2707 C CA . VAL A 1 351 ? 6.453 20.016 -25.722 1.00 67.62 351 VAL A CA 1
ATOM 2708 C C . VAL A 1 351 ? 6.138 19.473 -24.335 1.00 67.62 351 VAL A C 1
ATOM 2710 O O . VAL A 1 351 ? 6.982 18.841 -23.703 1.00 67.62 351 VAL A O 1
ATOM 2713 N N . LYS A 1 352 ? 4.918 19.719 -23.853 1.00 66.75 352 LYS A N 1
ATOM 2714 C CA . LYS A 1 352 ? 4.417 19.171 -22.591 1.00 66.75 352 LYS A CA 1
ATOM 2715 C C . LYS A 1 352 ? 3.250 18.240 -22.879 1.00 66.75 352 LYS A C 1
ATOM 2717 O O . LYS A 1 352 ? 2.304 18.633 -23.556 1.00 66.75 352 LYS A O 1
ATOM 2722 N N . VAL A 1 353 ? 3.301 17.030 -22.332 1.00 67.31 353 VAL A N 1
ATOM 2723 C CA . VAL A 1 353 ? 2.194 16.073 -22.414 1.00 67.31 353 VAL A CA 1
ATOM 2724 C C . VAL A 1 353 ? 1.313 16.228 -21.177 1.00 67.31 353 VAL A C 1
ATOM 2726 O O . VAL A 1 353 ? 1.810 16.298 -20.055 1.00 67.31 353 VAL A O 1
ATOM 2729 N N . LEU A 1 354 ? 0.003 16.287 -21.401 1.00 61.91 354 LEU A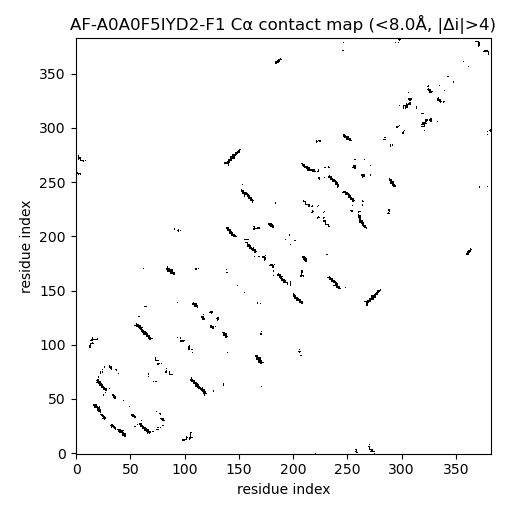 N 1
ATOM 2730 C CA . LEU A 1 354 ? -1.031 16.140 -20.381 1.00 61.91 354 LEU A CA 1
ATOM 2731 C C . LEU A 1 354 ? -1.839 14.896 -20.750 1.00 61.91 354 LEU A C 1
ATOM 2733 O O . LEU A 1 354 ? -2.154 14.697 -21.923 1.00 61.91 354 LEU A O 1
ATOM 2737 N N . TRP A 1 355 ? -2.166 14.051 -19.783 1.00 62.81 355 TRP A N 1
ATOM 2738 C CA . TRP A 1 355 ? -2.848 12.783 -20.042 1.00 62.81 355 TRP A CA 1
ATOM 2739 C C . TRP A 1 355 ? -3.886 12.501 -18.945 1.00 62.81 355 TRP A C 1
ATOM 2741 O O . TRP A 1 355 ? -3.865 13.099 -17.869 1.00 62.81 355 TRP A O 1
ATOM 2751 N N . GLN A 1 356 ? -4.765 11.535 -19.209 1.00 45.09 356 GLN A N 1
ATOM 2752 C CA . GLN A 1 356 ? -5.741 11.006 -18.258 1.00 45.09 356 GLN A CA 1
ATOM 2753 C C . GLN A 1 356 ? -5.985 9.523 -18.582 1.00 45.09 356 GLN A C 1
ATOM 2755 O O . GLN A 1 356 ? -6.091 9.159 -19.754 1.00 45.09 356 GLN A O 1
ATOM 2760 N N . THR A 1 357 ? -6.044 8.645 -17.580 1.00 49.34 357 THR A N 1
ATOM 2761 C CA . THR A 1 357 ? -6.331 7.216 -17.789 1.00 49.34 357 THR A CA 1
ATOM 2762 C C . THR A 1 357 ? -7.840 6.983 -17.958 1.00 49.34 357 THR A C 1
ATOM 2764 O O . THR A 1 357 ? -8.668 7.667 -17.357 1.00 49.34 357 THR A O 1
ATOM 2767 N N . LYS A 1 358 ? -8.221 6.023 -18.819 1.00 40.25 358 LYS A N 1
ATOM 2768 C CA . LYS A 1 358 ? -9.632 5.651 -19.073 1.00 40.25 358 LYS A CA 1
ATOM 2769 C C . LYS A 1 358 ? -10.247 4.857 -17.917 1.00 40.25 358 LYS A C 1
ATOM 2771 O O . LYS A 1 358 ? -11.464 4.865 -17.748 1.00 40.25 358 LYS A O 1
ATOM 2776 N N . GLU A 1 359 ? -9.421 4.170 -17.134 1.00 39.59 359 GLU A N 1
ATOM 2777 C CA . GLU A 1 359 ? -9.872 3.438 -15.956 1.00 39.59 359 GLU A CA 1
ATOM 2778 C C . GLU A 1 359 ? -9.766 4.327 -14.717 1.00 39.59 359 GLU A C 1
ATOM 2780 O O . GLU A 1 359 ? -8.699 4.539 -14.157 1.00 39.59 359 GLU A O 1
ATOM 2785 N N . ASN A 1 360 ? -10.915 4.881 -14.334 1.00 37.38 360 ASN A N 1
ATOM 2786 C CA . ASN A 1 360 ? -11.392 4.892 -12.959 1.00 37.38 360 ASN A CA 1
ATOM 2787 C C . ASN A 1 360 ? -10.303 5.077 -11.874 1.00 37.38 360 ASN A C 1
ATOM 2789 O O . ASN A 1 360 ? -9.925 4.142 -11.178 1.00 37.38 360 ASN A O 1
ATOM 2793 N N . GLY A 1 361 ? -9.865 6.324 -11.685 1.00 38.47 361 GLY A N 1
ATOM 2794 C CA . GLY A 1 361 ? -9.260 6.770 -10.427 1.00 38.47 361 GLY A CA 1
ATOM 2795 C C . GLY A 1 361 ? -7.759 6.557 -10.248 1.00 38.47 361 GLY A C 1
ATOM 2796 O O . GLY A 1 361 ? -7.251 6.948 -9.200 1.00 38.47 361 GLY A O 1
ATOM 2797 N N . ASP A 1 362 ? -7.019 6.073 -11.250 1.00 34.12 362 ASP A N 1
ATOM 2798 C CA . ASP A 1 362 ? -5.558 6.231 -11.239 1.00 34.12 362 ASP A CA 1
ATOM 2799 C C . ASP A 1 362 ? -5.216 7.714 -11.491 1.00 34.12 362 ASP A C 1
ATOM 2801 O O . ASP A 1 362 ? -4.968 8.159 -12.609 1.00 34.12 362 ASP A O 1
ATOM 2805 N N . VAL A 1 363 ? -5.266 8.502 -10.412 1.00 36.59 363 VAL A N 1
ATOM 2806 C CA . VAL A 1 363 ? -4.740 9.876 -10.318 1.00 36.59 363 VAL A CA 1
ATOM 2807 C C . VAL A 1 363 ? -3.247 9.857 -9.951 1.00 36.59 363 VAL A C 1
ATOM 2809 O O . VAL A 1 363 ? -2.704 10.856 -9.490 1.00 36.59 363 VAL A O 1
ATOM 2812 N N . GLY A 1 364 ? -2.582 8.710 -10.098 1.00 37.12 364 GLY A N 1
ATOM 2813 C CA . GLY A 1 364 ? -1.127 8.638 -10.060 1.00 37.12 364 GLY A CA 1
ATOM 2814 C C . GLY A 1 364 ? -0.580 9.042 -11.418 1.00 37.12 364 GLY A C 1
ATOM 2815 O O . GLY A 1 364 ? -1.101 8.572 -12.425 1.00 37.12 364 GLY A O 1
ATOM 2816 N N . ASP A 1 365 ? 0.448 9.892 -11.449 1.00 35.28 365 ASP A N 1
ATOM 2817 C CA . ASP A 1 365 ? 1.150 10.262 -12.678 1.00 35.28 365 ASP A CA 1
ATOM 2818 C C . ASP A 1 365 ? 1.623 8.982 -13.410 1.00 35.28 365 ASP A C 1
ATOM 2820 O O . ASP A 1 365 ? 2.545 8.306 -12.948 1.00 35.28 365 ASP A O 1
ATOM 2824 N N . PRO A 1 366 ? 1.032 8.607 -14.557 1.00 41.44 366 PRO A N 1
ATOM 2825 C CA . PRO A 1 366 ? 1.699 7.820 -15.578 1.00 41.44 366 PRO A CA 1
ATOM 2826 C C . PRO A 1 366 ? 3.066 8.437 -15.840 1.00 41.44 366 PRO A C 1
ATOM 2828 O O . PRO A 1 366 ? 3.195 9.548 -16.354 1.00 41.44 366 PRO A O 1
ATOM 2831 N N . ALA A 1 367 ? 4.106 7.695 -15.491 1.00 46.31 367 ALA A N 1
ATOM 2832 C CA . ALA A 1 367 ? 5.434 8.021 -15.954 1.00 46.31 367 ALA A CA 1
ATOM 2833 C C . ALA A 1 367 ? 5.430 7.900 -17.484 1.00 46.31 367 ALA A C 1
ATOM 2835 O O . ALA A 1 367 ? 5.088 6.847 -18.035 1.00 46.31 367 ALA A O 1
ATOM 2836 N N . LEU A 1 368 ? 5.809 8.980 -18.168 1.00 50.91 368 LEU A N 1
ATOM 2837 C CA . LEU A 1 368 ? 6.213 8.956 -19.568 1.00 50.91 368 LEU A CA 1
ATOM 2838 C C . LEU A 1 368 ? 7.474 8.083 -19.678 1.00 50.91 368 LEU A C 1
ATOM 2840 O O . LEU A 1 368 ? 8.583 8.588 -19.718 1.00 50.91 368 LEU A O 1
ATOM 2844 N N . GLY A 1 369 ? 7.326 6.761 -19.628 1.00 53.97 369 GLY A N 1
ATOM 2845 C CA . GLY A 1 369 ? 8.445 5.823 -19.624 1.00 53.97 369 GLY A CA 1
ATOM 2846 C C . GLY A 1 369 ? 9.460 6.041 -18.492 1.00 53.97 369 GLY A C 1
ATOM 2847 O O . GLY A 1 369 ? 9.222 6.726 -17.500 1.00 53.97 369 GLY A O 1
ATOM 2848 N N . VAL A 1 370 ? 10.620 5.402 -18.632 1.00 56.88 370 VAL A N 1
ATOM 2849 C CA . VAL A 1 370 ? 11.754 5.607 -17.725 1.00 56.88 370 VAL A CA 1
ATOM 2850 C C . VAL A 1 370 ? 12.635 6.695 -18.322 1.00 56.88 370 VAL A C 1
ATOM 2852 O O . VAL A 1 370 ? 13.232 6.453 -19.370 1.00 56.88 370 VAL A O 1
ATOM 2855 N N . VAL A 1 371 ? 12.762 7.850 -17.670 1.00 60.78 371 VAL A N 1
ATOM 2856 C CA . VAL A 1 371 ? 13.629 8.957 -18.124 1.00 60.78 371 VAL A CA 1
ATOM 2857 C C . VAL A 1 371 ? 15.113 8.589 -18.054 1.00 60.78 371 VAL A C 1
ATOM 2859 O O . VAL A 1 371 ? 15.509 7.709 -17.283 1.00 60.78 371 VAL A O 1
ATOM 2862 N N . THR A 1 372 ? 15.953 9.180 -18.904 1.00 64.12 372 THR A N 1
ATOM 2863 C CA . THR A 1 372 ? 17.416 8.996 -18.834 1.00 64.12 372 THR A CA 1
ATOM 2864 C C . THR A 1 372 ? 18.004 9.805 -17.679 1.00 64.12 372 THR A C 1
ATOM 2866 O O . THR A 1 372 ? 18.880 9.316 -16.967 1.00 64.12 372 THR A O 1
ATOM 2869 N N . SER A 1 373 ? 17.470 11.004 -17.442 1.00 62.78 373 SER A N 1
ATOM 2870 C CA . SER A 1 373 ? 17.715 11.822 -16.249 1.00 62.78 373 SER A CA 1
ATOM 2871 C C . SER A 1 373 ? 16.526 12.764 -15.993 1.00 62.78 373 SER A C 1
ATOM 2873 O O . SER A 1 373 ? 15.548 12.716 -16.736 1.00 62.78 373 SER A O 1
ATOM 2875 N N . SER A 1 374 ? 16.585 13.624 -14.968 1.00 64.31 374 SER A N 1
ATOM 2876 C CA . SER A 1 374 ? 15.539 14.640 -14.737 1.00 64.31 374 SER A CA 1
ATOM 2877 C C . SER A 1 374 ? 15.330 15.553 -15.948 1.00 64.31 374 SER A C 1
ATOM 2879 O O . SER A 1 374 ? 14.197 15.954 -16.215 1.00 64.31 374 SER A O 1
ATOM 2881 N N . ASP A 1 375 ? 16.404 15.799 -16.704 1.00 64.75 375 ASP A N 1
ATOM 2882 C CA . ASP A 1 375 ? 16.456 16.795 -17.776 1.00 64.75 375 ASP A CA 1
ATOM 2883 C C . ASP A 1 375 ? 16.643 16.142 -19.161 1.00 64.75 375 ASP A C 1
ATOM 2885 O O . ASP A 1 375 ? 16.600 16.821 -20.183 1.00 64.75 375 ASP A O 1
ATOM 2889 N N . ASP A 1 376 ? 16.843 14.819 -19.214 1.00 63.50 376 ASP A N 1
ATOM 2890 C CA . ASP A 1 376 ? 17.026 14.050 -20.449 1.00 63.50 376 ASP A CA 1
ATOM 2891 C C . ASP A 1 376 ? 15.916 13.009 -20.613 1.00 63.50 376 ASP A C 1
ATOM 2893 O O . ASP A 1 376 ? 15.917 11.937 -19.994 1.00 63.50 376 ASP A O 1
ATOM 2897 N N . HIS A 1 377 ? 14.948 13.366 -21.454 1.00 62.78 377 HIS A N 1
ATOM 2898 C CA . HIS A 1 377 ? 13.791 12.546 -21.809 1.00 62.78 377 HIS A CA 1
ATOM 2899 C C . HIS A 1 377 ? 13.888 12.062 -23.268 1.00 62.78 377 HIS A C 1
ATOM 2901 O O . HIS A 1 377 ? 12.890 11.641 -23.844 1.00 62.78 377 HIS A O 1
ATOM 2907 N N . THR A 1 378 ? 15.078 12.101 -23.884 1.00 59.72 378 THR A N 1
ATOM 2908 C CA . THR A 1 378 ? 15.293 11.800 -25.320 1.00 59.72 378 THR A CA 1
ATOM 2909 C C . THR A 1 378 ? 14.901 10.382 -25.734 1.00 59.72 378 THR A C 1
ATOM 2911 O O . THR A 1 378 ? 14.716 10.089 -26.910 1.00 59.72 378 THR A O 1
ATOM 2914 N N . ASN A 1 379 ? 14.800 9.463 -24.775 1.00 54.62 379 ASN A N 1
ATOM 2915 C CA . ASN A 1 379 ? 14.357 8.091 -25.006 1.00 54.62 379 ASN A CA 1
ATOM 2916 C C . ASN A 1 379 ? 12.824 7.930 -24.958 1.00 54.62 379 ASN A C 1
ATOM 2918 O O . ASN A 1 379 ? 12.324 6.825 -25.156 1.00 54.62 379 ASN A O 1
ATOM 2922 N N . ILE A 1 380 ? 12.103 9.002 -24.628 1.00 56.91 380 ILE A N 1
ATOM 2923 C CA . ILE A 1 380 ? 10.649 9.062 -24.437 1.00 56.91 380 ILE A CA 1
ATOM 2924 C C . ILE A 1 380 ? 10.025 10.009 -25.464 1.00 56.91 380 ILE A C 1
ATOM 2926 O O . ILE A 1 380 ? 8.978 9.699 -26.029 1.00 56.91 380 ILE A O 1
ATOM 2930 N N . VAL A 1 381 ? 10.660 11.161 -25.689 1.00 50.94 381 VAL A N 1
ATOM 2931 C CA . VAL A 1 381 ? 10.226 12.197 -26.626 1.00 50.94 381 VAL A CA 1
ATOM 2932 C C . VAL A 1 381 ? 11.399 12.528 -27.543 1.00 50.94 381 VAL A C 1
ATOM 2934 O O . VAL A 1 381 ? 12.484 12.857 -27.066 1.00 50.94 381 VAL A O 1
ATOM 2937 N N . ASP A 1 382 ? 11.164 12.441 -28.848 1.00 51.06 382 ASP A N 1
ATOM 2938 C CA . ASP A 1 382 ? 12.067 12.918 -29.898 1.00 51.06 382 ASP A CA 1
ATOM 2939 C C . ASP A 1 382 ? 11.425 14.187 -30.489 1.00 51.06 382 ASP A C 1
ATOM 2941 O O . ASP A 1 382 ? 10.239 14.144 -30.834 1.00 51.06 382 ASP A O 1
ATOM 2945 N N . LEU A 1 383 ? 12.145 15.318 -30.500 1.00 49.09 383 LEU A N 1
ATOM 2946 C CA . LEU A 1 383 ? 11.641 16.638 -30.930 1.00 49.09 383 LEU A CA 1
ATOM 2947 C C . LEU A 1 383 ? 12.152 17.034 -32.314 1.00 49.09 383 LEU A C 1
ATOM 2949 O O . LEU A 1 383 ? 13.384 16.961 -32.525 1.00 49.09 383 LEU A O 1
#

Organism: NCBI:txid927665

pLDDT: mean 83.85, std 16.53, range [27.45, 98.19]

Nearest PDB structures (foldseek):
  5nf4-assembly2_B  TM=5.355E-01  e=5.256E-09  Porphyromonas gingivalis ATCC 33277
  3gf8-assembly1_A  TM=4.110E-01  e=1.284E-04  Bacteroides thetaiotaomicron VPI-5482
  5nfi-assembly1_B  TM=4.838E-01  e=1.538E-03  Porphyromonas gingivalis ATCC 33277
  4qdg-assembly1_A  TM=4.193E-01  e=1.036E-03  Bacteroides thetaiotaomicron VPI-5482
  7c7u-assembly1_A  TM=4.052E-01  e=8.185E+00  Staphylococcus aureus

Sequence (383 aa):
LQPAMATKGAESSLKPDKLYNLEIQQYDRSGGRIGGMSNVVAEQEIGSAISLTLTANPDCQLVIVAWGKGNTSTTLGTGNLASAQTKSINASAISELNPSNQEHMNQMPYVLHLEHVCVEGNTIKSIEGKDVRLLLRRLATRLTLDWTYSYSGYQLKQILLQSIPLNYKVVAAPDKDDKTYPSLLDQYTTIQLTSTEVGTGNYSCWIPTNVRGTNSLATSQTYRIKSNAPTGSSYVDFIAANTSDPKKKLSYRVYLGGSKSTDFNLYGNTDYNYTVKISHIDLPVNDRRVTIIDPIAASENNNNLVPTANCFMVAPGGAFCFNPYTFYINGETQLNEQLHDWCSTIKIQSVKVLWQTKENGDVGDPALGVVTSSDDHTNIVDL

Solvent-accessible surface area (backbone atoms only — not comparable to full-atom values): 22093 Å² total; per-residue (Å²): 135,76,42,68,79,41,99,69,60,96,62,82,69,53,63,45,80,44,36,15,31,32,38,43,40,27,21,40,80,89,26,49,56,64,38,42,53,94,63,62,40,66,72,39,66,70,95,59,89,79,94,76,70,67,57,74,34,75,61,19,24,39,43,38,36,22,46,5,52,91,47,78,90,72,73,65,68,84,55,35,48,72,57,33,38,70,34,64,44,60,43,80,81,49,48,79,52,43,61,88,36,60,73,36,28,28,34,47,36,27,33,38,76,43,78,63,27,18,33,51,96,96,41,66,22,41,74,87,68,48,82,66,86,87,75,68,34,46,53,48,15,40,41,35,42,36,50,48,80,66,41,81,71,40,41,83,69,45,44,36,40,33,53,36,48,44,47,33,61,66,36,86,66,53,40,91,84,71,58,26,24,64,62,73,56,44,50,29,37,69,51,69,56,52,66,70,50,64,72,65,38,48,51,73,46,55,42,40,41,39,33,42,43,69,32,82,73,8,78,37,74,82,36,36,22,75,94,38,50,49,82,77,46,31,30,37,39,41,32,24,27,26,74,88,46,59,65,31,30,40,38,41,49,45,65,45,43,47,61,51,45,30,31,29,34,36,52,45,57,37,53,46,53,43,78,47,79,47,76,64,90,65,86,60,85,84,40,75,38,47,46,82,41,73,71,72,53,54,92,78,75,52,82,51,68,46,73,48,63,100,71,83,91,76,60,92,94,60,82,77,36,68,55,87,52,35,35,57,56,97,92,40,84,40,74,32,58,69,60,42,60,67,41,69,88,42,77,90,86,77,86,84,89,83,87,81,69,92,63,65,37,56,73,32,83,78,66,75,64,83,60,73,45,100,88,37,45,68,75,69,53,74,133